Protein 5BNC (pdb70)

Foldseek 3Di:
DDDFPDDFDDFDDDDLLQLLLQLLQLAFWWWKWFAQPVGDTDIGIFGFFDDLSWTKGKAFCPDRVVVRCVNPFWMKIKGWHDDPDPPRLQIKMKIFTDGKDQDDDPVNVVRLVRGCVRDVVCVVPRVDPRITMIIGQGAKMWIDNRVDDTDIDGSVSNSVYHHFQAFSPCPVVQVCCQPPVQVLQLLLCLQRFRAVQFPTWGFPTATQFWTKIWTQGPVGIDITIGGFPGGDRHNVCVVVRSVVSSVVSVVD/DDDDDLLQLLLQQPQQAFKWWKWFAQPVRDTDIGIFGFFDDLSWTKGKAFCPDRVVVRCVNPFWMKIKGWHDDPDPPVLQIKMKIFTDGKDQDDDPVNVVRLVRGCVRDVVCVVPRPDPRITMIIGQGAKMWIDNHPPDIDIDGSVSNSVYHHWQAVSCWVVVQVCCQVPPFVLQLLLCLQPFPNVPFDTWGWDTDTQFWTKIWTQDPVGIDITIGGFPGGDDHNVCVVVRSVVSSVVSVVD

B-factor: mean 33.74, std 11.81, range [17.2, 100.6]

Solvent-accessible surface area: 23315 Å² total; per-residue (Å²): 141,24,85,69,94,63,134,60,87,151,32,93,157,18,54,18,8,25,48,0,28,9,5,0,44,29,32,37,48,11,9,1,0,0,11,16,54,154,28,40,4,22,0,10,23,9,15,1,2,47,49,62,4,16,1,0,3,25,3,20,65,143,28,75,30,5,148,1,1,62,112,23,54,65,2,0,0,3,0,49,20,99,65,113,111,112,43,24,32,19,9,31,37,2,9,0,11,9,36,1,75,112,10,146,55,135,63,67,59,45,0,84,43,21,1,43,130,39,2,86,14,5,131,148,65,12,97,142,110,76,50,14,13,12,0,2,76,24,111,88,2,77,27,35,17,13,118,60,62,126,72,62,23,74,7,144,38,4,68,87,15,100,31,5,38,0,58,55,159,4,83,54,22,28,58,88,10,46,82,95,64,58,101,15,0,35,12,2,0,93,75,26,0,3,5,59,29,2,42,117,8,53,2,70,20,4,9,22,37,0,0,47,1,94,0,64,12,159,89,32,77,0,137,22,13,2,10,19,79,61,86,18,77,42,55,111,88,8,193,66,10,15,78,54,0,19,102,78,0,127,148,104,117,96,122,20,55,16,8,22,40,0,29,12,6,0,55,42,32,36,46,11,10,1,0,0,7,3,94,109,25,42,3,7,0,8,26,10,13,1,2,49,50,61,3,16,1,0,4,25,3,31,54,155,28,56,28,4,150,6,2,66,113,20,56,86,2,0,0,3,0,48,18,98,61,107,116,114,42,24,36,19,10,33,37,2,10,0,11,8,34,2,74,128,9,146,55,133,62,66,61,45,0,86,50,17,1,44,126,40,2,86,13,5,144,146,70,12,104,130,117,83,48,17,13,9,0,2,75,24,78,130,4,74,17,32,12,7,103,69,111,102,71,62,25,75,7,144,39,4,68,86,15,99,36,8,36,0,61,100,144,13,76,52,15,26,58,100,11,45,83,97,66,57,107,17,0,36,12,1,0,91,64,48,9,60,74,89,138,7,48,108,4,37,2,63,17,11,14,22,37,0,0,25,0,91,0,59,42,192,228,44,81,19,148,24,25,3,12,14,82,60,79,21,74,41,46,123,80,11,183,69,8,20,73,61,0,19,108,77,0,126,152,85

CATH classification: 2.30.110.10 (+1 more: 3.20.180.10)

Structure (mmCIF, N/CA/C/O backbone):
data_5BNC
#
_entry.id   5BNC
#
_cell.length_a   62.100
_cell.length_b   62.100
_cell.length_c   301.406
_cell.angle_alpha   90.000
_cell.angle_beta   90.000
_cell.angle_gamma   120.000
#
_symmetry.space_group_name_H-M   'P 61'
#
loop_
_entity.id
_entity.type
_entity.pdbx_description
1 polymer 'heme binding protein MSMEG_6519'
2 non-polymer 'NICKEL (II) ION'
3 non-polymer '4-(2-HYDROXYETHYL)-1-PIPERAZINE ETHANESULFONIC ACID'
4 non-polymer 'SULFATE ION'
5 non-polymer 'MAGNESIUM ION'
6 water water
#
loop_
_atom_site.group_PDB
_atom_site.id
_atom_site.type_symbol
_atom_site.label_atom_id
_atom_site.label_alt_id
_atom_site.label_comp_id
_atom_site.label_asym_id
_atom_site.label_entity_id
_atom_site.label_seq_id
_atom_site.pdbx_PDB_ins_code
_atom_site.Cartn_x
_atom_site.Cartn_y
_atom_site.Cartn_z
_atom_site.occupancy
_atom_site.B_iso_or_equiv
_atom_site.auth_seq_id
_atom_site.auth_comp_id
_atom_site.auth_asym_id
_atom_site.auth_atom_id
_atom_site.pdbx_PDB_model_num
ATOM 1 N N . VAL A 1 1 ? 37.581 49.377 15.659 1.00 39.81 15 VAL A N 1
ATOM 2 C CA . VAL A 1 1 ? 37.341 48.455 16.830 1.00 42.49 15 VAL A CA 1
ATOM 3 C C . VAL A 1 1 ? 38.610 47.671 17.101 1.00 39.54 15 VAL A C 1
ATOM 4 O O . VAL A 1 1 ? 39.057 46.925 16.246 1.00 40.28 15 VAL A O 1
ATOM 8 N N . PRO A 1 2 ? 39.184 47.799 18.297 1.00 35.78 16 PRO A N 1
ATOM 9 C CA . PRO A 1 2 ? 40.433 47.076 18.551 1.00 33.74 16 PRO A CA 1
ATOM 10 C C . PRO A 1 2 ? 40.351 45.548 18.395 1.00 33.50 16 PRO A C 1
ATOM 11 O O . PRO A 1 2 ? 39.400 44.913 18.842 1.00 30.33 16 PRO A O 1
ATOM 15 N N . PRO A 1 3 ? 41.366 44.970 17.757 1.00 33.88 17 PRO A N 1
ATOM 16 C CA . PRO A 1 3 ? 41.345 43.540 17.519 1.00 32.33 17 PRO A CA 1
ATOM 17 C C . PRO A 1 3 ? 41.680 42.769 18.748 1.00 30.22 17 PRO A C 1
ATOM 18 O O . PRO A 1 3 ? 42.289 43.297 19.650 1.00 28.85 17 PRO A O 1
ATOM 22 N N . PRO A 1 4 ? 41.343 41.481 18.750 1.00 31.62 18 PRO A N 1
ATOM 23 C CA . PRO A 1 4 ? 41.919 40.617 19.781 1.00 31.88 18 PRO A CA 1
ATOM 24 C C . PRO A 1 4 ? 43.460 40.685 19.815 1.00 30.85 18 PRO A C 1
ATOM 25 O O . PRO A 1 4 ? 44.090 40.772 18.779 1.00 32.77 18 PRO A O 1
ATOM 29 N N . LEU A 1 5 ? 44.058 40.608 20.989 1.00 33.48 19 LEU A N 1
ATOM 30 C CA . LEU A 1 5 ? 45.520 40.497 21.101 1.00 33.20 19 LEU A CA 1
ATOM 31 C C . LEU A 1 5 ? 46.002 39.108 20.736 1.00 31.83 19 LEU A C 1
ATOM 32 O O . LEU A 1 5 ? 47.126 38.954 20.281 1.00 31.56 19 LEU A O 1
ATOM 37 N N . THR A 1 6 ? 45.163 38.099 20.967 1.00 31.29 20 THR A N 1
ATOM 38 C CA . THR A 1 6 ? 45.524 36.683 20.737 1.00 33.01 20 THR A CA 1
ATOM 39 C C . THR A 1 6 ? 44.467 35.988 19.907 1.00 35.38 20 THR A C 1
ATOM 40 O O . THR A 1 6 ? 43.309 36.399 19.907 1.00 35.90 20 THR A O 1
ATOM 44 N N . PRO A 1 7 ? 44.847 34.917 19.208 1.00 39.72 21 PRO A N 1
ATOM 45 C CA . PRO A 1 7 ? 43.853 34.178 18.450 1.00 41.27 21 PRO A CA 1
ATOM 46 C C . PRO A 1 7 ? 42.926 33.402 19.358 1.00 42.34 21 PRO A C 1
ATOM 47 O O . PRO A 1 7 ? 43.365 32.834 20.361 1.00 47.25 21 PRO A O 1
ATOM 51 N N . VAL A 1 8 ? 41.652 33.391 18.993 1.00 45.37 22 VAL A N 1
ATOM 52 C CA . VAL A 1 8 ? 40.681 32.460 19.567 1.00 49.34 22 VAL A CA 1
ATOM 53 C C . VAL A 1 8 ? 40.130 31.485 18.525 1.00 44.00 22 VAL A C 1
ATOM 54 O O . VAL A 1 8 ? 39.875 31.852 17.361 1.00 42.95 22 VAL A O 1
ATOM 58 N N . ALA A 1 9 ? 39.932 30.249 18.945 1.00 44.87 23 ALA A N 1
ATOM 59 C CA . ALA A 1 9 ? 39.277 29.264 18.085 1.00 49.17 23 ALA A CA 1
ATOM 60 C C . ALA A 1 9 ? 37.863 29.780 17.824 1.00 52.27 23 ALA A C 1
ATOM 61 O O . ALA A 1 9 ? 37.148 30.047 18.794 1.00 53.96 23 ALA A O 1
ATOM 63 N N . ASP A 1 10 ? 37.498 29.943 16.538 1.00 54.97 24 ASP A N 1
ATOM 64 C CA . ASP A 1 10 ? 36.116 30.282 16.099 1.00 56.98 24 ASP A CA 1
ATOM 65 C C . ASP A 1 10 ? 35.049 29.593 16.966 1.00 47.58 24 ASP A C 1
ATOM 66 O O . ASP A 1 10 ? 35.109 28.396 17.314 1.00 36.56 24 ASP A O 1
ATOM 71 N N . VAL A 1 11 ? 34.076 30.371 17.358 1.00 41.72 25 VAL A N 1
ATOM 72 C CA . VAL A 1 11 ? 33.030 29.791 18.160 1.00 41.08 25 VAL A CA 1
ATOM 73 C C . VAL A 1 11 ? 31.771 29.663 17.302 1.00 32.47 25 VAL A C 1
ATOM 74 O O . VAL A 1 11 ? 31.404 30.554 16.573 1.00 34.40 25 VAL A O 1
ATOM 78 N N . VAL A 1 12 ? 31.109 28.535 17.411 1.00 30.51 26 VAL A N 1
ATOM 79 C CA . VAL A 1 12 ? 29.866 28.321 16.701 1.00 30.10 26 VAL A CA 1
ATOM 80 C C . VAL A 1 12 ? 28.853 29.428 17.037 1.00 29.16 26 VAL A C 1
ATOM 81 O O . VAL A 1 12 ? 28.689 29.865 18.179 1.00 26.41 26 VAL A O 1
ATOM 85 N N . ARG A 1 13 ? 28.154 29.858 16.024 1.00 28.32 27 ARG A N 1
ATOM 86 C CA . ARG A 1 13 ? 27.311 30.992 16.130 1.00 31.87 27 ARG A CA 1
ATOM 87 C C . ARG A 1 13 ? 26.001 30.485 15.561 1.00 28.69 27 ARG A C 1
ATOM 88 O O . ARG A 1 13 ? 26.020 29.662 14.660 1.00 27.07 27 ARG A O 1
ATOM 96 N N . PRO A 1 14 ? 24.865 30.909 16.105 1.00 25.94 28 PRO A N 1
ATOM 97 C CA . PRO A 1 14 ? 23.627 30.473 15.447 1.00 25.81 28 PRO A CA 1
ATOM 98 C C . PRO A 1 14 ? 23.619 30.898 13.977 1.00 25.22 28 PRO A C 1
ATOM 99 O O . PRO A 1 14 ? 24.190 31.924 13.640 1.00 24.42 28 PRO A O 1
ATOM 103 N N . SER A 1 15 ? 23.042 30.080 13.102 1.00 25.14 29 SER A N 1
ATOM 104 C CA . SER A 1 15 ? 22.933 30.408 11.679 1.00 25.53 29 SER A CA 1
ATOM 105 C C . SER A 1 15 ? 21.795 31.412 11.468 1.00 28.54 29 SER A C 1
ATOM 106 O O . SER A 1 15 ? 20.967 31.602 12.370 1.00 29.26 29 SER A O 1
ATOM 109 N N . ALA A 1 16 ? 21.718 32.046 10.284 1.00 28.93 30 ALA A N 1
ATOM 110 C CA . ALA A 1 16 ? 20.558 32.936 10.015 1.00 29.51 30 ALA A CA 1
ATOM 111 C C . ALA A 1 16 ? 19.238 32.189 10.202 1.00 27.67 30 ALA A C 1
ATOM 112 O O . ALA A 1 16 ? 18.259 32.744 10.725 1.00 25.41 30 ALA A O 1
ATOM 114 N N . ALA A 1 17 ? 19.208 30.923 9.795 1.00 26.38 31 ALA A N 1
ATOM 115 C CA . ALA A 1 17 ? 17.974 30.169 9.935 1.00 29.23 31 ALA A CA 1
ATOM 116 C C . ALA A 1 17 ? 17.587 30.044 11.396 1.00 27.36 31 ALA A C 1
ATOM 117 O O . ALA A 1 17 ? 16.421 30.274 11.791 1.00 26.33 31 ALA A O 1
ATOM 119 N N . GLU A 1 18 ? 18.578 29.713 12.210 1.00 27.19 32 GLU A N 1
ATOM 120 C CA . GLU A 1 18 ? 18.368 29.598 13.644 1.00 25.30 32 GLU A CA 1
ATOM 121 C C . GLU A 1 18 ? 17.935 30.934 14.267 1.00 24.78 32 GLU A C 1
ATOM 122 O O . GLU A 1 18 ? 17.013 30.973 15.096 1.00 21.79 32 GLU A O 1
ATOM 128 N N . GLU A 1 19 ? 18.576 32.027 13.861 1.00 23.88 33 GLU A N 1
ATOM 129 C CA . GLU A 1 19 ? 18.163 33.346 14.373 1.00 23.77 33 GLU A CA 1
ATOM 130 C C . GLU A 1 19 ? 16.701 33.614 14.054 1.00 24.61 33 GLU A C 1
ATOM 131 O O . GLU A 1 19 ? 15.938 34.073 14.905 1.00 23.69 33 GLU A O 1
ATOM 137 N N . ALA A 1 20 ? 16.333 33.349 12.802 1.00 25.40 34 ALA A N 1
ATOM 138 C CA . ALA A 1 20 ? 14.954 33.541 12.330 1.00 24.47 34 ALA A CA 1
ATOM 139 C C . ALA A 1 20 ? 13.964 32.760 13.153 1.00 23.25 34 ALA A C 1
ATOM 140 O O . ALA A 1 20 ? 12.951 33.322 13.632 1.00 23.77 34 ALA A O 1
ATOM 142 N N . ARG A 1 21 ? 14.263 31.476 13.367 1.00 21.23 35 ARG A N 1
ATOM 143 C CA . ARG A 1 21 ? 13.447 30.605 14.209 1.00 19.84 35 ARG A CA 1
ATOM 144 C C . ARG A 1 21 ? 13.354 31.106 15.624 1.00 22.07 35 ARG A C 1
ATOM 145 O O . ARG A 1 21 ? 12.280 30.982 16.269 1.00 22.23 35 ARG A O 1
ATOM 153 N N . THR A 1 22 ? 14.457 31.678 16.117 1.00 20.40 36 THR A N 1
ATOM 154 C CA . THR A 1 22 ? 14.486 32.184 17.470 1.00 22.17 36 THR A CA 1
ATOM 155 C C . THR A 1 22 ? 13.627 33.453 17.637 1.00 22.34 36 THR A C 1
ATOM 156 O O . THR A 1 22 ? 12.912 33.604 18.624 1.00 22.35 36 THR A O 1
ATOM 160 N N . ILE A 1 23 ? 13.709 34.374 16.683 1.00 21.64 37 ILE A N 1
ATOM 161 C CA . ILE A 1 23 ? 12.856 35.569 16.692 1.00 23.18 37 ILE A CA 1
ATOM 162 C C . ILE A 1 23 ? 11.370 35.168 16.673 1.00 24.64 37 ILE A C 1
ATOM 163 O O . ILE A 1 23 ? 10.564 35.663 17.461 1.00 21.81 37 ILE A O 1
ATOM 168 N N . ALA A 1 24 ? 11.036 34.218 15.802 1.00 26.32 38 ALA A N 1
ATOM 169 C CA . ALA A 1 24 ? 9.670 33.726 15.694 1.00 25.76 38 ALA A CA 1
ATOM 170 C C . ALA A 1 24 ? 9.161 33.226 17.006 1.00 25.52 38 ALA A C 1
ATOM 171 O O . ALA A 1 24 ? 7.999 33.474 17.377 1.00 24.70 38 ALA A O 1
ATOM 173 N N . ALA A 1 25 ? 10.006 32.459 17.692 1.00 25.09 39 ALA A N 1
ATOM 174 C CA . ALA A 1 25 ? 9.610 31.867 18.964 1.00 24.49 39 ALA A CA 1
ATOM 175 C C . ALA A 1 25 ? 9.646 32.855 20.098 1.00 23.88 39 ALA A C 1
ATOM 176 O O . ALA A 1 25 ? 9.155 32.547 21.135 1.00 27.69 39 ALA A O 1
ATOM 178 N N . SER A 1 26 ? 10.210 34.035 19.931 1.00 25.52 40 SER A N 1
ATOM 179 C CA A SER A 1 26 ? 10.299 34.971 21.040 0.45 25.57 40 SER A CA 1
ATOM 180 C CA B SER A 1 26 ? 10.309 34.997 21.027 0.55 24.08 40 SER A CA 1
ATOM 181 C C . SER A 1 26 ? 8.993 35.727 21.351 1.00 26.03 40 SER A C 1
ATOM 182 O O . SER A 1 26 ? 8.929 36.491 22.319 1.00 27.51 40 SER A O 1
ATOM 187 N N . THR A 1 27 ? 7.958 35.575 20.536 1.00 23.67 41 THR A N 1
ATOM 188 C CA . THR A 1 27 ? 6.732 36.337 20.782 1.00 21.33 41 THR A CA 1
ATOM 189 C C . THR A 1 27 ? 5.553 35.695 20.092 1.00 21.44 41 THR A C 1
ATOM 190 O O . THR A 1 27 ? 5.698 34.683 19.439 1.00 22.08 41 THR A O 1
ATOM 194 N N . ASN A 1 28 ? 4.370 36.275 20.271 1.00 22.60 42 ASN A N 1
ATOM 195 C CA . ASN A 1 28 ? 3.167 35.750 19.652 1.00 21.69 42 ASN A CA 1
ATOM 196 C C . ASN A 1 28 ? 2.383 36.805 18.867 1.00 21.64 42 ASN A C 1
ATOM 197 O O . ASN A 1 28 ? 1.213 36.583 18.510 1.00 18.57 42 ASN A O 1
ATOM 202 N N . VAL A 1 29 ? 3.069 37.913 18.536 1.00 21.20 43 VAL A N 1
ATOM 203 C CA . VAL A 1 29 ? 2.478 38.973 17.731 1.00 21.41 43 VAL A CA 1
ATOM 204 C C . VAL A 1 29 ? 3.373 39.319 16.581 1.00 21.59 43 VAL A C 1
ATOM 205 O O . VAL A 1 29 ? 4.610 39.278 16.687 1.00 23.40 43 VAL A O 1
ATOM 209 N N . GLY A 1 30 ? 2.749 39.582 15.443 1.00 20.55 44 GLY A N 1
ATOM 210 C CA . GLY A 1 30 ? 3.454 40.184 14.341 1.00 21.49 44 GLY A CA 1
ATOM 211 C C . GLY A 1 30 ? 2.486 40.853 13.435 1.00 20.54 44 GLY A C 1
ATOM 212 O O . GLY A 1 30 ? 1.348 41.087 13.821 1.00 19.22 44 GLY A O 1
ATOM 213 N N . THR A 1 31 ? 2.946 41.168 12.236 1.00 19.52 45 THR A N 1
ATOM 214 C CA . THR A 1 31 ? 2.114 41.809 11.255 1.00 23.00 45 THR A CA 1
ATOM 215 C C . THR A 1 31 ? 2.131 41.025 9.948 1.00 23.14 45 THR A C 1
ATOM 216 O O . THR A 1 31 ? 3.193 40.787 9.347 1.00 23.01 45 THR A O 1
ATOM 220 N N . LEU A 1 32 ? 0.947 40.641 9.497 1.00 22.06 46 LEU A N 1
ATOM 221 C CA . LEU A 1 32 ? 0.818 39.875 8.248 1.00 22.28 46 LEU A CA 1
ATOM 222 C C . LEU A 1 32 ? 0.717 40.829 7.078 1.00 22.35 46 LEU A C 1
ATOM 223 O O . LEU A 1 32 ? 0.154 41.906 7.194 1.00 18.42 46 LEU A O 1
ATOM 228 N N . ALA A 1 33 ? 1.300 40.432 5.957 1.00 22.01 47 ALA A N 1
ATOM 229 C CA . ALA A 1 33 ? 1.092 41.153 4.702 1.00 24.57 47 ALA A CA 1
ATOM 230 C C . ALA A 1 33 ? 0.342 40.216 3.800 1.00 22.93 47 ALA A C 1
ATOM 231 O O . ALA A 1 33 ? 0.767 39.063 3.581 1.00 23.45 47 ALA A O 1
ATOM 233 N N . THR A 1 34 ? -0.784 40.701 3.308 1.00 23.03 48 THR A N 1
ATOM 234 C CA . THR A 1 34 ? -1.601 39.964 2.346 1.00 22.82 48 THR A CA 1
ATOM 235 C C . THR A 1 34 ? -1.978 40.886 1.196 1.00 23.09 48 THR A C 1
ATOM 236 O O . THR A 1 34 ? -1.612 42.065 1.179 1.00 23.19 48 THR A O 1
ATOM 240 N N . LEU A 1 35 ? -2.632 40.311 0.198 1.00 24.57 49 LEU A N 1
ATOM 241 C CA . LEU A 1 35 ? -3.099 41.025 -0.990 1.00 26.98 49 LEU A CA 1
ATOM 242 C C . LEU A 1 35 ? -4.593 41.253 -0.871 1.00 25.88 49 LEU A C 1
ATOM 243 O O . LEU A 1 35 ? -5.307 40.307 -0.626 1.00 24.41 49 LEU A O 1
ATOM 248 N N . THR A 1 36 ? -5.064 42.482 -1.063 1.00 26.16 50 THR A N 1
ATOM 249 C CA . THR A 1 36 ? -6.493 42.691 -1.149 1.00 27.46 50 THR A CA 1
ATOM 250 C C . THR A 1 36 ? -6.951 42.084 -2.484 1.00 31.89 50 THR A C 1
ATOM 251 O O . THR A 1 36 ? -6.126 41.686 -3.346 1.00 31.55 50 THR A O 1
ATOM 255 N N . THR A 1 37 ? -8.264 42.016 -2.656 1.00 32.16 51 THR A N 1
ATOM 256 C CA . THR A 1 37 ? -8.806 41.307 -3.779 1.00 33.25 51 THR A CA 1
ATOM 257 C C . THR A 1 37 ? -8.606 42.165 -5.011 1.00 31.67 51 THR A C 1
ATOM 258 O O . THR A 1 37 ? -8.737 41.634 -6.081 1.00 30.27 51 THR A O 1
ATOM 262 N N . GLU A 1 38 ? -8.188 43.432 -4.852 1.00 32.07 52 GLU A N 1
ATOM 263 C CA . GLU A 1 38 ? -7.685 44.280 -5.955 1.00 31.56 52 GLU A CA 1
ATOM 264 C C . GLU A 1 38 ? -6.154 44.428 -6.064 1.00 33.94 52 GLU A C 1
ATOM 265 O O . GLU A 1 38 ? -5.641 45.355 -6.752 1.00 36.66 52 GLU A O 1
ATOM 271 N N . GLY A 1 39 ? -5.423 43.533 -5.396 1.00 30.27 53 GLY A N 1
ATOM 272 C CA . GLY A 1 39 ? -3.976 43.447 -5.496 1.00 28.97 53 GLY A CA 1
ATOM 273 C C . GLY A 1 3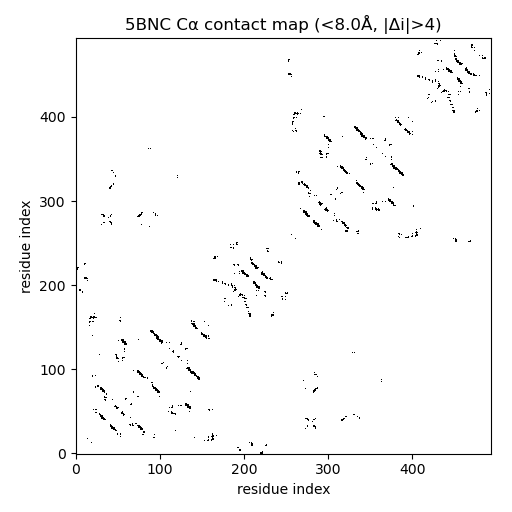9 ? -3.179 44.482 -4.692 1.00 29.45 53 GLY A C 1
ATOM 274 O O . GLY A 1 39 ? -1.973 44.589 -4.893 1.00 29.70 53 GLY A O 1
ATOM 275 N N . ASP A 1 40 ? -3.812 45.233 -3.787 1.00 26.32 54 ASP A N 1
ATOM 276 C CA . ASP A 1 40 ? -3.055 46.160 -2.911 1.00 27.35 54 ASP A CA 1
ATOM 277 C C . ASP A 1 40 ? -2.393 45.406 -1.757 1.00 23.69 54 ASP A C 1
ATOM 278 O O . ASP A 1 40 ? -2.934 44.459 -1.263 1.00 23.23 54 ASP A O 1
ATOM 283 N N . PRO A 1 41 ? -1.234 45.865 -1.310 1.00 24.23 55 PRO A N 1
ATOM 284 C CA . PRO A 1 41 ? -0.579 45.214 -0.180 1.00 25.19 55 PRO A CA 1
ATOM 285 C C . PRO A 1 41 ? -1.243 45.662 1.153 1.00 25.18 55 PRO A C 1
ATOM 286 O O . PRO A 1 41 ? -1.340 46.871 1.418 1.00 26.48 55 PRO A O 1
ATOM 290 N N . TRP A 1 42 ? -1.733 44.690 1.928 1.00 22.35 56 TRP A N 1
ATOM 291 C CA . TRP A 1 42 ? -2.511 44.943 3.167 1.00 23.36 56 TRP A CA 1
ATOM 292 C C . TRP A 1 42 ? -1.772 44.452 4.420 1.00 21.10 56 TRP A C 1
ATOM 293 O O . TRP A 1 42 ? -1.528 43.275 4.537 1.00 21.08 56 TRP A O 1
ATOM 304 N N . ALA A 1 43 ? -1.417 45.359 5.317 1.00 22.43 57 ALA A N 1
ATOM 305 C CA . ALA A 1 43 ? -0.716 45.025 6.582 1.00 21.94 57 ALA A CA 1
ATOM 306 C C . ALA A 1 43 ? -1.743 44.826 7.683 1.00 21.10 57 ALA A C 1
ATOM 307 O O . ALA A 1 43 ? -2.533 45.743 7.959 1.00 22.32 57 ALA A O 1
ATOM 309 N N . SER A 1 44 ? -1.687 43.680 8.359 1.00 19.73 58 SER A N 1
ATOM 310 C CA . SER A 1 44 ? -2.573 43.388 9.516 1.00 19.20 58 SER A CA 1
ATOM 311 C C . SER A 1 44 ? -1.814 42.910 10.756 1.00 18.70 58 SER A C 1
ATOM 312 O O . SER A 1 44 ? -0.996 41.997 10.684 1.00 21.60 58 SER A O 1
ATOM 315 N N . PHE A 1 45 ? -2.128 43.469 11.906 1.00 18.07 59 PHE A N 1
ATOM 316 C CA . PHE A 1 45 ? -1.697 42.927 13.165 1.00 18.93 59 PHE A CA 1
ATOM 317 C C . PHE A 1 45 ? -2.285 41.510 13.309 1.00 20.41 59 PHE A C 1
ATOM 318 O O . PHE A 1 45 ? -3.483 41.304 13.067 1.00 22.56 59 PHE A O 1
ATOM 326 N N . VAL A 1 46 ? -1.469 40.548 13.713 1.00 19.69 60 VAL A N 1
ATOM 327 C CA . VAL A 1 46 ? -1.933 39.194 14.003 1.00 20.53 60 VAL A CA 1
ATOM 328 C C . VAL A 1 46 ? -1.229 38.578 15.196 1.00 21.37 60 VAL A C 1
ATOM 329 O O . VAL A 1 46 ? -0.080 38.923 15.505 1.00 21.07 60 VAL A O 1
ATOM 333 N N . THR A 1 47 ? -1.904 37.617 15.817 1.00 21.91 61 THR A N 1
ATOM 334 C CA . THR A 1 47 ? -1.302 36.763 16.823 1.00 22.25 61 THR A CA 1
ATOM 335 C C . THR A 1 47 ? -0.992 35.378 16.214 1.00 23.45 61 THR A C 1
ATOM 336 O O . THR A 1 47 ? -1.609 34.957 15.234 1.00 24.03 61 THR A O 1
ATOM 340 N N . TYR A 1 48 ? -0.069 34.633 16.795 1.00 24.46 62 TYR A N 1
ATOM 341 C CA . TYR A 1 48 ? 0.305 33.323 16.211 1.00 23.74 62 TYR A CA 1
ATOM 342 C C . TYR A 1 48 ? 0.972 32.424 17.195 1.00 24.89 62 TYR A C 1
ATOM 343 O O . TYR A 1 48 ? 1.576 32.895 18.176 1.00 26.44 62 TYR A O 1
ATOM 352 N N . GLY A 1 49 ? 0.864 31.117 16.940 1.00 25.78 63 GLY A N 1
ATOM 353 C CA . GLY A 1 49 ? 1.723 30.121 17.582 1.00 25.46 63 GLY A CA 1
ATOM 354 C C . GLY A 1 49 ? 2.588 29.501 16.503 1.00 26.09 63 GLY A C 1
ATOM 355 O O . GLY A 1 49 ? 2.480 29.859 15.335 1.00 25.53 63 GLY A O 1
ATOM 356 N N . LEU A 1 50 ? 3.449 28.567 16.879 1.00 26.23 64 LEU A N 1
ATOM 357 C CA . LEU A 1 50 ? 4.306 27.908 15.899 1.00 26.66 64 LEU A CA 1
ATOM 358 C C . LEU A 1 50 ? 4.044 26.393 15.833 1.00 28.20 64 LEU A C 1
ATOM 359 O O . LEU A 1 50 ? 3.864 25.759 16.844 1.00 25.22 64 LEU A O 1
ATOM 364 N N . LEU A 1 51 ? 4.017 25.856 14.619 1.00 30.79 65 LEU A N 1
ATOM 365 C CA . LEU A 1 51 ? 4.066 24.457 14.387 1.00 32.99 65 LEU A CA 1
ATOM 366 C C . LEU A 1 51 ? 5.347 24.161 13.644 1.00 33.65 65 LEU A C 1
ATOM 367 O O . LEU A 1 51 ? 5.441 24.347 12.420 1.00 31.00 65 LEU A O 1
ATOM 372 N N . GLY A 1 52 ? 6.345 23.716 14.399 1.00 36.45 66 GLY A N 1
ATOM 373 C CA . GLY A 1 52 ? 7.669 23.466 13.838 1.00 39.06 66 GLY A CA 1
ATOM 374 C C . GLY A 1 52 ? 8.198 24.645 13.049 1.00 38.65 66 GLY A C 1
ATOM 375 O O . GLY A 1 52 ? 8.603 24.501 11.892 1.00 43.34 66 GLY A O 1
ATOM 376 N N . GLY A 1 53 ? 8.155 25.826 13.642 1.00 36.78 67 GLY A N 1
ATOM 377 C CA . GLY A 1 53 ? 8.660 27.004 12.946 1.00 36.58 67 GLY A CA 1
ATOM 378 C C . GLY A 1 53 ? 7.637 27.774 12.138 1.00 34.57 67 GLY A C 1
ATOM 379 O O . GLY A 1 53 ? 7.892 28.902 11.747 1.00 32.49 67 GLY A O 1
ATOM 380 N N . ALA A 1 54 ? 6.495 27.157 11.866 1.00 33.13 68 ALA A N 1
ATOM 381 C CA . ALA A 1 54 ? 5.493 27.733 10.971 1.00 30.05 68 ALA A CA 1
ATOM 382 C C . ALA A 1 54 ? 4.448 28.550 11.724 1.00 25.92 68 ALA A C 1
ATOM 383 O O . ALA A 1 54 ? 3.757 28.032 12.605 1.00 24.88 68 ALA A O 1
ATOM 385 N N . PRO A 1 55 ? 4.324 29.833 11.394 1.00 22.03 69 PRO A N 1
ATOM 386 C CA . PRO A 1 55 ? 3.239 30.548 12.053 1.00 23.21 69 PRO A CA 1
ATOM 387 C C . PRO A 1 55 ? 1.849 29.930 11.811 1.00 22.79 69 PRO A C 1
ATOM 388 O O . PRO A 1 55 ? 1.508 29.541 10.693 1.00 22.67 69 PRO A O 1
ATOM 392 N N . VAL A 1 56 ? 1.111 29.807 12.901 1.00 21.89 70 VAL A N 1
ATOM 393 C CA . VAL A 1 56 ? -0.208 29.331 12.899 1.00 23.22 70 VAL A CA 1
ATOM 394 C C . VAL A 1 56 ? -1.087 30.530 13.276 1.00 24.47 70 VAL A C 1
ATOM 395 O O . VAL A 1 56 ? -1.045 31.010 14.398 1.00 23.13 70 VAL A O 1
ATOM 399 N N . LEU A 1 57 ? -1.954 30.939 12.356 1.00 24.52 71 LEU A N 1
ATOM 400 C CA . LEU A 1 57 ? -2.877 32.042 12.615 1.00 26.78 71 LEU A CA 1
ATOM 401 C C . LEU A 1 57 ? -4.266 31.485 12.852 1.00 27.14 71 LEU A C 1
ATOM 402 O O . LEU A 1 57 ? -4.590 30.420 12.356 1.00 25.79 71 LEU A O 1
ATOM 407 N N . CYS A 1 58 ? -5.072 32.203 13.618 1.00 29.27 72 CYS A N 1
ATOM 408 C CA . CYS A 1 58 ? -6.496 31.921 13.737 1.00 29.40 72 CYS A CA 1
ATOM 409 C C . CYS A 1 58 ? -7.218 33.185 13.285 1.00 28.70 72 CYS A C 1
ATOM 410 O O . CYS A 1 58 ? -7.194 34.197 13.963 1.00 26.85 72 CYS A O 1
ATOM 413 N N . VAL A 1 59 ? -7.821 33.153 12.117 1.00 28.82 73 VAL A N 1
ATOM 414 C CA . VAL A 1 59 ? -8.330 34.373 11.491 1.00 29.82 73 VAL A CA 1
ATOM 415 C C . VAL A 1 59 ? -9.833 34.293 11.269 1.00 31.21 73 VAL A C 1
ATOM 416 O O . VAL A 1 59 ? -10.327 33.275 10.758 1.00 34.77 73 VAL A O 1
ATOM 420 N N . SER A 1 60 ? -10.550 35.354 11.624 1.00 28.99 74 SER A N 1
ATOM 421 C CA . SER A 1 60 ? -11.948 35.472 11.250 1.00 31.81 74 SER A CA 1
ATOM 422 C C . SER A 1 60 ? -12.140 35.455 9.734 1.00 30.92 74 SER A C 1
ATOM 423 O O . SER A 1 60 ? -11.558 36.261 9.048 1.00 30.28 74 SER A O 1
ATOM 426 N N . ASP A 1 61 ? -12.987 34.548 9.244 1.00 33.23 75 ASP A N 1
ATOM 427 C CA . ASP A 1 61 ? -13.415 34.491 7.815 1.00 34.34 75 ASP A CA 1
ATOM 428 C C . ASP A 1 61 ? -14.024 35.801 7.309 1.00 35.29 75 ASP A C 1
ATOM 429 O O . ASP A 1 61 ? -14.043 36.027 6.119 1.00 37.99 75 ASP A O 1
ATOM 434 N N . MET A 1 62 ? -14.490 36.684 8.182 1.00 38.33 76 MET A N 1
ATOM 435 C CA . MET A 1 62 ? -14.913 38.030 7.742 1.00 40.91 76 MET A CA 1
ATOM 436 C C . MET A 1 62 ? -13.908 39.165 7.983 1.00 36.87 76 MET A C 1
ATOM 437 O O . MET A 1 62 ? -14.204 40.318 7.659 1.00 32.29 76 MET A O 1
ATOM 442 N N . ALA A 1 63 ? -12.753 38.871 8.575 1.00 31.71 77 ALA A N 1
ATOM 443 C CA . ALA A 1 63 ? -11.702 39.876 8.672 1.00 28.70 77 ALA A CA 1
ATOM 444 C C . ALA A 1 63 ? -11.132 40.179 7.276 1.00 28.09 77 ALA A C 1
ATOM 445 O O . ALA A 1 63 ? -11.123 39.301 6.420 1.00 25.42 77 ALA A O 1
ATOM 447 N N . GLU A 1 64 ? -10.653 41.395 7.026 1.00 28.23 78 GLU A N 1
ATOM 448 C CA . GLU A 1 64 ? -10.049 41.657 5.728 1.00 32.22 78 GLU A CA 1
ATOM 449 C C . GLU A 1 64 ? -8.952 40.623 5.362 1.00 32.99 78 GLU A C 1
ATOM 450 O O . GLU A 1 64 ? -8.917 40.124 4.237 1.00 28.36 78 GLU A O 1
ATOM 456 N N . HIS A 1 65 ? -8.062 40.287 6.293 1.00 31.11 79 HIS A N 1
ATOM 457 C CA . HIS A 1 65 ? -6.965 39.356 5.936 1.00 29.52 79 HIS A CA 1
ATOM 458 C C . HIS A 1 65 ? -7.425 37.907 5.760 1.00 27.78 79 HIS A C 1
ATOM 459 O O . HIS A 1 65 ? -6.796 37.125 5.057 1.00 30.07 79 HIS A O 1
ATOM 466 N N . GLY A 1 66 ? -8.539 37.539 6.366 1.00 27.30 80 GLY A N 1
ATOM 467 C CA . GLY A 1 66 ? -9.100 36.208 6.119 1.00 27.13 80 GLY A CA 1
ATOM 468 C C . GLY A 1 66 ? -9.627 36.093 4.702 1.00 26.90 80 GLY A C 1
ATOM 469 O O . GLY A 1 66 ? -9.435 35.067 4.044 1.00 23.37 80 GLY A O 1
ATOM 470 N N . ARG A 1 67 ? -10.308 37.156 4.260 1.00 29.01 81 ARG A N 1
ATOM 471 C CA A ARG A 1 67 ? -10.820 37.234 2.890 0.48 30.04 81 ARG A CA 1
ATOM 472 C CA B ARG A 1 67 ? -10.837 37.234 2.912 0.52 29.11 81 ARG A CA 1
ATOM 473 C C . ARG A 1 67 ? -9.665 37.315 1.918 1.00 28.60 81 ARG A C 1
ATOM 474 O O . ARG A 1 67 ? -9.709 36.717 0.852 1.00 28.82 81 ARG A O 1
ATOM 489 N N . ASN A 1 68 ? -8.600 38.036 2.277 1.00 26.46 82 ASN A N 1
ATOM 490 C CA . ASN A 1 68 ? -7.423 38.094 1.375 1.00 25.70 82 ASN A CA 1
ATOM 491 C C . ASN A 1 68 ? -6.781 36.701 1.196 1.00 24.29 82 ASN A C 1
ATOM 492 O O . ASN A 1 68 ? -6.485 36.273 0.082 1.00 25.68 82 ASN A O 1
ATOM 497 N N . LEU A 1 69 ? -6.595 35.979 2.286 1.00 23.63 83 LEU A N 1
ATOM 498 C CA . LEU A 1 69 ? -5.952 34.677 2.199 1.00 26.20 83 LEU A CA 1
ATOM 499 C C . LEU A 1 69 ? -6.792 33.677 1.394 1.00 27.25 83 LEU A C 1
ATOM 500 O O . LEU A 1 69 ? -6.239 32.870 0.621 1.00 27.69 83 LEU A O 1
ATOM 505 N N . ALA A 1 70 ? -8.110 33.736 1.591 1.00 27.81 84 ALA A N 1
ATOM 506 C CA . ALA A 1 70 ? -9.024 32.821 0.918 1.00 29.40 84 ALA A CA 1
ATOM 507 C C . ALA A 1 70 ? -8.930 33.020 -0.541 1.00 28.99 84 ALA A C 1
ATOM 508 O O . ALA A 1 70 ? -9.057 32.069 -1.288 1.00 30.36 84 ALA A O 1
ATOM 510 N N . HIS A 1 71 ? -8.660 34.250 -0.950 1.00 28.55 85 HIS A N 1
ATOM 511 C CA . HIS A 1 71 ? -8.612 34.571 -2.348 1.00 27.35 85 HIS A CA 1
ATOM 512 C C . HIS A 1 71 ? -7.233 34.240 -2.925 1.00 29.38 85 HIS A C 1
ATOM 513 O O . HIS A 1 71 ? -7.126 33.617 -3.982 1.00 28.22 85 HIS A O 1
ATOM 520 N N . ASP A 1 72 ? -6.185 34.694 -2.249 1.00 29.03 86 ASP A N 1
ATOM 521 C CA . ASP A 1 72 ? -4.830 34.481 -2.711 1.00 27.75 86 ASP A CA 1
ATOM 522 C C . ASP A 1 72 ? -3.981 34.186 -1.484 1.00 30.40 86 ASP A C 1
ATOM 523 O O . ASP A 1 72 ? -3.794 35.054 -0.616 1.00 30.07 86 ASP A O 1
ATOM 528 N N . PRO A 1 73 ? -3.516 32.938 -1.369 1.00 30.21 87 PRO A N 1
ATOM 529 C CA . PRO A 1 73 ? -2.944 32.544 -0.104 1.00 30.17 87 PRO A CA 1
ATOM 530 C C . PRO A 1 73 ? -1.490 32.986 0.108 1.00 25.39 87 PRO A C 1
ATOM 531 O O . PRO A 1 73 ? -0.903 32.693 1.136 1.00 26.54 87 PRO A O 1
ATOM 535 N N . ARG A 1 74 ? -0.906 33.729 -0.814 1.00 28.67 88 ARG A N 1
ATOM 536 C CA . ARG A 1 74 ? 0.405 34.363 -0.556 1.00 26.54 88 ARG A CA 1
ATOM 537 C C . ARG A 1 74 ? 0.337 35.303 0.631 1.00 25.18 88 ARG A C 1
ATOM 538 O O . ARG A 1 74 ? -0.529 36.168 0.692 1.00 27.39 88 ARG A O 1
ATOM 546 N N . ALA A 1 75 ? 1.262 35.123 1.546 1.00 23.00 89 ALA A N 1
ATOM 547 C CA . ALA A 1 75 ? 1.355 35.937 2.731 1.00 23.27 89 ALA A CA 1
ATOM 548 C C . ALA A 1 75 ? 2.807 36.008 3.211 1.00 23.94 89 ALA A C 1
ATOM 549 O O . ALA A 1 75 ? 3.613 35.120 2.912 1.00 25.21 89 ALA A O 1
ATOM 551 N N . SER A 1 76 ? 3.151 37.087 3.906 1.00 23.91 90 SER A N 1
ATOM 552 C CA . SER A 1 76 ? 4.377 37.114 4.691 1.00 24.04 90 SER A CA 1
ATOM 553 C C . SER A 1 76 ? 4.076 37.725 6.061 1.00 22.33 90 SER A C 1
ATOM 554 O O . SER A 1 76 ? 3.063 38.391 6.238 1.00 21.97 90 SER A O 1
ATOM 557 N N . ILE A 1 77 ? 4.933 37.483 7.037 1.00 21.07 91 ILE A N 1
ATOM 558 C CA . ILE A 1 77 ? 4.748 38.046 8.366 1.00 19.50 91 ILE A CA 1
ATOM 559 C C . ILE A 1 77 ? 6.096 38.625 8.853 1.00 22.09 91 ILE A C 1
ATOM 560 O O . ILE A 1 77 ? 7.163 38.005 8.656 1.00 20.95 91 ILE A O 1
ATOM 565 N N . ALA A 1 78 ? 6.058 39.836 9.408 1.00 20.49 92 ALA A N 1
ATOM 566 C CA . ALA A 1 78 ? 7.233 40.417 10.016 1.00 22.64 92 ALA A CA 1
ATOM 567 C C . ALA A 1 78 ? 7.083 40.259 11.519 1.00 22.13 92 ALA A C 1
ATOM 568 O O . ALA A 1 78 ? 6.024 40.510 12.057 1.00 21.80 92 ALA A O 1
ATOM 570 N N . ILE A 1 79 ? 8.167 39.860 12.154 1.00 21.82 93 ILE A N 1
ATOM 571 C CA . ILE A 1 79 ? 8.191 39.540 13.575 1.00 22.61 93 ILE A CA 1
ATOM 572 C C . ILE A 1 79 ? 9.406 40.247 14.161 1.00 23.31 93 ILE A C 1
ATOM 573 O O . ILE A 1 79 ? 10.478 40.190 13.603 1.00 24.84 93 ILE A O 1
ATOM 578 N N . VAL A 1 80 ? 9.216 40.885 15.298 1.00 25.91 94 VAL A N 1
ATOM 579 C CA . VAL A 1 80 ? 10.218 41.697 15.960 1.00 24.37 94 VAL A CA 1
ATOM 580 C C . VAL A 1 80 ? 10.356 41.135 17.379 1.00 23.38 94 VAL A C 1
ATOM 581 O O . VAL A 1 80 ? 9.361 40.976 18.092 1.00 23.70 94 VAL A O 1
ATOM 585 N N . ALA A 1 81 ? 11.574 40.743 17.741 1.00 23.82 95 ALA A N 1
ATOM 586 C CA . ALA A 1 81 ? 11.882 40.174 19.048 1.00 25.08 95 ALA A CA 1
ATOM 587 C C . ALA A 1 81 ? 11.706 41.242 20.098 1.00 27.37 95 ALA A C 1
ATOM 588 O O . ALA A 1 81 ? 12.190 42.352 19.921 1.00 27.79 95 ALA A O 1
ATOM 590 N N . PRO A 1 82 ? 11.023 40.929 21.190 1.00 30.49 96 PRO A N 1
ATOM 591 C CA . PRO A 1 82 ? 11.037 41.899 22.317 1.00 39.20 96 PRO A CA 1
ATOM 592 C C . PRO A 1 82 ? 12.441 42.338 22.728 1.00 42.90 96 PRO A C 1
ATOM 593 O O . PRO A 1 82 ? 13.361 41.533 22.769 1.00 46.36 96 PRO A O 1
ATOM 597 N N . SER A 1 83 ? 12.611 43.624 22.970 1.00 53.89 97 SER A N 1
ATOM 598 C CA . SER A 1 83 ? 13.933 44.201 23.188 1.00 59.57 97 SER A CA 1
ATOM 599 C C . SER A 1 83 ? 13.972 44.960 24.511 1.00 60.88 97 SER A C 1
ATOM 600 O O . SER A 1 83 ? 12.969 45.511 24.946 1.00 46.06 97 SER A O 1
ATOM 603 N N . ALA A 1 84 ? 15.159 45.005 25.116 1.00 73.87 98 ALA A N 1
ATOM 604 C CA . ALA A 1 84 ? 15.471 45.926 26.225 1.00 73.25 98 ALA A CA 1
ATOM 605 C C . ALA A 1 84 ? 15.789 47.311 25.642 1.00 71.16 98 ALA A C 1
ATOM 606 O O . ALA A 1 84 ? 15.208 48.314 26.058 1.00 68.32 98 ALA A O 1
ATOM 608 N N . GLU A 1 85 ? 16.700 47.328 24.660 1.00 67.78 99 GLU A N 1
ATOM 609 C CA . GLU A 1 85 ? 17.117 48.538 23.929 1.00 63.64 99 GLU A CA 1
ATOM 610 C C . GLU A 1 85 ? 15.974 49.386 23.469 1.00 53.47 99 GLU A C 1
ATOM 611 O O . GLU A 1 85 ? 15.003 48.886 22.948 1.00 51.14 99 GLU A O 1
ATOM 617 N N . SER A 1 86 ? 16.114 50.682 23.674 1.00 47.24 100 SER A N 1
ATOM 618 C CA . SER A 1 86 ? 15.110 51.628 23.262 1.00 45.05 100 SER A CA 1
ATOM 619 C C . SER A 1 86 ? 15.395 52.158 21.858 1.00 41.06 100 SER A C 1
ATOM 620 O O . SER A 1 86 ? 14.646 52.965 21.373 1.00 39.50 100 SER A O 1
ATOM 623 N N . ASP A 1 87 ? 16.510 51.770 21.246 1.00 38.93 101 ASP A N 1
ATOM 624 C CA . ASP A 1 87 ? 16.780 52.155 19.874 1.00 38.65 101 ASP A CA 1
ATOM 625 C C . ASP A 1 87 ? 16.169 51.080 18.956 1.00 37.95 101 ASP A C 1
ATOM 626 O O . ASP A 1 87 ? 16.703 49.966 18.876 1.00 31.99 101 ASP A O 1
ATOM 631 N N . PRO A 1 88 ? 15.049 51.407 18.282 1.00 35.33 102 PRO A N 1
ATOM 632 C CA . PRO A 1 88 ? 14.335 50.419 17.470 1.00 35.21 102 PRO A CA 1
ATOM 633 C C . PRO A 1 88 ? 15.218 49.776 16.386 1.00 33.72 102 PRO A C 1
ATOM 634 O O . PRO A 1 88 ? 15.060 48.612 16.072 1.00 31.92 102 PRO A O 1
ATOM 638 N N . LEU A 1 89 ? 16.180 50.523 15.870 1.00 32.99 103 LEU A N 1
ATOM 639 C CA . LEU A 1 89 ? 17.028 50.022 14.810 1.00 33.70 103 LEU A CA 1
ATOM 640 C C . LEU A 1 89 ? 17.920 48.905 15.274 1.00 33.33 103 LEU A C 1
ATOM 641 O O . LEU A 1 89 ? 18.485 48.183 14.455 1.00 32.25 103 LEU A O 1
ATOM 646 N N . ALA A 1 90 ? 18.088 48.795 16.588 1.00 33.61 104 ALA A N 1
ATOM 647 C CA . ALA A 1 90 ? 18.843 47.687 17.195 1.00 33.02 104 ALA A CA 1
ATOM 648 C C . ALA A 1 90 ? 18.019 46.413 17.305 1.00 34.51 104 ALA A C 1
ATOM 649 O O . ALA A 1 90 ? 18.548 45.352 17.639 1.00 33.79 104 ALA A O 1
ATOM 651 N N . SER A 1 91 ? 16.718 46.522 17.052 1.00 34.32 105 SER A N 1
ATOM 652 C CA . SER A 1 91 ? 15.836 45.375 17.103 1.00 32.25 105 SER A CA 1
ATOM 653 C C . SER A 1 91 ? 16.304 44.233 16.203 1.00 31.01 105 SER A C 1
ATOM 654 O O . SER A 1 91 ? 16.807 44.447 15.132 1.00 31.32 105 SER A O 1
ATOM 657 N N . ALA A 1 92 ? 16.100 43.013 16.657 1.00 28.37 106 ALA A N 1
ATOM 658 C CA . ALA A 1 92 ? 16.184 41.845 15.790 1.00 27.79 106 ALA A CA 1
ATOM 659 C C . ALA A 1 92 ? 14.790 41.538 15.168 1.00 26.00 106 ALA A C 1
ATOM 660 O O . ALA A 1 92 ? 13.812 41.378 15.929 1.00 25.02 106 ALA A O 1
ATOM 662 N N . ARG A 1 93 ? 14.721 41.396 13.826 1.00 23.14 107 ARG A N 1
ATOM 663 C CA . ARG A 1 93 ? 13.454 41.181 13.103 1.00 24.92 107 ARG A CA 1
ATOM 664 C C . ARG A 1 93 ? 13.638 40.204 11.985 1.00 25.01 107 ARG A C 1
ATOM 665 O O . ARG A 1 93 ? 14.768 40.043 11.452 1.00 23.95 107 ARG A O 1
ATOM 673 N N . VAL A 1 94 ? 12.481 39.712 11.506 1.00 23.10 108 VAL A N 1
ATOM 674 C CA . VAL A 1 94 ? 12.457 38.775 10.447 1.00 21.47 108 VAL A CA 1
ATOM 675 C C . VAL A 1 94 ? 11.172 38.879 9.629 1.00 22.70 108 VAL A C 1
ATOM 676 O O . VAL A 1 94 ? 10.121 39.195 10.155 1.00 23.37 108 VAL A O 1
ATOM 680 N N . THR A 1 95 ? 11.289 38.685 8.312 1.00 24.04 109 THR A N 1
ATOM 681 C CA . THR A 1 95 ? 10.127 38.406 7.448 1.00 25.07 109 THR A CA 1
ATOM 682 C C . THR A 1 95 ? 10.148 36.917 7.043 1.00 23.01 109 THR A C 1
ATOM 683 O O . THR A 1 95 ? 11.137 36.427 6.526 1.00 20.18 109 THR A O 1
ATOM 687 N N . LEU A 1 96 ? 9.066 36.231 7.336 1.00 22.92 110 LEU A N 1
ATOM 688 C CA . LEU A 1 96 ? 8.837 34.906 6.880 1.00 24.52 110 LEU A CA 1
ATOM 689 C C . LEU A 1 96 ? 7.799 35.005 5.779 1.00 25.10 110 LEU A C 1
ATOM 690 O O . LEU A 1 96 ? 6.724 35.526 5.992 1.00 30.21 110 LEU A O 1
ATOM 695 N N . ALA A 1 97 ? 8.129 34.514 4.597 1.00 24.95 111 ALA A N 1
ATOM 696 C CA . ALA A 1 97 ? 7.304 34.705 3.406 1.00 26.33 111 ALA A CA 1
ATOM 697 C C . ALA A 1 97 ? 6.981 33.361 2.762 1.00 27.88 111 ALA A C 1
ATOM 698 O O . ALA A 1 97 ? 7.863 32.503 2.613 1.00 28.69 111 ALA A O 1
ATOM 700 N N . GLY A 1 98 ? 5.722 33.207 2.364 1.00 26.82 112 GLY A N 1
ATOM 701 C CA . GLY A 1 98 ? 5.317 32.081 1.546 1.00 28.20 112 GLY A CA 1
ATOM 702 C C . GLY A 1 98 ? 3.848 32.069 1.224 1.00 24.47 112 GLY A C 1
ATOM 703 O O . GLY A 1 98 ? 3.333 33.018 0.630 1.00 23.15 112 GLY A O 1
ATOM 704 N N . VAL A 1 99 ? 3.204 30.990 1.648 1.00 23.72 113 VAL A N 1
ATOM 705 C CA . VAL A 1 99 ? 1.870 30.620 1.201 1.00 26.24 113 VAL A CA 1
ATOM 706 C C . VAL A 1 99 ? 1.136 30.005 2.388 1.00 25.21 113 VAL A C 1
ATOM 707 O O . VAL A 1 99 ? 1.637 29.048 2.957 1.00 27.37 113 VAL A O 1
ATOM 711 N N . ALA A 1 100 ? -0.021 30.555 2.759 1.00 25.23 114 ALA A N 1
ATOM 712 C CA . ALA A 1 100 ? -0.810 30.036 3.893 1.00 26.99 114 ALA A CA 1
ATOM 713 C C . ALA A 1 100 ? -1.821 28.996 3.429 1.00 29.05 114 ALA A C 1
ATOM 714 O O . ALA A 1 100 ? -2.364 29.098 2.367 1.00 31.81 114 ALA A O 1
ATOM 716 N N . GLU A 1 101 ? -2.095 28.024 4.270 1.00 31.76 115 GLU A N 1
ATOM 717 C CA . GLU A 1 101 ? -2.920 26.906 3.918 1.00 33.41 115 GLU A CA 1
ATOM 718 C C . GLU A 1 101 ? -3.686 26.515 5.147 1.00 33.57 115 GLU A C 1
ATOM 719 O O . GLU A 1 101 ? -3.136 26.554 6.236 1.00 37.09 115 GLU A O 1
ATOM 725 N N . ARG A 1 102 ? -4.941 26.159 4.970 1.00 35.33 116 ARG A N 1
ATOM 726 C CA . ARG A 1 102 ? -5.759 25.682 6.050 1.00 41.98 116 ARG A CA 1
ATOM 727 C C . ARG A 1 102 ? -5.438 24.205 6.197 1.00 42.41 116 ARG A C 1
ATOM 728 O O . ARG A 1 102 ? -5.683 23.449 5.283 1.00 42.50 116 ARG A O 1
ATOM 736 N N . PRO A 1 103 ? -4.874 23.777 7.344 1.00 44.58 117 PRO A N 1
ATOM 737 C CA . PRO A 1 103 ? -4.546 22.346 7.486 1.00 41.82 117 PRO A CA 1
ATOM 738 C C . PRO A 1 103 ? -5.751 21.484 7.841 1.00 42.28 117 PRO A C 1
ATOM 739 O O . PRO A 1 103 ? -6.797 21.998 8.201 1.00 37.65 117 PRO A O 1
ATOM 743 N N . GLU A 1 104 ? -5.579 20.176 7.733 1.00 45.88 118 GLU A N 1
ATOM 744 C CA . GLU A 1 104 ? -6.640 19.211 7.976 1.00 46.54 118 GLU A CA 1
ATOM 745 C C . GLU A 1 104 ? -6.129 18.104 8.865 1.00 43.53 118 GLU A C 1
ATOM 746 O O . GLU A 1 104 ? -4.926 17.883 8.972 1.00 40.76 118 GLU A O 1
ATOM 752 N N . GLY A 1 105 ? -7.071 17.434 9.518 1.00 43.96 119 GLY A N 1
ATOM 753 C CA . GLY A 1 105 ? -6.799 16.204 10.211 1.00 46.98 119 GLY A CA 1
ATOM 754 C C . GLY A 1 105 ? -5.832 16.342 11.358 1.00 46.19 119 GLY A C 1
ATOM 755 O O . GLY A 1 105 ? -6.036 17.151 12.248 1.00 47.74 119 GLY A O 1
ATOM 756 N N . ASP A 1 106 ? -4.787 15.525 11.347 1.00 47.93 120 ASP A N 1
ATOM 757 C CA . ASP A 1 106 ? -3.809 15.529 12.431 1.00 48.46 120 ASP A CA 1
ATOM 758 C C . ASP A 1 106 ? -3.094 16.882 12.531 1.00 47.13 120 ASP A C 1
ATOM 759 O O . ASP A 1 106 ? -2.915 17.401 13.627 1.00 46.48 120 ASP A O 1
ATOM 764 N N . GLU A 1 107 ? -2.714 17.450 11.383 1.00 41.82 121 GLU A N 1
ATOM 765 C CA . GLU A 1 107 ? -1.997 18.697 11.362 1.00 38.80 121 GLU A CA 1
ATOM 766 C C . GLU A 1 107 ? -2.857 19.835 11.921 1.00 39.83 121 GLU A C 1
ATOM 767 O O . GLU A 1 107 ? -2.357 20.683 12.661 1.00 39.65 121 GLU A O 1
ATOM 773 N N . LEU A 1 108 ? -4.135 19.850 11.562 1.00 36.82 122 LEU A N 1
ATOM 774 C CA . LEU A 1 108 ? -5.067 20.847 12.068 1.00 35.63 122 LEU A CA 1
ATOM 775 C C . LEU A 1 108 ? -5.140 20.781 13.574 1.00 34.63 122 LEU A C 1
ATOM 776 O O . LEU A 1 108 ? -5.120 21.802 14.245 1.00 31.46 122 LEU A O 1
ATOM 781 N N . ALA A 1 109 ? -5.233 19.582 14.121 1.00 34.86 123 ALA A N 1
ATOM 782 C CA . ALA A 1 109 ? -5.317 19.451 15.564 1.00 37.31 123 ALA A CA 1
ATOM 783 C C . ALA A 1 109 ? -4.038 19.946 16.267 1.00 38.23 123 ALA A C 1
ATOM 784 O O . ALA A 1 109 ? -4.105 20.533 17.341 1.00 43.03 123 ALA A O 1
ATOM 786 N N . ALA A 1 110 ? -2.882 19.690 15.668 1.00 34.37 124 ALA A N 1
ATOM 787 C CA . ALA A 1 110 ? -1.624 20.126 16.224 1.00 34.31 124 ALA A CA 1
ATOM 788 C C . ALA A 1 110 ? -1.434 21.643 16.034 1.00 33.48 124 ALA A C 1
ATOM 789 O O . ALA A 1 110 ? -0.956 22.309 16.934 1.00 36.51 124 ALA A O 1
ATOM 791 N N . ALA A 1 111 ? -1.835 22.170 14.887 1.00 30.67 125 ALA A N 1
ATOM 792 C CA . ALA A 1 111 ? -1.820 23.605 14.671 1.00 32.25 125 ALA A CA 1
ATOM 793 C C . ALA A 1 111 ? -2.675 24.314 15.710 1.00 33.37 125 ALA A C 1
ATOM 794 O O . ALA A 1 111 ? -2.259 25.301 16.322 1.00 31.86 125 ALA A O 1
ATOM 796 N N . ARG A 1 112 ? -3.891 23.819 15.874 1.00 35.54 126 ARG A N 1
ATOM 797 C CA . ARG A 1 112 ? -4.862 24.377 16.812 1.00 34.22 126 ARG A CA 1
ATOM 798 C C . ARG A 1 112 ? -4.260 24.443 18.233 1.00 35.12 126 ARG A C 1
ATOM 799 O O . ARG A 1 112 ? -4.346 25.453 18.936 1.00 26.35 126 ARG A O 1
ATOM 807 N N . ALA A 1 113 ? -3.597 23.364 18.632 1.00 34.20 127 ALA A N 1
ATOM 808 C CA . ALA A 1 113 ? -3.051 23.285 19.975 1.00 35.42 127 ALA A CA 1
ATOM 809 C C . ALA A 1 113 ? -1.943 24.314 20.156 1.00 32.66 127 ALA A C 1
ATOM 810 O O . ALA A 1 113 ? -1.885 25.023 21.166 1.00 32.80 127 ALA A O 1
ATOM 812 N N . ALA A 1 114 ? -1.091 24.380 19.144 1.00 28.51 128 ALA A N 1
ATOM 813 C CA . ALA A 1 114 ? 0.052 25.257 19.152 1.00 30.09 128 ALA A CA 1
ATOM 814 C C . ALA A 1 114 ? -0.377 26.724 19.223 1.00 30.48 128 ALA A C 1
ATOM 815 O O . ALA A 1 114 ? 0.245 27.513 19.917 1.00 31.10 128 ALA A O 1
ATOM 817 N N . HIS A 1 115 ? -1.430 27.068 18.502 1.00 29.18 129 HIS A N 1
ATOM 818 C CA . HIS A 1 115 ? -1.951 28.423 18.541 1.00 30.11 129 HIS A CA 1
ATOM 819 C C . HIS A 1 115 ? -2.544 28.717 19.899 1.00 31.96 129 HIS A C 1
ATOM 820 O O . HIS A 1 115 ? -2.249 29.744 20.512 1.00 33.87 129 HIS A O 1
ATOM 827 N N . LEU A 1 116 ? -3.375 27.806 20.379 1.00 34.77 130 LEU A N 1
ATOM 828 C CA . LEU A 1 116 ? -3.940 27.920 21.723 1.00 35.35 130 LEU A CA 1
ATOM 829 C C . LEU A 1 116 ? -2.938 28.088 22.832 1.00 36.70 130 LEU A C 1
ATOM 830 O O . LEU A 1 116 ? -3.225 28.804 23.792 1.00 34.04 130 LEU A O 1
ATOM 835 N N . ASP A 1 117 ? -1.799 27.394 22.736 1.00 40.42 131 ASP A N 1
ATOM 836 C CA . ASP A 1 117 ? -0.769 27.421 23.783 1.00 45.06 131 ASP A CA 1
ATOM 837 C C . ASP A 1 117 ? -0.073 28.748 23.827 1.00 38.79 131 ASP A C 1
ATOM 838 O O . ASP A 1 117 ? 0.433 29.159 24.871 1.00 41.09 131 ASP A O 1
ATOM 843 N N . ALA A 1 118 ? -0.004 29.379 22.664 1.00 33.04 132 ALA A N 1
ATOM 844 C CA . ALA A 1 118 ? 0.706 30.624 22.519 1.00 31.51 132 ALA A CA 1
ATOM 845 C C . ALA A 1 118 ? -0.183 31.845 22.726 1.00 31.29 132 ALA A C 1
ATOM 846 O O . ALA A 1 118 ? 0.328 32.915 23.023 1.00 31.85 132 ALA A O 1
ATOM 848 N N . VAL A 1 119 ? -1.504 31.700 22.570 1.00 29.95 133 VAL A N 1
ATOM 849 C CA . VAL A 1 119 ? -2.444 32.820 22.657 1.00 29.92 133 VAL A CA 1
ATOM 850 C C . VAL A 1 119 ? -3.670 32.406 23.475 1.00 28.79 133 VAL A C 1
ATOM 851 O O . VAL A 1 119 ? -4.626 31.813 22.972 1.00 26.66 133 VAL A O 1
ATOM 855 N N . ALA A 1 120 ? -3.637 32.767 24.737 1.00 32.52 134 ALA A N 1
ATOM 856 C CA . ALA A 1 120 ? -4.610 32.305 25.696 1.00 36.53 134 ALA A CA 1
ATOM 857 C C . ALA A 1 120 ? -6.027 32.660 25.258 1.00 36.91 134 ALA A C 1
ATOM 858 O O . ALA A 1 120 ? -6.915 31.823 25.308 1.00 37.83 134 ALA A O 1
ATOM 860 N N . ALA A 1 121 ? -6.230 33.879 24.774 1.00 35.97 135 ALA A N 1
ATOM 861 C CA . ALA A 1 121 ? -7.580 34.324 24.443 1.00 34.98 135 ALA A CA 1
ATOM 862 C C . ALA A 1 121 ? -8.178 33.657 23.203 1.00 35.26 135 ALA A C 1
ATOM 863 O O . ALA A 1 121 ? -9.396 33.725 23.004 1.00 34.35 135 ALA A O 1
ATOM 865 N N . ALA A 1 122 ? -7.358 32.982 22.397 1.00 32.15 136 ALA A N 1
ATOM 866 C CA . ALA A 1 122 ? -7.858 32.295 21.206 1.00 31.14 136 ALA A CA 1
ATOM 867 C C . ALA A 1 122 ? -8.800 31.129 21.576 1.00 34.00 136 ALA A C 1
ATOM 868 O O . ALA A 1 122 ? -9.586 30.658 20.747 1.00 29.26 136 ALA A O 1
ATOM 870 N N . LYS A 1 123 ? -8.671 30.685 22.824 1.00 36.70 137 LYS A N 1
ATOM 871 C CA . LYS A 1 123 ? -9.646 29.874 23.547 1.00 40.50 137 LYS A CA 1
ATOM 872 C C . LYS A 1 123 ? -11.065 30.178 23.081 1.00 36.96 137 LYS A C 1
ATOM 873 O O . LYS A 1 123 ? -11.779 29.275 22.693 1.00 34.72 137 LYS A O 1
ATOM 879 N N . TYR A 1 124 ? -11.433 31.459 23.013 1.00 35.05 138 TYR A N 1
ATOM 880 C CA . TYR A 1 124 ? -12.825 31.850 22.765 1.00 34.11 138 TYR A CA 1
ATOM 881 C C . TYR A 1 124 ? -13.243 31.951 21.275 1.00 34.59 138 TYR A C 1
ATOM 882 O O . TYR A 1 124 ? -14.408 32.213 20.992 1.00 35.52 138 TYR A O 1
ATOM 891 N N . TYR A 1 125 ? -12.318 31.696 20.344 1.00 32.71 139 TYR A N 1
ATOM 892 C CA . TYR A 1 125 ? -12.548 31.811 18.896 1.00 35.17 139 TYR A CA 1
ATOM 893 C C . TYR A 1 125 ? -12.290 30.544 18.028 1.00 34.59 139 TYR A C 1
ATOM 894 O O . TYR A 1 125 ? -12.893 30.351 16.984 1.00 32.35 139 TYR A O 1
ATOM 903 N N . ILE A 1 126 ? -11.360 29.711 18.435 1.00 34.65 140 ILE A N 1
ATOM 904 C CA . ILE A 1 126 ? -10.763 28.810 17.468 1.00 34.25 140 ILE A CA 1
ATOM 905 C C . ILE A 1 126 ? -11.666 27.629 17.054 1.00 33.43 140 ILE A C 1
ATOM 906 O O . ILE A 1 126 ? -11.489 27.051 15.979 1.00 31.91 140 ILE A O 1
ATOM 911 N N . ASP A 1 127 ? -12.649 27.284 17.869 1.00 34.16 141 ASP A N 1
ATOM 912 C CA . ASP A 1 127 ? -13.500 26.150 17.510 1.00 36.34 141 ASP A CA 1
ATOM 913 C C . ASP A 1 127 ? -14.743 26.538 16.737 1.00 39.17 141 ASP A C 1
ATOM 914 O O . ASP A 1 127 ? -15.506 25.658 16.319 1.00 40.68 141 ASP A O 1
ATOM 919 N N . TYR A 1 128 ? -14.933 27.842 16.491 1.00 39.56 142 TYR A N 1
ATOM 920 C CA . TYR A 1 128 ? -16.113 28.308 15.772 1.00 36.99 142 TYR A CA 1
ATOM 921 C C . TYR A 1 128 ? -15.832 28.354 14.315 1.00 39.86 142 TYR A C 1
ATOM 922 O O . TYR A 1 128 ? -14.749 28.705 13.906 1.00 42.39 142 TYR A O 1
ATOM 931 N N . SER A 1 129 ? -16.821 27.984 13.524 1.00 42.46 143 SER A N 1
ATOM 932 C CA . SER A 1 129 ? -16.660 27.864 12.076 1.00 47.22 143 SER A CA 1
ATOM 933 C C . SER A 1 129 ? -16.376 29.215 11.381 1.00 43.21 143 SER A C 1
ATOM 934 O O . SER A 1 129 ? -15.868 29.248 10.256 1.00 44.72 143 SER A O 1
ATOM 937 N N . ASP A 1 130 ? -16.688 30.316 12.057 1.00 44.49 144 ASP A N 1
ATOM 938 C CA . ASP A 1 130 ? -16.385 31.652 11.524 1.00 48.27 144 ASP A CA 1
ATOM 939 C C . ASP A 1 130 ? -14.898 31.954 11.466 1.00 46.62 144 ASP A C 1
ATOM 940 O O . ASP A 1 130 ? -14.499 32.962 10.881 1.00 53.25 144 ASP A O 1
ATOM 945 N N . PHE A 1 131 ? -14.095 31.144 12.147 1.00 42.28 145 PHE A N 1
ATOM 946 C CA . PHE A 1 131 ? -12.652 31.388 12.286 1.00 38.27 145 PHE A CA 1
ATOM 947 C C . PHE A 1 131 ? -11.906 30.221 11.706 1.00 33.19 145 PHE A C 1
ATOM 948 O O . PHE A 1 131 ? -12.261 29.084 11.935 1.00 36.19 145 PHE A O 1
ATOM 956 N N . SER A 1 132 ? -10.870 30.505 10.947 1.00 32.21 146 SER A N 1
ATOM 957 C CA . SER A 1 132 ? -10.098 29.446 10.304 1.00 32.92 146 SER A CA 1
ATOM 958 C C . SER A 1 132 ? -8.679 29.445 10.845 1.00 33.13 146 SER A C 1
ATOM 959 O O . SER A 1 132 ? -8.150 30.474 11.227 1.00 32.10 146 SER A O 1
ATOM 962 N N . VAL A 1 133 ? -8.093 28.264 10.874 1.00 33.62 147 VAL A N 1
ATOM 963 C CA . VAL A 1 133 ? -6.727 28.091 11.227 1.00 31.39 147 VAL A CA 1
ATOM 964 C C . VAL A 1 133 ? -5.931 28.054 9.935 1.00 32.06 147 VAL A C 1
ATOM 965 O O . VAL A 1 133 ? -6.235 27.282 9.008 1.00 33.12 147 VAL A O 1
ATOM 969 N N . TRP A 1 134 ? -4.931 28.919 9.856 1.00 30.54 148 TRP A N 1
ATOM 970 C CA . TRP A 1 134 ? -4.026 28.945 8.719 1.00 28.54 148 TRP A CA 1
ATOM 971 C C . TRP A 1 134 ? -2.612 28.682 9.212 1.00 26.22 148 TRP A C 1
ATOM 972 O O . TRP A 1 134 ? -2.270 29.050 10.314 1.00 27.35 148 TRP A O 1
ATOM 983 N N . VAL A 1 135 ? -1.808 28.014 8.396 1.00 27.01 149 VAL A N 1
ATOM 984 C CA . VAL A 1 135 ? -0.429 27.700 8.720 1.00 23.86 149 VAL A CA 1
ATOM 985 C C . VAL A 1 135 ? 0.343 28.283 7.583 1.00 25.06 149 VAL A C 1
ATOM 986 O O . VAL A 1 135 ? 0.027 28.004 6.426 1.00 24.65 149 VAL A O 1
ATOM 990 N N . LEU A 1 136 ? 1.354 29.101 7.887 1.00 26.46 150 LEU A N 1
ATOM 991 C CA . LEU A 1 136 ? 2.131 29.731 6.837 1.00 26.09 150 LEU A CA 1
ATOM 992 C C . LEU A 1 136 ? 3.250 28.783 6.417 1.00 26.44 150 LEU A C 1
ATOM 993 O O . LEU A 1 136 ? 4.175 28.549 7.173 1.00 27.15 150 LEU A O 1
ATOM 998 N N . ARG A 1 137 ? 3.190 28.295 5.187 1.00 27.99 151 ARG A N 1
ATOM 999 C CA . ARG A 1 137 ? 4.286 27.491 4.609 1.00 29.04 151 ARG A CA 1
ATOM 1000 C C . ARG A 1 137 ? 5.400 28.430 4.191 1.00 26.22 151 ARG A C 1
ATOM 1001 O O . ARG A 1 137 ? 5.270 29.151 3.210 1.00 29.15 151 ARG A O 1
ATOM 1009 N N . VAL A 1 138 ? 6.492 28.433 4.954 1.00 26.15 152 VAL A N 1
ATOM 1010 C CA . VAL A 1 138 ? 7.576 29.435 4.779 1.00 23.61 152 VAL A CA 1
ATOM 1011 C C . VAL A 1 138 ? 8.470 29.007 3.640 1.00 22.40 152 VAL A C 1
ATOM 1012 O O . VAL A 1 138 ? 9.041 27.935 3.704 1.00 23.18 152 VAL A O 1
ATOM 1016 N N . GLN A 1 139 ? 8.621 29.863 2.637 1.00 24.31 153 GLN A N 1
ATOM 1017 C CA . GLN A 1 139 ? 9.433 29.596 1.438 1.00 26.06 153 GLN A CA 1
ATOM 1018 C C . GLN A 1 139 ? 10.713 30.378 1.360 1.00 26.95 153 GLN A C 1
ATOM 1019 O O . GLN A 1 139 ? 11.658 29.976 0.684 1.00 29.50 153 GLN A O 1
ATOM 1025 N N . ARG A 1 140 ? 10.719 31.547 1.988 1.00 26.95 154 ARG A N 1
ATOM 1026 C CA . ARG A 1 140 ? 11.922 32.315 2.124 1.00 26.58 154 ARG A CA 1
ATOM 1027 C C . ARG A 1 140 ? 11.846 33.235 3.327 1.00 27.23 154 ARG A C 1
ATOM 1028 O O . ARG A 1 140 ? 10.774 33.444 3.924 1.00 25.83 154 ARG A O 1
ATOM 1036 N N . VAL A 1 141 ? 13.019 33.703 3.708 1.00 26.95 155 VAL A N 1
ATOM 1037 C CA . VAL A 1 141 ? 13.259 34.374 4.969 1.00 27.43 155 VAL A CA 1
ATOM 1038 C C . VAL A 1 141 ? 14.233 35.499 4.742 1.00 25.51 155 VAL A C 1
ATOM 1039 O O . VAL A 1 141 ? 15.239 35.307 4.060 1.00 27.47 155 VAL A O 1
ATOM 1043 N N . ARG A 1 142 ? 13.950 36.657 5.327 1.00 26.31 156 ARG A N 1
ATOM 1044 C CA . ARG A 1 142 ? 14.911 37.760 5.401 1.00 26.46 156 ARG A CA 1
ATOM 1045 C C . ARG A 1 142 ? 15.100 38.086 6.887 1.00 26.25 156 ARG A C 1
ATOM 1046 O 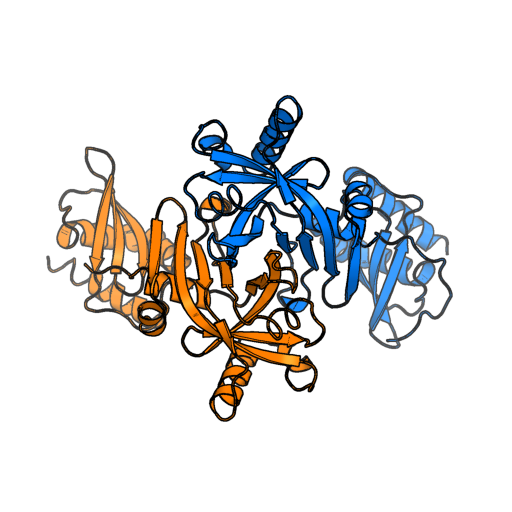O . ARG A 1 142 ? 14.117 38.423 7.576 1.00 24.92 156 ARG A O 1
ATOM 1054 N N . TRP A 1 143 ? 16.348 37.997 7.377 1.00 25.96 157 TRP A N 1
ATOM 1055 C CA . TRP A 1 143 ? 16.645 38.297 8.777 1.00 26.76 157 TRP A CA 1
ATOM 1056 C C . TRP A 1 143 ? 17.553 39.510 8.900 1.00 26.95 157 TRP A C 1
ATOM 1057 O O . TRP A 1 143 ? 18.519 39.646 8.147 1.00 28.57 157 TRP A O 1
ATOM 1068 N N . VAL A 1 144 ? 17.169 40.419 9.788 1.00 28.76 158 VAL A N 1
ATOM 1069 C CA . VAL A 1 144 ? 17.982 41.577 10.158 1.00 29.88 158 VAL A CA 1
ATOM 1070 C C . VAL A 1 144 ? 18.187 41.568 11.650 1.00 32.64 158 VAL A C 1
ATOM 1071 O O . VAL A 1 144 ? 17.248 41.853 12.417 1.00 32.44 158 VAL A O 1
ATOM 1075 N N . GLY A 1 145 ? 19.404 41.182 12.054 1.00 32.29 159 GLY A N 1
ATOM 1076 C CA . GLY A 1 145 ? 19.799 41.150 13.458 1.00 37.31 159 GLY A CA 1
ATOM 1077 C C . GLY A 1 145 ? 20.341 42.503 13.916 1.00 38.98 159 GLY A C 1
ATOM 1078 O O . GLY A 1 145 ? 21.533 42.677 14.104 1.00 42.53 159 GLY A O 1
ATOM 1079 N N . GLY A 1 146 ? 19.454 43.457 14.122 1.00 39.96 160 GLY A N 1
ATOM 1080 C CA . GLY A 1 146 ? 19.835 44.739 14.663 1.00 41.69 160 GLY A CA 1
ATOM 1081 C C . GLY A 1 146 ? 20.782 45.494 13.758 1.00 46.35 160 GLY A C 1
ATOM 1082 O O . GLY A 1 146 ? 20.681 45.448 12.531 1.00 42.78 160 GLY A O 1
ATOM 1083 N N . TYR A 1 147 ? 21.746 46.163 14.378 1.00 50.20 161 TYR A N 1
ATOM 1084 C CA . TYR A 1 147 ? 22.801 46.794 13.625 1.00 52.09 161 TYR A CA 1
ATOM 1085 C C . TYR A 1 147 ? 23.736 45.729 13.035 1.00 52.70 161 TYR A C 1
ATOM 1086 O O . TYR A 1 147 ? 24.370 45.981 12.023 1.00 46.99 161 TYR A O 1
ATOM 1095 N N . GLY A 1 148 ? 23.743 44.529 13.625 1.00 54.21 162 GLY A N 1
ATOM 1096 C CA . GLY A 1 148 ? 24.646 43.452 13.212 1.00 60.65 162 GLY A CA 1
ATOM 1097 C C . GLY A 1 148 ? 24.461 42.814 11.827 1.00 61.62 162 GLY A C 1
ATOM 1098 O O . GLY A 1 148 ? 24.352 43.494 10.793 1.00 62.91 162 GLY A O 1
ATOM 1099 N N . ARG A 1 149 ? 24.452 41.488 11.788 1.00 55.01 163 ARG A N 1
ATOM 1100 C CA . ARG A 1 149 ? 24.380 40.828 10.496 1.00 56.72 163 ARG A CA 1
ATOM 1101 C C . ARG A 1 149 ? 22.941 40.923 9.899 1.00 51.08 163 ARG A C 1
ATOM 1102 O O . ARG A 1 149 ? 21.971 41.209 10.588 1.00 46.02 163 ARG A O 1
ATOM 1104 N N . MET A 1 150 ? 22.847 40.748 8.592 1.00 45.44 164 MET A N 1
ATOM 1105 C CA . MET A 1 150 ? 21.580 40.463 7.938 1.00 45.64 164 MET A CA 1
ATOM 1106 C C . MET A 1 150 ? 21.819 39.392 6.902 1.00 41.44 164 MET A C 1
ATOM 1107 O O . MET A 1 150 ? 22.922 39.234 6.423 1.00 41.82 164 MET A O 1
ATOM 1112 N N . ASP A 1 151 ? 20.780 38.650 6.572 1.00 38.11 165 ASP A N 1
ATOM 1113 C CA . ASP A 1 151 ? 20.923 37.575 5.610 1.00 37.32 165 ASP A CA 1
ATOM 1114 C C . ASP A 1 151 ? 19.551 37.036 5.200 1.00 33.74 165 ASP A C 1
ATOM 1115 O O . ASP A 1 151 ? 18.544 37.340 5.843 1.00 34.31 165 ASP A O 1
ATOM 1120 N N . SER A 1 152 ? 19.543 36.273 4.108 1.00 29.52 166 SER A N 1
ATOM 1121 C CA . SER A 1 152 ? 18.373 35.593 3.623 1.00 32.18 166 SER A CA 1
ATOM 1122 C C . SER A 1 152 ? 18.583 34.121 3.842 1.00 31.51 166 SER A C 1
ATOM 1123 O O . SER A 1 152 ? 19.700 33.707 3.985 1.00 28.82 166 SER A O 1
ATOM 1126 N N . THR A 1 153 ? 17.501 33.341 3.949 1.00 31.59 167 THR A N 1
ATOM 1127 C CA . THR A 1 153 ? 17.618 31.903 3.923 1.00 29.56 167 THR A CA 1
ATOM 1128 C C . THR A 1 153 ? 16.454 31.326 3.156 1.00 32.10 167 THR A C 1
ATOM 1129 O O . THR A 1 153 ? 15.459 32.005 2.906 1.00 37.05 167 THR A O 1
ATOM 1133 N N . THR A 1 154 ? 16.575 30.049 2.824 1.00 31.62 168 THR A N 1
ATOM 1134 C CA . THR A 1 154 ? 15.545 29.320 2.144 1.00 32.69 168 THR A CA 1
ATOM 1135 C C . THR A 1 154 ? 14.563 28.872 3.198 1.00 36.44 168 THR A C 1
ATOM 1136 O O . THR A 1 154 ? 14.908 28.831 4.383 1.00 38.13 168 THR A O 1
ATOM 1140 N N . GLY A 1 155 ? 13.359 28.506 2.767 1.00 32.78 169 GLY A N 1
ATOM 1141 C CA . GLY A 1 155 ? 12.392 27.902 3.658 1.00 35.35 169 GLY A CA 1
ATOM 1142 C C . GLY A 1 155 ? 12.826 26.529 4.188 1.00 35.29 169 GLY A C 1
ATOM 1143 O O . GLY A 1 155 ? 12.539 26.177 5.330 1.00 32.37 169 GLY A O 1
ATOM 1144 N N . GLU A 1 156 ? 13.525 25.747 3.376 1.00 36.60 170 GLU A N 1
ATOM 1145 C CA . GLU A 1 156 ? 13.971 24.446 3.879 1.00 40.79 170 GLU A CA 1
ATOM 1146 C C . GLU A 1 156 ? 15.009 24.635 5.002 1.00 34.87 170 GLU A C 1
ATOM 1147 O O . GLU A 1 156 ? 14.891 24.038 6.035 1.00 40.66 170 GLU A O 1
ATOM 1153 N N . ALA A 1 157 ? 15.986 25.508 4.811 1.00 31.23 171 ALA A N 1
ATOM 1154 C CA . ALA A 1 157 ? 16.934 25.810 5.861 1.00 31.05 171 ALA A CA 1
ATOM 1155 C C . ALA A 1 157 ? 16.199 26.254 7.123 1.00 29.95 171 ALA A C 1
ATOM 1156 O O . ALA A 1 157 ? 16.539 25.844 8.222 1.00 27.83 171 ALA A O 1
ATOM 1158 N N . TYR A 1 158 ? 15.175 27.092 6.943 1.00 27.24 172 TYR A N 1
ATOM 1159 C CA . TYR A 1 158 ? 14.401 27.595 8.068 1.00 26.61 172 TYR A CA 1
ATOM 1160 C C . TYR A 1 158 ? 13.689 26.470 8.793 1.00 25.11 172 TYR A C 1
ATOM 1161 O O . TYR A 1 158 ? 13.738 26.375 10.035 1.00 22.31 172 TYR A O 1
ATOM 1170 N N . ALA A 1 159 ? 13.037 25.593 8.026 1.00 27.00 173 ALA A N 1
ATOM 1171 C CA . ALA A 1 159 ? 12.358 24.396 8.598 1.00 28.13 173 ALA A CA 1
ATOM 1172 C C . ALA A 1 159 ? 13.313 23.408 9.277 1.00 29.13 173 ALA A C 1
ATOM 1173 O O . ALA A 1 159 ? 12.967 22.787 10.286 1.00 26.27 173 ALA A O 1
ATOM 1175 N N . ALA A 1 160 ? 14.522 23.291 8.728 1.00 30.86 174 ALA A N 1
ATOM 1176 C CA . ALA A 1 160 ? 15.534 22.384 9.278 1.00 32.74 174 ALA A CA 1
ATOM 1177 C C . ALA A 1 160 ? 16.109 22.901 10.611 1.00 35.39 174 ALA A C 1
ATOM 1178 O O . ALA A 1 160 ? 16.480 22.096 11.455 1.00 33.89 174 ALA A O 1
ATOM 1180 N N . ALA A 1 161 ? 16.193 24.228 10.785 1.00 32.85 175 ALA A N 1
ATOM 1181 C CA . ALA A 1 161 ? 16.790 24.828 11.985 1.00 30.14 175 ALA A CA 1
ATOM 1182 C C . ALA A 1 161 ? 15.898 24.688 13.181 1.00 30.79 175 ALA A C 1
ATOM 1183 O O . ALA A 1 161 ? 14.726 24.363 13.055 1.00 35.41 175 ALA A O 1
ATOM 1185 N N . GLU A 1 162 ? 16.436 25.009 14.349 1.00 32.77 176 GLU A N 1
ATOM 1186 C CA . GLU A 1 162 ? 15.659 25.066 15.585 1.00 32.38 176 GLU A CA 1
ATOM 1187 C C . GLU A 1 162 ? 15.771 26.417 16.241 1.00 29.55 176 GLU A C 1
ATOM 1188 O O . GLU A 1 162 ? 16.809 27.097 16.136 1.00 28.70 176 GLU A O 1
ATOM 1194 N N . ALA A 1 163 ? 14.715 26.808 16.951 1.00 28.86 177 ALA A N 1
ATOM 1195 C CA . ALA A 1 163 ? 14.776 27.993 17.772 1.00 28.10 177 ALA A CA 1
ATOM 1196 C C . ALA A 1 163 ? 15.743 27.722 18.923 1.00 29.60 177 ALA A C 1
ATOM 1197 O O . ALA A 1 163 ? 15.807 26.585 19.461 1.00 27.47 177 ALA A O 1
ATOM 1199 N N . ASP A 1 164 ? 16.486 28.760 19.307 1.00 25.82 178 ASP A N 1
ATOM 1200 C CA . ASP A 1 164 ? 17.386 28.638 20.409 1.00 24.34 178 ASP A CA 1
ATOM 1201 C C . ASP A 1 164 ? 16.595 28.509 21.712 1.00 26.08 178 ASP A C 1
ATOM 1202 O O . ASP A 1 164 ? 15.768 29.358 22.012 1.00 26.65 178 ASP A O 1
ATOM 1207 N N . PRO A 1 165 ? 16.858 27.468 22.518 1.00 26.25 179 PRO A N 1
ATOM 1208 C CA . PRO A 1 165 ? 16.073 27.328 23.770 1.00 26.47 179 PRO A CA 1
ATOM 1209 C C . PRO A 1 165 ? 16.517 28.259 24.855 1.00 25.92 179 PRO A C 1
ATOM 1210 O O . PRO A 1 165 ? 15.828 28.437 25.861 1.00 27.47 179 PRO A O 1
ATOM 1214 N N . VAL A 1 166 ? 17.663 28.873 24.663 1.00 26.20 180 VAL A N 1
ATOM 1215 C CA . VAL A 1 166 ? 18.145 29.772 25.658 1.00 26.50 180 VAL A CA 1
ATOM 1216 C C . VAL A 1 166 ? 17.749 31.219 25.411 1.00 26.86 180 VAL A C 1
ATOM 1217 O O . VAL A 1 166 ? 17.276 31.868 26.325 1.00 26.47 180 VAL A O 1
ATOM 1221 N N . THR A 1 167 ? 18.034 31.729 24.214 1.00 29.83 181 THR A N 1
ATOM 1222 C CA . THR A 1 167 ? 17.961 33.153 23.969 1.00 31.58 181 THR A CA 1
ATOM 1223 C C . THR A 1 167 ? 16.630 33.763 24.439 1.00 36.96 181 THR A C 1
ATOM 1224 O O . THR A 1 167 ? 16.668 34.648 25.269 1.00 35.23 181 THR A O 1
ATOM 1228 N N . PRO A 1 168 ? 15.454 33.246 23.989 1.00 43.63 182 PRO A N 1
ATOM 1229 C CA . PRO A 1 168 ? 14.192 33.914 24.389 1.00 43.07 182 PRO A CA 1
ATOM 1230 C C . PRO A 1 168 ? 13.982 34.065 25.867 1.00 42.43 182 PRO A C 1
ATOM 1231 O O . PRO A 1 168 ? 13.325 35.006 26.280 1.00 48.00 182 PRO A O 1
ATOM 1235 N N . ARG A 1 169 ? 14.553 33.173 26.659 1.00 42.96 183 ARG A N 1
ATOM 1236 C CA . ARG A 1 169 ? 14.372 33.187 28.103 1.00 42.78 183 ARG A CA 1
ATOM 1237 C C . ARG A 1 169 ? 15.615 33.643 28.898 1.00 44.19 183 ARG A C 1
ATOM 1238 O O . ARG A 1 169 ? 15.687 33.448 30.112 1.00 47.82 183 ARG A O 1
ATOM 1246 N N . ALA A 1 170 ? 16.560 34.292 28.227 1.00 37.29 184 ALA A N 1
ATOM 1247 C CA . ALA A 1 170 ? 17.871 34.653 28.830 1.00 40.91 184 ALA A CA 1
ATOM 1248 C C . ALA A 1 170 ? 17.970 36.024 29.567 1.00 35.21 184 ALA A C 1
ATOM 1249 O O . ALA A 1 170 ? 18.967 36.284 30.214 1.00 28.23 184 ALA A O 1
ATOM 1251 N N . ALA A 1 171 ? 16.953 36.880 29.512 1.00 34.56 185 ALA A N 1
ATOM 1252 C CA . ALA A 1 171 ? 17.098 38.245 30.077 1.00 39.25 185 ALA A CA 1
ATOM 1253 C C . ALA A 1 171 ? 17.524 38.239 31.540 1.00 35.75 185 ALA A C 1
ATOM 1254 O O . ALA A 1 171 ? 18.451 38.953 31.920 1.00 32.03 185 ALA A O 1
ATOM 1256 N N . GLY A 1 172 ? 16.883 37.394 32.353 1.00 33.41 186 GLY A N 1
ATOM 1257 C CA . GLY A 1 172 ? 17.230 37.317 33.784 1.00 33.28 186 GLY A CA 1
ATOM 1258 C C . GLY A 1 172 ? 18.634 36.808 34.022 1.00 34.54 186 GLY A C 1
ATOM 1259 O O . GLY A 1 172 ? 19.426 37.361 34.825 1.00 35.79 186 GLY A O 1
ATOM 1260 N N . ALA A 1 173 ? 18.948 35.745 33.299 1.00 32.84 187 ALA A N 1
ATOM 1261 C CA . ALA A 1 173 ? 20.250 35.112 33.384 1.00 29.31 187 ALA A CA 1
ATOM 1262 C C . ALA A 1 173 ? 21.316 36.093 32.987 1.00 26.04 187 ALA A C 1
ATOM 1263 O O . ALA A 1 173 ? 22.334 36.148 33.620 1.00 23.78 187 ALA A O 1
ATOM 1265 N N . ILE A 1 174 ? 21.074 36.825 31.903 1.00 27.15 188 ILE A N 1
ATOM 1266 C CA . ILE A 1 174 ? 22.036 37.760 31.361 1.00 30.33 188 ILE A CA 1
ATOM 1267 C C . ILE A 1 174 ? 22.343 38.787 32.445 1.00 32.81 188 ILE A C 1
ATOM 1268 O O . ILE A 1 174 ? 23.522 39.078 32.727 1.00 32.07 188 ILE A O 1
ATOM 1273 N N . ALA A 1 175 ? 21.272 39.352 33.018 1.00 30.98 189 ALA A N 1
ATOM 1274 C CA . ALA A 1 175 ? 21.406 40.402 34.044 1.00 33.64 189 ALA A CA 1
ATOM 1275 C C . ALA A 1 175 ? 22.108 39.917 35.310 1.00 30.56 189 ALA A C 1
ATOM 1276 O O . ALA A 1 175 ? 22.909 40.653 35.895 1.00 27.61 189 ALA A O 1
ATOM 1278 N N . HIS A 1 176 ? 21.797 38.686 35.717 1.00 27.64 190 HIS A N 1
ATOM 1279 C CA . HIS A 1 176 ? 22.482 38.053 36.849 1.00 26.29 190 HIS A CA 1
ATOM 1280 C C . HIS A 1 176 ? 23.951 37.869 36.518 1.00 26.74 190 HIS A C 1
ATOM 1281 O O . HIS A 1 176 ? 24.811 38.103 37.364 1.00 26.06 190 HIS A O 1
ATOM 1288 N N . LEU A 1 177 ? 24.264 37.450 35.295 1.00 26.14 191 LEU A N 1
ATOM 1289 C CA . LEU A 1 177 ? 25.661 37.326 34.935 1.00 27.05 191 LEU A CA 1
ATOM 1290 C C . LEU A 1 177 ? 26.346 38.677 35.027 1.00 25.88 191 LEU A C 1
ATOM 1291 O O . LEU A 1 177 ? 27.477 38.788 35.508 1.00 26.65 191 LEU A O 1
ATOM 1296 N N . ASN A 1 178 ? 25.671 39.710 34.557 1.00 26.59 192 ASN A N 1
ATOM 1297 C CA . ASN A 1 178 ? 26.291 41.046 34.570 1.00 29.33 192 ASN A CA 1
ATOM 1298 C C . ASN A 1 178 ? 26.423 41.655 35.944 1.00 29.32 192 ASN A C 1
ATOM 1299 O O . ASN A 1 178 ? 27.446 42.198 36.257 1.00 28.13 192 ASN A O 1
ATOM 1304 N N . ALA A 1 179 ? 25.444 41.427 36.804 1.00 32.45 193 ALA A N 1
ATOM 1305 C CA . ALA A 1 179 ? 25.455 41.997 38.149 1.00 31.17 193 ALA A CA 1
ATOM 1306 C C . ALA A 1 179 ? 26.338 41.232 39.121 1.00 31.25 193 ALA A C 1
ATOM 1307 O O . ALA A 1 179 ? 26.991 41.827 39.986 1.00 34.21 193 ALA A O 1
ATOM 1309 N N . ASP A 1 180 ? 26.371 39.913 38.998 1.00 31.07 194 ASP A N 1
ATOM 1310 C CA . ASP A 1 180 ? 26.975 39.059 40.042 1.00 30.35 194 ASP A CA 1
ATOM 1311 C C . ASP A 1 180 ? 28.174 38.279 39.579 1.00 29.93 194 ASP A C 1
ATOM 1312 O O . ASP A 1 180 ? 28.846 37.701 40.397 1.00 26.63 194 ASP A O 1
ATOM 1317 N N . HIS A 1 181 ? 28.447 38.252 38.272 1.00 29.86 195 HIS A N 1
ATOM 1318 C CA . HIS A 1 181 ? 29.578 37.484 37.788 1.00 32.91 195 HIS A CA 1
ATOM 1319 C C . HIS A 1 181 ? 30.573 38.296 36.940 1.00 33.51 195 HIS A C 1
ATOM 1320 O O . HIS A 1 181 ? 31.246 37.733 36.087 1.00 36.24 195 HIS A O 1
ATOM 1327 N N . ALA A 1 182 ? 30.654 39.601 37.165 1.00 32.75 196 ALA A N 1
ATOM 1328 C CA . ALA A 1 182 ? 31.637 40.447 36.479 1.00 30.10 196 ALA A CA 1
ATOM 1329 C C . ALA A 1 182 ? 33.014 39.831 36.454 1.00 28.56 196 ALA A C 1
ATOM 1330 O O . ALA A 1 182 ? 33.670 39.869 35.414 1.00 24.32 196 ALA A O 1
ATOM 1332 N N . ASP A 1 183 ? 33.453 39.244 37.564 1.00 27.90 197 ASP A N 1
ATOM 1333 C CA . ASP A 1 183 ? 34.767 38.610 37.590 1.00 29.89 197 ASP A CA 1
ATOM 1334 C C . ASP A 1 183 ? 34.889 37.439 36.630 1.00 30.26 197 ASP A C 1
ATOM 1335 O O . ASP A 1 183 ? 35.945 37.275 35.969 1.00 29.23 197 ASP A O 1
ATOM 1340 N N . SER A 1 184 ? 33.829 36.627 36.523 1.00 28.72 198 SER A N 1
ATOM 1341 C CA . SER A 1 184 ? 33.892 35.461 35.660 1.00 27.59 198 SER A CA 1
ATOM 1342 C C . SER A 1 184 ? 33.837 35.885 34.221 1.00 25.08 198 SER A C 1
ATOM 1343 O O . SER A 1 184 ? 34.526 35.341 33.402 1.00 20.50 198 SER A O 1
ATOM 1346 N N . LEU A 1 185 ? 33.000 36.865 33.938 1.00 24.53 199 LEU A N 1
ATOM 1347 C CA . LEU A 1 185 ? 32.891 37.363 32.587 1.00 24.86 199 LEU A CA 1
ATOM 1348 C C . LEU A 1 185 ? 34.268 37.928 32.149 1.00 24.97 199 LEU A C 1
ATOM 1349 O O . LEU A 1 185 ? 34.674 37.778 30.996 1.00 22.64 199 LEU A O 1
ATOM 1354 N N . LEU A 1 186 ? 34.960 38.569 33.090 1.00 25.84 200 LEU A N 1
ATOM 1355 C CA . LEU A 1 186 ? 36.237 39.216 32.822 1.00 27.44 200 LEU A CA 1
ATOM 1356 C C . LEU A 1 186 ? 37.280 38.175 32.491 1.00 25.14 200 LEU A C 1
ATOM 1357 O O . LEU A 1 186 ? 38.019 38.286 31.513 1.00 25.09 200 LEU A O 1
ATOM 1362 N N . ALA A 1 187 ? 37.293 37.128 33.288 1.00 25.80 201 ALA A N 1
ATOM 1363 C CA . ALA A 1 187 ? 38.239 36.057 33.086 1.00 25.35 201 ALA A CA 1
ATOM 1364 C C . ALA A 1 187 ? 38.007 35.350 31.744 1.00 27.08 201 ALA A C 1
ATOM 1365 O O . ALA A 1 187 ? 38.960 35.005 31.054 1.00 26.85 201 ALA A O 1
ATOM 1367 N N . MET A 1 188 ? 36.750 35.157 31.353 1.00 24.66 202 MET A N 1
ATOM 1368 C CA . MET A 1 188 ? 36.443 34.588 30.033 1.00 22.50 202 MET A CA 1
ATOM 1369 C C . MET A 1 188 ? 36.980 35.504 28.898 1.00 23.42 202 MET A C 1
ATOM 1370 O O . MET A 1 188 ? 37.593 35.035 27.921 1.00 21.57 202 MET A O 1
ATOM 1375 N N . ALA A 1 189 ? 36.707 36.809 29.003 1.00 21.60 203 ALA A N 1
ATOM 1376 C CA . ALA A 1 189 ? 37.220 37.763 27.987 1.00 22.18 203 ALA A CA 1
ATOM 1377 C C . ALA A 1 189 ? 38.736 37.673 27.841 1.00 22.98 203 ALA A C 1
ATOM 1378 O O . ALA A 1 189 ? 39.264 37.537 26.744 1.00 21.25 203 ALA A O 1
ATOM 1380 N N . ARG A 1 190 ? 39.422 37.633 28.970 1.00 26.69 204 ARG A N 1
ATOM 1381 C CA . ARG A 1 190 ? 40.857 37.681 28.952 1.00 28.13 204 ARG A CA 1
ATOM 1382 C C . ARG A 1 190 ? 41.453 36.413 28.467 1.00 29.25 204 ARG A C 1
ATOM 1383 O O . ARG A 1 190 ? 42.417 36.446 27.690 1.00 31.36 204 ARG A O 1
ATOM 1391 N N . ASN A 1 191 ? 40.914 35.284 28.920 1.00 29.26 205 ASN A N 1
ATOM 1392 C CA . ASN A 1 191 ? 41.600 34.014 28.685 1.00 27.37 205 ASN A CA 1
ATOM 1393 C C . ASN A 1 191 ? 41.032 33.147 27.615 1.00 27.50 205 ASN A C 1
ATOM 1394 O O . ASN A 1 191 ? 41.723 32.292 27.103 1.00 24.74 205 ASN A O 1
ATOM 1399 N N . LEU A 1 192 ? 39.767 33.373 27.259 1.00 29.29 206 LEU A N 1
ATOM 1400 C CA . LEU A 1 192 ? 39.132 32.584 26.216 1.00 27.15 206 LEU A CA 1
ATOM 1401 C C . LEU A 1 192 ? 38.635 33.427 25.086 1.00 24.86 206 LEU A C 1
ATOM 1402 O O . LEU A 1 192 ? 38.421 32.900 24.008 1.00 26.10 206 LEU A O 1
ATOM 1407 N N . GLY A 1 193 ? 38.421 34.724 25.317 1.00 24.88 207 GLY A N 1
ATOM 1408 C CA . GLY A 1 193 ? 37.819 35.597 24.298 1.00 24.01 207 GLY A CA 1
ATOM 1409 C C . GLY A 1 193 ? 38.761 36.412 23.452 1.00 26.43 207 GLY A C 1
ATOM 1410 O O . GLY A 1 193 ? 38.308 37.208 22.632 1.00 26.98 207 GLY A O 1
ATOM 1411 N N . GLY A 1 194 ? 40.063 36.270 23.694 1.00 27.17 208 GLY A N 1
ATOM 1412 C CA . GLY A 1 194 ? 41.080 36.984 22.949 1.00 28.15 208 GLY A CA 1
ATOM 1413 C C . GLY A 1 194 ? 41.463 38.373 23.412 1.00 28.48 208 GLY A C 1
ATOM 1414 O O . GLY A 1 194 ? 42.243 39.049 22.729 1.00 33.80 208 GLY A O 1
ATOM 1415 N N . TYR A 1 195 ? 40.966 38.827 24.550 1.00 25.95 209 TYR A N 1
ATOM 1416 C CA . TYR A 1 195 ? 41.258 40.198 24.988 1.00 26.48 209 TYR A CA 1
ATOM 1417 C C . TYR A 1 195 ? 41.804 40.206 26.398 1.00 28.84 209 TYR A C 1
ATOM 1418 O O . TYR A 1 195 ? 41.093 40.590 27.346 1.00 32.37 209 TYR A O 1
ATOM 1427 N N . PRO A 1 196 ? 43.073 39.831 26.540 1.00 28.31 210 PRO A N 1
ATOM 1428 C CA . PRO A 1 196 ? 43.717 39.846 27.857 1.00 31.37 210 PRO A CA 1
ATOM 1429 C C . PRO A 1 196 ? 43.746 41.203 28.536 1.00 31.42 210 PRO A C 1
ATOM 1430 O O . PRO A 1 196 ? 43.856 41.273 29.758 1.00 35.67 210 PRO A O 1
ATOM 1434 N N . ASP A 1 197 ? 43.673 42.262 27.749 1.00 32.77 211 ASP A N 1
ATOM 1435 C CA . ASP A 1 197 ? 43.660 43.642 28.245 1.00 33.21 211 ASP A CA 1
ATOM 1436 C C . ASP A 1 197 ? 42.223 44.158 28.535 1.00 34.24 211 ASP A C 1
ATOM 1437 O O . ASP A 1 197 ? 41.967 45.361 28.692 1.00 32.24 211 ASP A O 1
ATOM 1442 N N . THR A 1 198 ? 41.259 43.246 28.604 1.00 33.06 212 THR A N 1
ATOM 1443 C CA . THR A 1 198 ? 39.917 43.660 29.007 1.00 30.63 212 THR A CA 1
ATOM 1444 C C . THR A 1 198 ? 40.036 44.130 30.445 1.00 29.11 212 THR A C 1
ATOM 1445 O O . THR A 1 198 ? 40.772 43.539 31.195 1.00 23.98 212 THR A O 1
ATOM 1449 N N . GLY A 1 199 ? 39.350 45.196 30.798 1.00 30.31 213 GLY A N 1
ATOM 1450 C CA . GLY A 1 199 ? 39.273 45.616 32.178 1.00 34.36 213 GLY A CA 1
ATOM 1451 C C . GLY A 1 199 ? 37.903 45.351 32.770 1.00 35.19 213 GLY A C 1
ATOM 1452 O O . GLY A 1 199 ? 37.808 45.063 33.969 1.00 32.92 213 GLY A O 1
ATOM 1453 N N . GLU A 1 200 ? 36.863 45.485 31.933 1.00 33.93 214 GLU A N 1
ATOM 1454 C CA . GLU A 1 200 ? 35.478 45.114 32.252 1.00 36.37 214 GLU A CA 1
ATOM 1455 C C . GLU A 1 200 ? 34.798 44.367 31.065 1.00 33.74 214 GLU A C 1
ATOM 1456 O O . GLU A 1 200 ? 34.962 44.712 29.886 1.00 29.50 214 GLU A O 1
ATOM 1462 N N . ALA A 1 201 ? 33.994 43.368 31.393 1.00 32.63 215 ALA A N 1
ATOM 1463 C CA . ALA A 1 201 ? 33.279 42.584 30.367 1.00 30.79 215 ALA A CA 1
ATOM 1464 C C . ALA A 1 201 ? 31.810 42.485 30.755 1.00 29.54 215 ALA A C 1
ATOM 1465 O O . ALA A 1 201 ? 31.519 42.216 31.896 1.00 29.78 215 ALA A O 1
ATOM 1467 N N . VAL A 1 202 ? 30.927 42.722 29.791 1.00 29.36 216 VAL A N 1
ATOM 1468 C CA . VAL A 1 202 ? 29.484 42.633 29.941 1.00 31.87 216 VAL A CA 1
ATOM 1469 C C . VAL A 1 202 ? 28.981 41.617 28.912 1.00 32.83 216 VAL A C 1
ATOM 1470 O O . VAL A 1 202 ? 29.483 41.580 27.782 1.00 31.38 216 VAL A O 1
ATOM 1474 N N . CYS A 1 203 ? 28.038 40.762 29.325 1.00 30.39 217 CYS A N 1
ATOM 1475 C CA . CYS A 1 203 ? 27.435 39.786 28.453 1.00 25.28 217 CYS A CA 1
ATOM 1476 C C . CYS A 1 203 ? 26.296 40.470 27.772 1.00 26.34 217 CYS A C 1
ATOM 1477 O O . CYS A 1 203 ? 25.412 40.990 28.426 1.00 27.41 217 CYS A O 1
ATOM 1480 N N . THR A 1 204 ? 26.315 40.490 26.450 1.00 26.38 218 THR A N 1
ATOM 1481 C CA . THR A 1 204 ? 25.269 41.136 25.683 1.00 26.70 218 THR A CA 1
ATOM 1482 C C . THR A 1 204 ? 24.331 40.179 25.035 1.00 27.14 218 THR A C 1
ATOM 1483 O O . THR A 1 204 ? 23.365 40.596 24.472 1.00 27.21 218 THR A O 1
ATOM 1487 N N . GLY A 1 205 ? 24.625 38.887 25.087 1.00 30.57 219 GLY A N 1
ATOM 1488 C CA . GLY A 1 205 ? 23.726 37.876 24.529 1.00 30.53 219 GLY A CA 1
ATOM 1489 C C . GLY A 1 205 ? 24.133 36.490 24.989 1.00 29.09 219 GLY A C 1
ATOM 1490 O O . GLY A 1 205 ? 25.294 36.221 25.259 1.00 29.30 219 GLY A O 1
ATOM 1491 N N . ALA A 1 206 ? 23.159 35.606 25.065 1.00 29.87 220 ALA A N 1
ATOM 1492 C CA . ALA A 1 206 ? 23.416 34.203 25.365 1.00 28.67 220 ALA A CA 1
ATOM 1493 C C . ALA A 1 206 ? 22.582 33.367 24.453 1.00 24.97 220 ALA A C 1
ATOM 1494 O O . ALA A 1 206 ? 21.412 33.723 24.151 1.00 23.24 220 ALA A O 1
ATOM 1496 N N . ASP A 1 207 ? 23.186 32.297 23.956 1.00 23.14 221 ASP A N 1
ATOM 1497 C CA . ASP A 1 207 ? 22.464 31.418 23.064 1.00 24.51 221 ASP A CA 1
ATOM 1498 C C . ASP A 1 207 ? 22.934 30.008 23.431 1.00 23.36 221 ASP A C 1
ATOM 1499 O O . ASP A 1 207 ? 23.631 29.845 24.420 1.00 23.59 221 ASP A O 1
ATOM 1504 N N . ARG A 1 208 ? 22.508 28.996 22.690 1.00 22.50 222 ARG A N 1
ATOM 1505 C CA . ARG A 1 208 ? 22.761 27.615 23.059 1.00 21.90 222 ARG A CA 1
ATOM 1506 C C . ARG A 1 208 ? 24.173 27.160 22.743 1.00 22.22 222 ARG A C 1
ATOM 1507 O O . ARG A 1 208 ? 24.548 26.079 23.163 1.00 19.74 222 ARG A O 1
ATOM 1515 N N . TYR A 1 209 ? 24.949 27.980 22.015 1.00 21.33 223 TYR A N 1
ATOM 1516 C CA . TYR A 1 209 ? 26.324 27.654 21.667 1.00 22.54 223 TYR A CA 1
ATOM 1517 C C . TYR A 1 209 ? 27.345 28.426 22.530 1.00 22.92 223 TYR A C 1
ATOM 1518 O O . TYR A 1 209 ? 28.452 27.959 22.709 1.00 20.17 223 TYR A O 1
ATOM 1527 N N . GLY A 1 210 ? 26.956 29.576 23.078 1.00 22.75 224 GLY A N 1
ATOM 1528 C CA . GLY A 1 210 ? 27.881 30.421 23.811 1.00 22.47 224 GLY A CA 1
ATOM 1529 C C . GLY A 1 210 ? 27.370 31.797 24.184 1.00 21.01 224 GLY A C 1
ATOM 1530 O O . GLY A 1 210 ? 26.187 32.087 24.074 1.00 22.56 224 GLY A O 1
ATOM 1531 N N . LEU A 1 211 ? 28.275 32.629 24.664 1.00 20.20 225 LEU A N 1
ATOM 1532 C CA . LEU A 1 211 ? 27.931 33.961 25.175 1.00 20.10 225 LEU A CA 1
ATOM 1533 C C . LEU A 1 211 ? 28.636 35.002 24.350 1.00 19.41 225 LEU A C 1
ATOM 1534 O O . LEU A 1 211 ? 29.809 34.837 24.040 1.00 18.20 225 LEU A O 1
ATOM 1539 N N . ASP A 1 212 ? 27.924 36.088 24.045 1.00 20.41 226 ASP A N 1
ATOM 1540 C CA . ASP A 1 212 ? 28.526 37.281 23.432 1.00 23.42 226 ASP A CA 1
ATOM 1541 C C . ASP A 1 212 ? 28.917 38.267 24.546 1.00 24.19 226 ASP A C 1
ATOM 1542 O O . ASP A 1 212 ? 28.146 38.500 25.476 1.00 24.74 226 ASP A O 1
ATOM 1547 N N . LEU A 1 213 ? 30.131 38.806 24.449 1.00 28.37 227 LEU A N 1
ATOM 1548 C CA . LEU A 1 213 ? 30.733 39.716 25.446 1.00 29.80 227 LEU A CA 1
ATOM 1549 C C . LEU A 1 213 ? 31.101 41.044 24.774 1.00 32.37 227 LEU A C 1
ATOM 1550 O O . LEU A 1 213 ? 31.694 41.057 23.702 1.00 36.12 227 LEU A O 1
ATOM 1555 N N . ARG A 1 214 ? 30.738 42.154 25.422 1.00 36.64 228 ARG A N 1
ATOM 1556 C CA . ARG A 1 214 ? 31.260 43.475 25.097 1.00 35.21 228 ARG A CA 1
ATOM 1557 C C . ARG A 1 214 ? 32.328 43.817 26.101 1.00 32.10 228 ARG A C 1
ATOM 1558 O O . ARG A 1 214 ? 32.082 43.722 27.296 1.00 34.01 228 ARG A O 1
ATOM 1566 N N . VAL A 1 215 ? 33.507 44.205 25.610 1.00 30.80 229 VAL A N 1
ATOM 1567 C CA . VAL A 1 215 ? 34.685 44.372 26.443 1.00 32.02 229 VAL A CA 1
ATOM 1568 C C . VAL A 1 215 ? 35.249 45.784 26.387 1.00 31.85 229 VAL A C 1
ATOM 1569 O O . VAL A 1 215 ? 35.339 46.401 25.341 1.00 29.09 229 VAL A O 1
ATOM 1573 N N . THR A 1 216 ? 35.577 46.261 27.574 1.00 32.75 230 THR A N 1
ATOM 1574 C CA . THR A 1 216 ? 36.176 47.545 27.824 1.00 36.07 230 THR A CA 1
ATOM 1575 C C . THR A 1 216 ? 37.644 47.264 28.017 1.00 35.51 230 THR A C 1
ATOM 1576 O O . THR A 1 216 ? 38.063 46.669 29.044 1.00 35.05 230 THR A O 1
ATOM 1580 N N . THR A 1 217 ? 38.434 47.647 27.008 1.00 31.95 231 THR A N 1
ATOM 1581 C CA . THR A 1 217 ? 39.858 47.306 26.976 1.00 30.81 231 THR A CA 1
ATOM 1582 C C . THR A 1 217 ? 40.669 48.588 27.125 1.00 32.87 231 THR A C 1
ATOM 1583 O O . THR A 1 217 ? 40.169 49.699 26.878 1.00 33.21 231 THR A O 1
ATOM 1587 N N . GLU A 1 218 ? 41.936 48.430 27.461 1.00 32.49 232 GLU A N 1
ATOM 1588 C CA . GLU A 1 218 ? 42.847 49.552 27.439 1.00 36.25 232 GLU A CA 1
ATOM 1589 C C . GLU A 1 218 ? 42.868 50.308 26.106 1.00 33.90 232 GLU A C 1
ATOM 1590 O O . GLU A 1 218 ? 43.134 51.497 26.083 1.00 32.48 232 GLU A O 1
ATOM 1596 N N . ARG A 1 219 ? 42.549 49.613 25.002 1.00 34.57 233 ARG A N 1
ATOM 1597 C CA . ARG A 1 219 ? 42.501 50.210 23.668 1.00 30.13 233 ARG A CA 1
ATOM 1598 C C . ARG A 1 219 ? 41.113 50.638 23.226 1.00 31.09 233 ARG A C 1
ATOM 1599 O O . ARG A 1 219 ? 40.953 51.027 22.087 1.00 32.54 233 ARG A O 1
ATOM 1607 N N . GLY A 1 220 ? 40.111 50.563 24.098 1.00 29.59 234 GLY A N 1
ATOM 1608 C CA . GLY A 1 220 ? 38.726 50.910 23.727 1.00 31.68 234 GLY A CA 1
ATOM 1609 C C . GLY A 1 220 ? 37.759 49.726 23.776 1.00 33.94 234 GLY A C 1
ATOM 1610 O O . GLY A 1 220 ? 38.074 48.669 24.312 1.00 34.98 234 GLY A O 1
ATOM 1611 N N . VAL A 1 221 ? 36.593 49.906 23.173 1.00 36.31 235 VAL A N 1
ATOM 1612 C CA . VAL A 1 221 ? 35.481 48.983 23.327 1.00 38.44 235 VAL A CA 1
ATOM 1613 C C . VAL A 1 221 ? 35.476 47.993 22.157 1.00 37.50 235 VAL A C 1
ATOM 1614 O O . VAL A 1 221 ? 35.652 48.401 21.021 1.00 36.66 235 VAL A O 1
ATOM 1618 N N . ALA A 1 222 ? 35.314 46.699 22.448 1.00 35.28 236 ALA A N 1
ATOM 1619 C CA . ALA A 1 222 ? 35.341 45.647 21.440 1.00 34.22 236 ALA A CA 1
ATOM 1620 C C . ALA A 1 222 ? 34.330 44.544 21.782 1.00 34.06 236 ALA A C 1
ATOM 1621 O O . ALA A 1 222 ? 33.661 44.588 22.811 1.00 33.51 236 ALA A O 1
ATOM 1623 N N . TYR A 1 223 ? 34.212 43.558 20.909 1.00 31.63 237 TYR A N 1
ATOM 1624 C CA . TYR A 1 223 ? 33.184 42.551 21.034 1.00 32.44 237 TYR A CA 1
ATOM 1625 C C . TYR A 1 223 ? 33.830 41.183 20.839 1.00 32.68 237 TYR A C 1
ATOM 1626 O O . TYR A 1 223 ? 34.691 41.031 19.952 1.00 32.65 237 TYR A O 1
ATOM 1635 N N . THR A 1 224 ? 33.481 40.194 21.676 1.00 25.16 238 THR A N 1
ATOM 1636 C CA . THR A 1 224 ? 34.000 38.844 21.450 1.00 25.14 238 THR A CA 1
ATOM 1637 C C . THR A 1 224 ? 32.918 37.826 21.871 1.00 24.95 238 THR A C 1
ATOM 1638 O O . THR A 1 224 ? 31.781 38.206 22.194 1.00 22.37 238 THR A O 1
ATOM 1642 N N . ARG A 1 225 ? 33.275 36.560 21.833 1.00 22.51 239 ARG A N 1
ATOM 1643 C CA . ARG A 1 225 ? 32.331 35.490 21.989 1.00 22.32 239 ARG A CA 1
ATOM 1644 C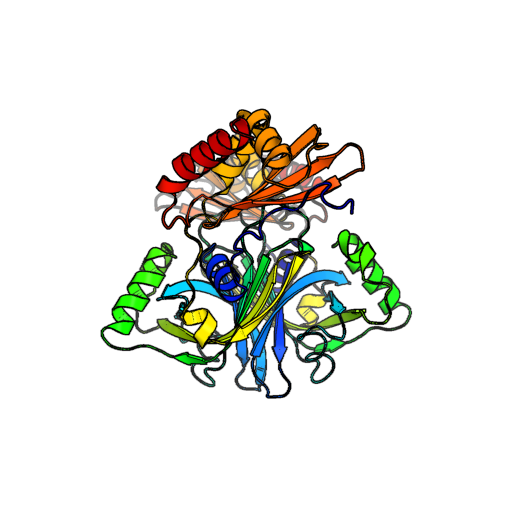 C . ARG A 1 225 ? 33.077 34.307 22.555 1.00 23.73 239 ARG A C 1
ATOM 1645 O O . ARG A 1 225 ? 34.234 34.088 22.193 1.00 20.38 239 ARG A O 1
ATOM 1653 N N . VAL A 1 226 ? 32.436 33.562 23.459 1.00 23.16 240 VAL A N 1
ATOM 1654 C CA . VAL A 1 226 ? 33.056 32.388 24.049 1.00 21.70 240 VAL A CA 1
ATOM 1655 C C . VAL A 1 226 ? 32.030 31.290 24.036 1.00 21.47 240 VAL A C 1
ATOM 1656 O O . VAL A 1 226 ? 30.833 31.525 24.263 1.00 23.89 240 VAL A O 1
ATOM 1660 N N . GLY A 1 227 ? 32.506 30.084 23.766 1.00 20.85 241 GLY A N 1
ATOM 1661 C CA . GLY A 1 227 ? 31.665 28.937 23.456 1.00 19.31 241 GLY A CA 1
ATOM 1662 C C . GLY A 1 227 ? 31.619 27.938 24.554 1.00 20.34 241 GLY A C 1
ATOM 1663 O O . GLY A 1 227 ? 32.615 27.716 25.228 1.00 18.57 241 GLY A O 1
ATOM 1664 N N . TYR A 1 228 ? 30.445 27.324 24.751 1.00 20.32 242 TYR A N 1
ATOM 1665 C CA . TYR A 1 228 ? 30.306 26.282 25.741 1.00 19.60 242 TYR A CA 1
ATOM 1666 C C . TYR A 1 228 ? 31.157 25.119 25.295 1.00 21.10 242 TYR A C 1
ATOM 1667 O O . TYR A 1 228 ? 31.546 25.027 24.112 1.00 17.81 242 TYR A O 1
ATOM 1676 N N . ALA A 1 229 ? 31.393 24.190 26.210 1.00 22.23 243 ALA A N 1
ATOM 1677 C CA . ALA A 1 229 ? 32.229 23.027 25.895 1.00 24.38 243 ALA A CA 1
ATOM 1678 C C . ALA A 1 229 ? 31.509 22.133 24.883 1.00 24.89 243 ALA A C 1
ATOM 1679 O O . ALA A 1 229 ? 32.142 21.461 24.070 1.00 27.89 243 ALA A O 1
ATOM 1681 N N . ALA A 1 230 ? 30.184 22.147 24.935 1.00 26.67 244 ALA A N 1
ATOM 1682 C CA . ALA A 1 230 ? 29.350 21.618 23.849 1.00 27.75 244 ALA A CA 1
ATOM 1683 C C . ALA A 1 230 ? 27.969 22.292 23.865 1.00 23.84 244 ALA A C 1
ATOM 1684 O O . ALA A 1 230 ? 27.609 22.901 24.856 1.00 26.08 244 ALA A O 1
ATOM 1686 N N . PRO A 1 231 ? 27.259 22.303 22.730 1.00 23.54 245 PRO A N 1
ATOM 1687 C CA . PRO A 1 231 ? 25.949 22.981 22.663 1.00 23.68 245 PRO A CA 1
ATOM 1688 C C . PRO A 1 231 ? 24.979 22.496 23.719 1.00 22.46 245 PRO A C 1
ATOM 1689 O O . PRO A 1 231 ? 25.003 21.316 24.109 1.00 20.35 245 PRO A O 1
ATOM 1693 N N . ILE A 1 232 ? 24.097 23.394 24.130 1.00 24.31 246 ILE A N 1
ATOM 1694 C CA A ILE A 1 232 ? 23.050 23.163 25.108 0.02 25.15 246 ILE A CA 1
ATOM 1695 C CA B ILE A 1 232 ? 23.063 22.962 25.044 0.98 25.89 246 ILE A CA 1
ATOM 1696 C C . ILE A 1 232 ? 21.722 23.043 24.358 1.00 26.43 246 ILE A C 1
ATOM 1697 O O . ILE A 1 232 ? 21.586 23.630 23.285 1.00 27.23 246 ILE A O 1
ATOM 1706 N N . SER A 1 233 ? 20.733 22.368 24.941 1.00 25.95 247 SER A N 1
ATOM 1707 C CA . SER A 1 233 ? 19.423 22.282 24.298 1.00 25.04 247 SER A CA 1
ATOM 1708 C C . SER A 1 233 ? 18.237 22.633 25.148 1.00 26.90 247 SER A C 1
ATOM 1709 O O . SER A 1 233 ? 17.114 22.580 24.676 1.00 25.03 247 SER A O 1
ATOM 1712 N N . SER A 1 234 ? 18.481 22.995 26.395 1.00 27.77 248 SER A N 1
ATOM 1713 C CA . SER A 1 234 ? 17.423 23.420 27.268 1.00 27.67 248 SER A CA 1
ATOM 1714 C C . SER A 1 234 ? 18.006 24.446 28.223 1.00 26.94 248 SER A C 1
ATOM 1715 O O . SER A 1 234 ? 19.215 24.459 28.519 1.00 25.86 248 SER A O 1
ATOM 1718 N N . PHE A 1 235 ? 17.138 25.313 28.692 1.00 28.30 249 PHE A N 1
ATOM 1719 C CA . PHE A 1 235 ? 17.545 26.450 29.498 1.00 27.17 249 PHE A CA 1
ATOM 1720 C C . PHE A 1 235 ? 18.178 26.034 30.839 1.00 28.86 249 PHE A C 1
ATOM 1721 O O . PHE A 1 235 ? 19.109 26.663 31.305 1.00 27.35 249 PHE A O 1
ATOM 1729 N N . ASP A 1 236 ? 17.672 24.967 31.458 1.00 29.90 250 ASP A N 1
ATOM 1730 C CA . ASP A 1 236 ? 18.196 24.508 32.728 1.00 28.30 250 ASP A CA 1
ATOM 1731 C C . ASP A 1 236 ? 19.664 24.107 32.624 1.00 27.22 250 ASP A C 1
ATOM 1732 O O . ASP A 1 236 ? 20.318 23.932 33.649 1.00 27.39 250 ASP A O 1
ATOM 1737 N N . GLN A 1 237 ? 20.150 23.844 31.413 1.00 24.97 251 GLN A N 1
ATOM 1738 C CA . GLN A 1 237 ? 21.590 23.514 31.181 1.00 24.88 251 GLN A CA 1
ATOM 1739 C C . GLN A 1 237 ? 22.512 24.745 31.120 1.00 23.66 251 GLN A C 1
ATOM 1740 O O . GLN A 1 237 ? 23.723 24.603 31.080 1.00 21.28 251 GLN A O 1
ATOM 1746 N N . LEU A 1 238 ? 21.931 25.934 31.067 1.00 22.31 252 LEU A N 1
ATOM 1747 C CA . LEU A 1 238 ? 22.726 27.173 30.946 1.00 23.93 252 LEU A CA 1
ATOM 1748 C C . LEU A 1 238 ? 23.632 27.422 32.144 1.00 25.12 252 LEU A C 1
ATOM 1749 O O . LEU A 1 238 ? 24.768 27.833 32.003 1.00 25.93 252 LEU A O 1
ATOM 1754 N N . ARG A 1 239 ? 23.127 27.183 33.336 1.00 27.94 253 ARG A N 1
ATOM 1755 C CA . ARG A 1 239 ? 23.918 27.472 34.528 1.00 27.68 253 ARG A CA 1
ATOM 1756 C C . ARG A 1 239 ? 25.205 26.671 34.524 1.00 25.60 253 ARG A C 1
ATOM 1757 O O . ARG A 1 239 ? 26.297 27.234 34.617 1.00 26.85 253 ARG A O 1
ATOM 1765 N N . ALA A 1 240 ? 25.088 25.373 34.303 1.00 24.16 254 ALA A N 1
ATOM 1766 C CA . ALA A 1 240 ? 26.220 24.467 34.283 1.00 24.70 254 ALA A CA 1
ATOM 1767 C C . ALA A 1 240 ? 27.163 24.756 33.116 1.00 25.25 254 ALA A C 1
ATOM 1768 O O . ALA A 1 240 ? 28.403 24.637 33.253 1.00 27.18 254 ALA A O 1
ATOM 1770 N N . ALA A 1 241 ? 26.604 25.175 31.984 1.00 24.26 255 ALA A N 1
ATOM 1771 C CA . ALA A 1 241 ? 27.442 25.528 30.853 1.00 22.32 255 ALA A CA 1
ATOM 1772 C C . ALA A 1 241 ? 28.279 26.808 31.083 1.00 23.63 255 ALA A C 1
ATOM 1773 O O . ALA A 1 241 ? 29.443 26.869 30.667 1.00 24.83 255 ALA A O 1
ATOM 1775 N N . THR A 1 242 ? 27.701 27.803 31.772 1.00 23.10 256 THR A N 1
ATOM 1776 C CA . THR A 1 242 ? 28.446 29.019 32.176 1.00 23.45 256 THR A CA 1
ATOM 1777 C C . THR A 1 242 ? 29.422 28.802 33.342 1.00 25.22 256 THR A C 1
ATOM 1778 O O . THR A 1 242 ? 30.542 29.350 33.341 1.00 25.31 256 THR A O 1
ATOM 1782 N N . VAL A 1 243 ? 29.072 27.924 34.281 1.00 25.89 257 VAL A N 1
ATOM 1783 C CA . VAL A 1 243 ? 30.047 27.542 35.294 1.00 24.14 257 VAL A CA 1
ATOM 1784 C C . VAL A 1 243 ? 31.267 26.901 34.623 1.00 26.36 257 VAL A C 1
ATOM 1785 O O . VAL A 1 243 ? 32.402 27.289 34.926 1.00 27.88 257 VAL A O 1
ATOM 1789 N N . GLU A 1 244 ? 31.076 25.929 33.729 1.00 26.83 258 GLU A N 1
ATOM 1790 C CA . GLU A 1 244 ? 32.257 25.317 33.068 1.00 25.32 258 GLU A CA 1
ATOM 1791 C C . GLU A 1 244 ? 33.069 26.352 32.314 1.00 25.98 258 GLU A C 1
ATOM 1792 O O . GLU A 1 244 ? 34.319 26.256 32.259 1.00 26.54 258 GLU A O 1
ATOM 1798 N N . LEU A 1 245 ? 32.383 27.302 31.680 1.00 25.68 259 LEU A N 1
ATOM 1799 C CA . LEU A 1 245 ? 33.105 28.415 31.047 1.00 27.34 259 LEU A CA 1
ATOM 1800 C C . LEU A 1 245 ? 34.008 29.113 32.058 1.00 23.97 259 LEU A C 1
ATOM 1801 O O . LEU A 1 245 ? 35.152 29.341 31.783 1.00 24.65 259 LEU A O 1
ATOM 1806 N N . ALA A 1 246 ? 33.471 29.460 33.220 1.00 24.55 260 ALA A N 1
ATOM 1807 C CA . ALA A 1 246 ? 34.260 30.174 34.240 1.00 26.62 260 ALA A CA 1
ATOM 1808 C C . ALA A 1 246 ? 35.446 29.349 34.682 1.00 28.31 260 ALA A C 1
ATOM 1809 O O . ALA A 1 246 ? 36.519 29.887 34.897 1.00 29.90 260 ALA A O 1
ATOM 1811 N N . GLN A 1 247 ? 35.264 28.035 34.788 1.00 29.73 261 GLN A N 1
ATOM 1812 C CA . GLN A 1 247 ? 36.327 27.152 35.252 1.00 31.16 261 GLN A CA 1
ATOM 1813 C C . GLN A 1 247 ? 37.420 27.066 34.226 1.00 31.71 261 GLN A C 1
ATOM 1814 O O . GLN A 1 247 ? 38.596 27.152 34.581 1.00 31.86 261 GLN A O 1
ATOM 1820 N N . ARG A 1 248 ? 37.034 26.915 32.956 1.00 32.11 262 ARG A N 1
ATOM 1821 C CA . ARG A 1 248 ? 38.007 26.829 31.878 1.00 32.65 262 ARG A CA 1
ATOM 1822 C C . ARG A 1 248 ? 38.786 28.127 31.748 1.00 33.56 262 ARG A C 1
ATOM 1823 O O . ARG A 1 248 ? 39.961 28.094 31.424 1.00 33.09 262 ARG A O 1
ATOM 1831 N N . ALA A 1 249 ? 38.134 29.255 32.023 1.00 33.29 263 ALA A N 1
ATOM 1832 C CA . ALA A 1 249 ? 38.823 30.535 32.034 1.00 38.51 263 ALA A CA 1
ATOM 1833 C C . ALA A 1 249 ? 39.918 30.668 33.106 1.00 41.56 263 ALA A C 1
ATOM 1834 O O . ALA A 1 249 ? 40.986 31.166 32.800 1.00 45.38 263 ALA A O 1
ATOM 1836 N N . LYS A 1 250 ? 39.679 30.217 34.339 1.00 52.30 264 LYS A N 1
ATOM 1837 C CA . LYS A 1 250 ? 40.733 30.204 35.403 1.00 58.20 264 LYS A CA 1
ATOM 1838 C C . LYS A 1 250 ? 41.923 29.313 35.063 1.00 62.27 264 LYS A C 1
ATOM 1839 O O . LYS A 1 250 ? 43.055 29.652 35.379 1.00 74.17 264 LYS A O 1
ATOM 1845 N N . GLN A 1 251 ? 41.694 28.200 34.382 1.00 67.66 265 GLN A N 1
ATOM 1846 C CA . GLN A 1 251 ? 42.800 27.302 34.015 1.00 74.89 265 GLN A CA 1
ATOM 1847 C C . GLN A 1 251 ? 43.627 27.781 32.792 1.00 82.34 265 GLN A C 1
ATOM 1848 O O . GLN A 1 251 ? 44.239 26.951 32.116 1.00 91.31 265 GLN A O 1
ATOM 1854 N N . SER A 1 252 ? 43.668 29.105 32.549 1.00 80.68 266 SER A N 1
ATOM 1855 C CA . SER A 1 252 ? 44.330 29.733 31.387 1.00 80.18 266 SER A CA 1
ATOM 1856 C C . SER A 1 252 ? 43.627 29.452 30.055 1.00 77.16 266 SER A C 1
ATOM 1857 O O . SER A 1 252 ? 42.401 29.494 29.962 1.00 67.02 266 SER A O 1
ATOM 1860 N N . VAL B 1 11 ? -22.800 63.625 24.512 1.00 46.59 25 VAL B N 1
ATOM 1861 C CA . VAL B 1 11 ? -21.341 63.908 24.659 1.00 45.88 25 VAL B CA 1
ATOM 1862 C C . VAL B 1 11 ? -20.445 63.241 23.592 1.00 44.41 25 VAL B C 1
ATOM 1863 O O . VAL B 1 11 ? -20.394 62.012 23.422 1.00 42.47 25 VAL B O 1
ATOM 1867 N N . VAL B 1 12 ? -19.698 64.083 22.906 1.00 38.55 26 VAL B N 1
ATOM 1868 C CA . VAL B 1 12 ? -18.848 63.624 21.833 1.00 38.58 26 VAL B CA 1
ATOM 1869 C C . VAL B 1 12 ? -17.711 62.730 22.317 1.00 33.22 26 VAL B C 1
ATOM 1870 O O . VAL B 1 12 ? -17.234 62.777 23.460 1.00 31.51 26 VAL B O 1
ATOM 1874 N N . ARG B 1 13 ? -17.292 61.921 21.386 1.00 27.84 27 ARG B N 1
ATOM 1875 C CA . ARG B 1 13 ? -16.350 60.865 21.607 1.00 31.96 27 ARG B CA 1
ATOM 1876 C C . ARG B 1 13 ? -15.341 61.044 20.480 1.00 26.72 27 ARG B C 1
ATOM 1877 O O . ARG B 1 13 ? -15.717 61.494 19.426 1.00 23.36 27 ARG B O 1
ATOM 1885 N N . PRO B 1 14 ? -14.081 60.664 20.682 1.00 26.21 28 PRO B N 1
ATOM 1886 C CA . PRO B 1 14 ? -13.201 60.608 19.494 1.00 26.36 28 PRO B CA 1
ATOM 1887 C C . PRO B 1 14 ? -13.758 59.811 18.319 1.00 25.49 28 PRO B C 1
ATOM 1888 O O . PRO B 1 14 ? -14.310 58.767 18.503 1.00 23.46 28 PRO B O 1
ATOM 1892 N N . SER B 1 15 ? -13.578 60.325 17.118 1.00 29.08 29 SER B N 1
ATOM 1893 C CA . SER B 1 15 ? -13.971 59.635 15.897 1.00 29.21 29 SER B CA 1
ATOM 1894 C C . SER B 1 15 ? -12.942 58.541 15.543 1.00 29.11 29 SER B C 1
ATOM 1895 O O . SER B 1 15 ? -11.826 58.533 16.076 1.00 27.53 29 SER B O 1
ATOM 1898 N N . ALA B 1 16 ? -13.287 57.633 14.622 1.00 27.21 30 ALA B N 1
ATOM 1899 C CA . ALA B 1 16 ? -12.275 56.620 14.169 1.00 26.87 30 ALA B CA 1
ATOM 1900 C C . ALA B 1 16 ? -11.048 57.303 13.597 1.00 24.13 30 ALA B C 1
ATOM 1901 O O . ALA B 1 16 ? -9.921 56.873 13.832 1.00 22.45 30 ALA B O 1
ATOM 1903 N N . ALA B 1 17 ? -11.244 58.412 12.901 1.00 23.35 31 ALA B N 1
ATOM 1904 C CA . ALA B 1 17 ? -10.079 59.124 12.354 1.00 22.41 31 ALA B CA 1
ATOM 1905 C C . ALA B 1 17 ? -9.126 59.590 13.472 1.00 22.29 31 ALA B C 1
ATOM 1906 O O . ALA B 1 17 ? -7.905 59.378 13.435 1.00 24.08 31 ALA B O 1
ATOM 1908 N N . GLU B 1 18 ? -9.706 60.159 14.512 1.00 23.23 32 GLU B N 1
ATOM 1909 C CA . GLU B 1 18 ? -8.946 60.585 15.677 1.00 21.81 32 GLU B CA 1
ATOM 1910 C C . GLU B 1 18 ? -8.254 59.395 16.336 1.00 23.91 32 GLU B C 1
ATOM 1911 O O . GLU B 1 18 ? -7.071 59.494 16.714 1.00 27.05 32 GLU B O 1
ATOM 1917 N N . GLU B 1 19 ? -8.972 58.286 16.526 1.00 23.42 33 GLU B N 1
ATOM 1918 C CA . GLU B 1 19 ? -8.328 57.116 17.133 1.00 26.64 33 GLU B CA 1
ATOM 1919 C C . GLU B 1 19 ? -7.097 56.674 16.325 1.00 26.84 33 GLU B C 1
ATOM 1920 O O . GLU B 1 19 ? -6.013 56.428 16.886 1.00 25.14 33 GLU B O 1
ATOM 1926 N N . ALA B 1 20 ? -7.276 56.607 15.002 1.00 26.57 34 ALA B N 1
ATOM 1927 C CA . ALA B 1 20 ? -6.213 56.258 14.069 1.00 24.21 34 ALA B CA 1
ATOM 1928 C C . ALA B 1 20 ? -4.999 57.202 14.190 1.00 24.51 34 ALA B C 1
ATOM 1929 O O . ALA B 1 20 ? -3.852 56.756 14.281 1.00 23.32 34 ALA B O 1
ATOM 1931 N N . ARG B 1 21 ? -5.272 58.502 14.208 1.00 24.56 35 ARG B N 1
ATOM 1932 C CA . ARG B 1 21 ? -4.204 59.483 14.383 1.00 25.13 35 ARG B CA 1
ATOM 1933 C C . ARG B 1 21 ? -3.505 59.301 15.694 1.00 24.35 35 ARG B C 1
ATOM 1934 O O . ARG B 1 21 ? -2.281 59.553 15.778 1.00 23.28 35 ARG B O 1
ATOM 1942 N N . THR B 1 22 ? -4.280 58.908 16.725 1.00 22.55 36 THR B N 1
ATOM 1943 C CA . THR B 1 22 ? -3.741 58.785 18.061 1.00 22.91 36 THR B CA 1
ATOM 1944 C C . THR B 1 22 ? -2.810 57.570 18.146 1.00 23.37 36 THR B C 1
ATOM 1945 O O . THR B 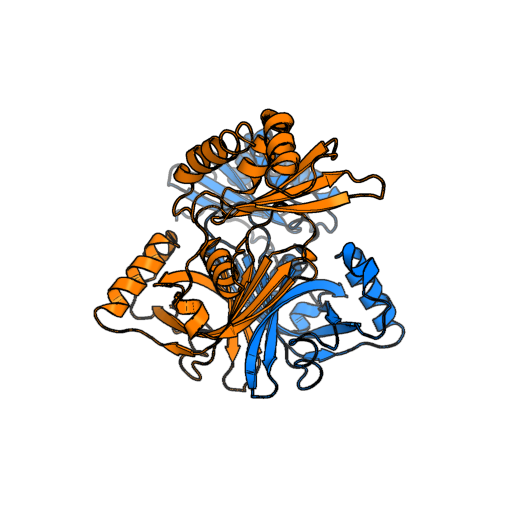1 22 ? -1.729 57.620 18.726 1.00 23.01 36 THR B O 1
ATOM 1949 N N . ILE B 1 23 ? -3.237 56.475 17.558 1.00 23.38 37 ILE B N 1
ATOM 1950 C CA . ILE B 1 23 ? -2.373 55.287 17.492 1.00 23.27 37 ILE B CA 1
ATOM 1951 C C . ILE B 1 23 ? -1.076 55.576 16.732 1.00 21.97 37 ILE B C 1
ATOM 1952 O O . ILE B 1 23 ? 0.019 55.232 17.188 1.00 23.63 37 ILE B O 1
ATOM 1957 N N . ALA B 1 24 ? -1.188 56.232 15.590 1.00 22.69 38 ALA B N 1
ATOM 1958 C CA . ALA B 1 24 ? -0.003 56.603 14.775 1.00 23.90 38 ALA B CA 1
ATOM 1959 C C . ALA B 1 24 ? 0.993 57.392 15.557 1.00 24.15 38 ALA B C 1
ATOM 1960 O O . ALA B 1 24 ? 2.208 57.186 15.444 1.00 23.88 38 ALA B O 1
ATOM 1962 N N . ALA B 1 25 ? 0.470 58.356 16.309 1.00 26.00 39 ALA B N 1
ATOM 1963 C CA . ALA B 1 25 ? 1.345 59.232 17.097 1.00 23.91 39 ALA B CA 1
ATOM 1964 C C . ALA B 1 25 ? 1.856 58.554 18.344 1.00 23.24 39 ALA B C 1
ATOM 1965 O O . ALA B 1 25 ? 2.753 59.078 18.962 1.00 23.31 39 ALA B O 1
ATOM 1967 N N . SER B 1 26 ? 1.319 57.403 18.747 1.00 24.40 40 SER B N 1
ATOM 1968 C CA . SER B 1 26 ? 1.786 56.742 20.001 1.00 24.86 40 SER B CA 1
ATOM 1969 C C . SER B 1 26 ? 3.142 56.054 19.919 1.00 24.83 40 SER B C 1
ATOM 1970 O O . SER B 1 26 ? 3.643 55.565 20.929 1.00 29.92 40 SER B O 1
ATOM 1973 N N . THR B 1 27 ? 3.718 55.924 18.732 1.00 23.77 41 THR B N 1
ATOM 1974 C CA . THR B 1 27 ? 4.973 55.184 18.604 1.00 22.30 41 THR B CA 1
ATOM 1975 C C . THR B 1 27 ? 5.709 55.601 17.336 1.00 22.32 41 THR B C 1
ATOM 1976 O O . THR B 1 27 ? 5.218 56.399 16.583 1.00 22.98 41 THR B O 1
ATOM 1980 N N . ASN B 1 28 ? 6.869 55.019 17.090 1.00 23.72 42 ASN B N 1
ATOM 1981 C CA . ASN B 1 28 ? 7.638 55.285 15.860 1.00 24.14 42 ASN B CA 1
ATOM 1982 C C . ASN B 1 28 ? 8.051 54.016 15.082 1.00 26.01 42 ASN B C 1
ATOM 1983 O O . ASN B 1 28 ? 8.975 54.044 14.247 1.00 24.69 42 ASN B O 1
ATOM 1988 N N . VAL B 1 29 ? 7.366 52.904 15.384 1.00 26.14 43 VAL B N 1
ATOM 1989 C CA . VAL B 1 29 ? 7.605 51.653 14.718 1.00 27.37 43 VAL B CA 1
ATOM 1990 C C . VAL B 1 29 ? 6.297 51.081 14.203 1.00 26.54 43 VAL B C 1
ATOM 1991 O O . VAL B 1 29 ? 5.262 51.198 14.824 1.00 26.06 43 VAL B O 1
ATOM 1995 N N . GLY B 1 30 ? 6.372 50.462 13.034 1.00 26.06 44 GLY B N 1
ATOM 1996 C CA . GLY B 1 30 ? 5.298 49.616 12.560 1.00 23.77 44 GLY B CA 1
ATOM 1997 C C . GLY B 1 30 ? 5.826 48.660 11.503 1.00 22.44 44 GLY B C 1
ATOM 1998 O O . GLY B 1 30 ? 7.023 48.450 11.391 1.00 21.96 44 GLY B O 1
ATOM 1999 N N . THR B 1 31 ? 4.920 48.093 10.735 1.00 22.42 45 THR B N 1
ATOM 2000 C CA . THR B 1 31 ? 5.274 47.142 9.700 1.00 25.85 45 THR B CA 1
ATOM 2001 C C . THR B 1 31 ? 4.648 47.573 8.355 1.00 24.55 45 THR B C 1
ATOM 2002 O O . THR B 1 31 ? 3.445 47.753 8.239 1.00 24.75 45 THR B O 1
ATOM 2006 N N . LEU B 1 32 ? 5.502 47.768 7.372 1.00 23.87 46 LEU B N 1
ATOM 2007 C CA . LEU B 1 32 ? 5.062 48.172 6.024 1.00 24.08 46 LEU B CA 1
ATOM 2008 C C . LEU B 1 32 ? 4.681 46.940 5.238 1.00 23.29 46 LEU B C 1
ATOM 2009 O O . LEU B 1 32 ? 5.310 45.888 5.373 1.00 22.20 46 LEU B O 1
ATOM 2014 N N . ALA B 1 33 ? 3.614 47.042 4.460 1.00 25.73 47 ALA B N 1
ATOM 2015 C CA . ALA B 1 33 ? 3.285 45.998 3.482 1.00 25.26 47 ALA B CA 1
ATOM 2016 C C . ALA B 1 33 ? 3.515 46.631 2.108 1.00 24.78 47 ALA B C 1
ATOM 2017 O O . ALA B 1 33 ? 3.004 47.724 1.805 1.00 23.38 47 ALA B O 1
ATOM 2019 N N . THR B 1 34 ? 4.313 45.939 1.310 1.00 22.64 48 THR B N 1
ATOM 2020 C CA . THR B 1 34 ? 4.590 46.333 -0.053 1.00 23.27 48 THR B CA 1
ATOM 2021 C C . THR B 1 34 ? 4.492 45.099 -0.959 1.00 21.98 48 THR B C 1
ATOM 2022 O O . THR B 1 34 ? 4.248 43.994 -0.497 1.00 23.14 48 THR B O 1
ATOM 2026 N N . LEU B 1 35 ? 4.570 45.346 -2.256 1.00 22.35 49 LEU B N 1
ATOM 2027 C CA . LEU B 1 35 ? 4.463 44.331 -3.287 1.00 23.05 49 LEU B CA 1
ATOM 2028 C C . LEU B 1 35 ? 5.828 44.074 -3.860 1.00 23.97 49 LEU B C 1
ATOM 2029 O O . LEU B 1 35 ? 6.560 45.011 -4.161 1.00 26.44 49 LEU B O 1
ATOM 2034 N N . THR B 1 36 ? 6.220 42.827 -3.971 1.00 25.52 50 THR B N 1
ATOM 2035 C CA . THR B 1 36 ? 7.452 42.511 -4.736 1.00 28.08 50 THR B CA 1
ATOM 2036 C C . THR B 1 36 ? 7.088 42.707 -6.201 1.00 32.95 50 THR B C 1
ATOM 2037 O O . THR B 1 36 ? 5.903 42.951 -6.531 1.00 30.85 50 THR B O 1
ATOM 2041 N N . THR B 1 37 ? 8.064 42.556 -7.104 1.00 33.90 51 THR B N 1
ATOM 2042 C CA . THR B 1 37 ? 7.790 42.787 -8.518 1.00 33.15 51 THR B CA 1
ATOM 2043 C C . THR B 1 37 ? 6.871 41.735 -9.037 1.00 34.13 51 THR B C 1
ATOM 2044 O O . THR B 1 37 ? 6.153 41.977 -10.037 1.00 36.57 51 THR B O 1
ATOM 2048 N N A GLU B 1 38 ? 6.877 40.581 -8.378 0.40 32.62 52 GLU B N 1
ATOM 2049 N N B GLU B 1 38 ? 6.873 40.550 -8.413 0.60 34.00 52 GLU B N 1
ATOM 2050 C CA A GLU B 1 38 ? 6.021 39.484 -8.775 0.40 30.59 52 GLU B CA 1
ATOM 2051 C CA B GLU B 1 38 ? 5.948 39.478 -8.815 0.60 32.24 52 GLU B CA 1
ATOM 2052 C C A GLU B 1 38 ? 4.633 39.579 -8.123 0.40 31.90 52 GLU B C 1
ATOM 2053 C C B GLU B 1 38 ? 4.578 39.603 -8.163 0.60 33.00 52 GLU B C 1
ATOM 2054 O O A GLU B 1 38 ? 3.822 38.653 -8.254 0.40 30.17 52 GLU B O 1
ATOM 2055 O O B GLU B 1 38 ? 3.723 38.712 -8.305 0.60 30.04 52 GLU B O 1
ATOM 2066 N N . GLY B 1 39 ? 4.355 40.696 -7.432 1.00 33.85 53 GLY B N 1
ATOM 2067 C CA . GLY B 1 39 ? 3.076 40.898 -6.758 1.00 32.46 53 GLY B CA 1
ATOM 2068 C C . GLY B 1 39 ? 2.875 40.061 -5.480 1.00 31.29 53 GLY B C 1
ATOM 2069 O O . GLY B 1 39 ? 1.736 39.865 -5.062 1.00 32.38 53 GLY B O 1
ATOM 2070 N N . ASP B 1 40 ? 3.943 39.573 -4.850 1.00 30.83 54 ASP B N 1
ATOM 2071 C CA . ASP B 1 40 ? 3.812 38.889 -3.550 1.00 29.77 54 ASP B CA 1
ATOM 2072 C C . ASP B 1 40 ? 3.750 39.918 -2.448 1.00 25.83 54 ASP B C 1
ATOM 2073 O O . ASP B 1 40 ? 4.423 40.938 -2.529 1.00 27.45 54 ASP B O 1
ATOM 2078 N N . PRO B 1 41 ? 2.967 39.643 -1.398 1.00 24.13 55 PRO B N 1
ATOM 2079 C CA . PRO B 1 41 ? 2.888 40.611 -0.298 1.00 24.99 55 PRO B CA 1
ATOM 2080 C C . PRO B 1 41 ? 4.116 40.491 0.623 1.00 22.74 55 PRO B C 1
ATOM 2081 O O . PRO B 1 41 ? 4.414 39.397 1.096 1.00 21.63 55 PRO B O 1
ATOM 2085 N N . TRP B 1 42 ? 4.826 41.605 0.805 1.00 22.67 56 TRP B N 1
ATOM 2086 C CA . TRP B 1 42 ? 6.056 41.661 1.582 1.00 23.27 56 TRP B CA 1
ATOM 2087 C C . TRP B 1 42 ? 5.862 42.510 2.837 1.00 25.52 56 TRP B C 1
ATOM 2088 O O . TRP B 1 42 ? 5.644 43.727 2.726 1.00 26.62 56 TRP B O 1
ATOM 2099 N N . ALA B 1 43 ? 5.988 41.897 4.017 1.00 25.65 57 ALA B N 1
ATOM 2100 C CA . ALA B 1 43 ? 5.940 42.629 5.320 1.00 24.74 57 ALA B CA 1
ATOM 2101 C C . ALA B 1 43 ? 7.327 43.032 5.769 1.00 23.86 57 ALA B C 1
ATOM 2102 O O . ALA B 1 43 ? 8.188 42.184 5.845 1.00 24.56 57 ALA B O 1
ATOM 2104 N N . SER B 1 44 ? 7.525 44.306 6.117 1.00 25.23 58 SER B N 1
ATOM 2105 C CA . SER B 1 44 ? 8.810 44.841 6.609 1.00 25.15 58 SER B CA 1
ATOM 2106 C C . SER B 1 44 ? 8.698 45.726 7.859 1.00 23.68 58 SER B C 1
ATOM 2107 O O . SER B 1 44 ? 7.896 46.647 7.900 1.00 19.17 58 SER B O 1
ATOM 2110 N N . PHE B 1 45 ? 9.574 45.499 8.827 1.00 25.14 59 PHE B N 1
ATOM 2111 C CA . PHE B 1 45 ? 9.695 46.350 9.993 1.00 24.50 59 PHE B CA 1
ATOM 2112 C C . PHE B 1 45 ? 10.187 47.692 9.529 1.00 25.39 59 PHE B C 1
ATOM 2113 O O . PHE B 1 45 ? 11.127 47.750 8.711 1.00 26.31 59 PHE B O 1
ATOM 2121 N N . VAL B 1 46 ? 9.530 48.770 9.980 1.00 23.64 60 VAL B N 1
ATOM 2122 C CA . VAL B 1 46 ? 9.980 50.120 9.677 1.00 23.61 60 VAL B CA 1
ATOM 2123 C C . VAL B 1 46 ? 9.808 51.104 10.842 1.00 24.23 60 VAL B C 1
ATOM 2124 O O . VAL B 1 46 ? 8.950 50.892 11.719 1.00 22.21 60 VAL B O 1
ATOM 2128 N N . THR B 1 47 ? 10.645 52.151 10.845 1.00 22.50 61 THR B N 1
ATOM 2129 C CA . THR B 1 47 ? 10.523 53.264 11.756 1.00 23.84 61 THR B CA 1
ATOM 2130 C C . THR B 1 47 ? 9.941 54.438 11.023 1.00 23.69 61 THR B C 1
ATOM 2131 O O . THR B 1 47 ? 10.081 54.540 9.806 1.00 25.20 61 THR B O 1
ATOM 2135 N N . TYR B 1 48 ? 9.290 55.357 11.735 1.00 22.86 62 TYR B N 1
ATOM 2136 C CA . TYR B 1 48 ? 8.668 56.491 11.049 1.00 24.00 62 TYR B CA 1
ATOM 2137 C C . TYR B 1 48 ? 8.455 57.659 11.956 1.00 25.68 62 TYR B C 1
ATOM 2138 O O . TYR B 1 48 ? 8.360 57.510 13.174 1.00 26.42 62 TYR B O 1
ATOM 2147 N N . GLY B 1 49 ? 8.423 58.843 11.351 1.00 27.15 63 GLY B N 1
ATOM 2148 C CA . GLY B 1 49 ? 7.898 60.050 12.018 1.00 27.63 63 GLY B CA 1
ATOM 2149 C C . GLY B 1 49 ? 6.613 60.416 11.315 1.00 27.35 63 GLY B C 1
ATOM 2150 O O . GLY B 1 49 ? 6.217 59.746 10.356 1.00 30.34 63 GLY B O 1
ATOM 2151 N N . LEU B 1 50 ? 5.975 61.492 11.749 1.00 30.93 64 LEU B N 1
ATOM 2152 C CA . LEU B 1 50 ? 4.723 61.938 11.136 1.00 30.82 64 LEU B CA 1
ATOM 2153 C C . LEU B 1 50 ? 4.820 63.353 10.598 1.00 34.37 64 LEU B C 1
ATOM 2154 O O . LEU B 1 50 ? 5.408 64.227 11.225 1.00 35.05 64 LEU B O 1
ATOM 2159 N N . LEU B 1 51 ? 4.286 63.551 9.395 1.00 33.71 65 LEU B N 1
ATOM 2160 C CA . LEU B 1 51 ? 4.111 64.860 8.810 1.00 34.19 65 LEU B CA 1
ATOM 2161 C C . LEU B 1 51 ? 2.621 65.055 8.627 1.00 35.50 65 LEU B C 1
ATOM 2162 O O . LEU B 1 51 ? 2.012 64.566 7.651 1.00 34.93 65 LEU B O 1
ATOM 2167 N N . GLY B 1 52 ? 2.026 65.738 9.595 1.00 37.73 66 GLY B N 1
ATOM 2168 C CA . GLY B 1 52 ? 0.583 65.873 9.684 1.00 39.22 66 GLY B CA 1
ATOM 2169 C C . GLY B 1 52 ? -0.174 64.560 9.543 1.00 39.36 66 GLY B C 1
ATOM 2170 O O . GLY B 1 52 ? -1.040 64.422 8.680 1.00 46.98 66 GLY B O 1
ATOM 2171 N N . GLY B 1 53 ? 0.145 63.587 10.362 1.00 34.18 67 GLY B N 1
ATOM 2172 C CA . GLY B 1 53 ? -0.549 62.318 10.256 1.00 33.80 67 GLY B CA 1
ATOM 2173 C C . GLY B 1 53 ? 0.052 61.327 9.253 1.00 33.95 67 GLY B C 1
ATOM 2174 O O . GLY B 1 53 ? -0.264 60.151 9.334 1.00 29.27 67 GLY B O 1
ATOM 2175 N N . ALA B 1 54 ? 0.957 61.785 8.364 1.00 31.47 68 ALA B N 1
ATOM 2176 C CA . ALA B 1 54 ? 1.542 60.943 7.305 1.00 28.19 68 ALA B CA 1
ATOM 2177 C C . ALA B 1 54 ? 2.839 60.268 7.725 1.00 25.35 68 ALA B C 1
ATOM 2178 O O . ALA B 1 54 ? 3.809 60.941 8.071 1.00 26.45 68 ALA B O 1
ATOM 2180 N N . PRO B 1 55 ? 2.862 58.932 7.702 1.00 22.32 69 PRO B N 1
ATOM 2181 C CA . PRO B 1 55 ? 4.132 58.321 8.021 1.00 25.76 69 PRO B CA 1
ATOM 2182 C C . PRO B 1 55 ? 5.264 58.732 7.049 1.00 27.77 69 PRO B C 1
ATOM 2183 O O . PRO B 1 55 ? 5.082 58.779 5.817 1.00 27.16 69 PRO B O 1
ATOM 2187 N N . VAL B 1 56 ? 6.392 59.087 7.647 1.00 27.05 70 VAL B N 1
ATOM 2188 C CA . VAL B 1 56 ? 7.587 59.417 6.922 1.00 27.58 70 VAL B CA 1
ATOM 2189 C C . VAL B 1 56 ? 8.633 58.350 7.156 1.00 26.00 70 VAL B C 1
ATOM 2190 O O . VAL B 1 56 ? 9.047 58.145 8.279 1.00 25.74 70 VAL B O 1
ATOM 2194 N N . LEU B 1 57 ? 9.022 57.649 6.099 1.00 26.44 71 LEU B N 1
ATOM 2195 C CA . LEU B 1 57 ? 9.966 56.531 6.220 1.00 27.57 71 LEU B CA 1
ATOM 2196 C C . LEU B 1 57 ? 11.290 56.987 5.676 1.00 31.14 71 LEU B C 1
ATOM 2197 O O . LEU B 1 57 ? 11.334 57.865 4.810 1.00 35.62 71 LEU B O 1
ATOM 2202 N N . CYS B 1 58 ? 12.369 56.419 6.184 1.00 30.62 72 CYS B N 1
ATOM 2203 C CA . CYS B 1 58 ? 13.671 56.609 5.592 1.00 32.54 72 CYS B CA 1
ATOM 2204 C C . CYS B 1 58 ? 14.145 55.219 5.230 1.00 31.39 72 CYS B C 1
ATOM 2205 O O . CYS B 1 58 ? 14.469 54.422 6.108 1.00 27.38 72 CYS B O 1
ATOM 2208 N N . VAL B 1 59 ? 14.230 54.929 3.946 1.00 30.92 73 VAL B N 1
ATOM 2209 C CA . VAL B 1 59 ? 14.485 53.565 3.480 1.00 30.65 73 VAL B CA 1
ATOM 2210 C C . VAL B 1 59 ? 15.748 53.487 2.642 1.00 30.22 73 VAL B C 1
ATOM 2211 O O . VAL B 1 59 ? 15.924 54.267 1.712 1.00 30.59 73 VAL B O 1
ATOM 2215 N N . SER B 1 60 ? 16.589 52.499 2.904 1.00 31.80 74 SER B N 1
ATOM 2216 C CA . SER B 1 60 ? 17.670 52.158 1.976 1.00 32.39 74 SER B CA 1
ATOM 2217 C C . SER B 1 60 ? 17.118 51.779 0.589 1.00 33.10 74 SER B C 1
ATOM 2218 O O . SER B 1 60 ? 16.317 50.849 0.468 1.00 30.49 74 SER B O 1
ATOM 2221 N N . ASP B 1 61 ? 17.584 52.464 -0.451 1.00 35.85 75 ASP B N 1
ATOM 2222 C CA . ASP B 1 61 ? 17.323 52.084 -1.863 1.00 39.98 75 ASP B CA 1
ATOM 2223 C C . ASP B 1 61 ? 17.646 50.605 -2.237 1.00 40.83 75 ASP B C 1
ATOM 2224 O O . ASP B 1 61 ? 17.098 50.115 -3.229 1.00 46.64 75 ASP B O 1
ATOM 2229 N N . MET B 1 62 ? 18.540 49.927 -1.501 1.00 39.77 76 MET B N 1
ATOM 2230 C CA A MET B 1 62 ? 18.769 48.499 -1.804 0.56 41.44 76 MET B CA 1
ATOM 2231 C CA B MET B 1 62 ? 18.895 48.493 -1.677 0.44 41.69 76 MET B CA 1
ATOM 2232 C C . MET B 1 62 ? 18.064 47.548 -0.783 1.00 40.96 76 MET B C 1
ATOM 2233 O O . MET B 1 62 ? 18.138 46.333 -0.918 1.00 37.92 76 MET B O 1
ATOM 2242 N N . ALA B 1 63 ? 17.306 48.086 0.179 1.00 36.64 77 ALA B N 1
ATOM 2243 C CA . ALA B 1 63 ? 16.404 47.239 0.989 1.00 38.80 77 ALA B CA 1
ATOM 2244 C C . ALA B 1 63 ? 15.246 46.666 0.129 1.00 33.73 77 ALA B C 1
ATOM 2245 O O . ALA B 1 63 ? 14.828 47.300 -0.839 1.00 30.70 77 ALA B O 1
ATOM 2247 N N . GLU B 1 64 ? 14.760 45.463 0.425 1.00 31.38 78 GLU B N 1
ATOM 2248 C CA . GLU B 1 64 ? 13.677 44.921 -0.392 1.00 31.61 78 GLU B CA 1
ATOM 2249 C C . GLU B 1 64 ? 12.486 45.888 -0.491 1.00 30.81 78 GLU B C 1
ATOM 2250 O O . GLU B 1 64 ? 11.959 46.108 -1.576 1.00 32.77 78 GLU B O 1
ATOM 2256 N N . HIS B 1 65 ? 12.105 46.528 0.597 1.00 27.49 79 HIS B N 1
ATOM 2257 C CA . HIS B 1 65 ? 10.978 47.441 0.525 1.00 27.80 79 HIS B CA 1
ATOM 2258 C C . HIS B 1 65 ? 11.259 48.737 -0.203 1.00 25.13 79 HIS B C 1
ATOM 2259 O O . HIS B 1 65 ? 10.327 49.387 -0.703 1.00 27.91 79 HIS B O 1
ATOM 2266 N N . GLY B 1 66 ? 12.501 49.166 -0.257 1.00 22.74 80 GLY B N 1
ATOM 2267 C CA . GLY B 1 66 ? 12.813 50.361 -1.039 1.00 23.96 80 GLY B CA 1
ATOM 2268 C C . GLY B 1 66 ? 12.616 50.068 -2.518 1.00 24.06 80 GLY B C 1
ATOM 2269 O O . GLY B 1 66 ? 12.073 50.877 -3.263 1.00 26.14 80 GLY B O 1
ATOM 2270 N N . ARG B 1 67 ? 13.075 48.898 -2.919 1.00 23.93 81 ARG B N 1
ATOM 2271 C CA A ARG B 1 67 ? 12.942 48.453 -4.288 0.52 24.30 81 ARG B CA 1
ATOM 2272 C CA B ARG B 1 67 ? 12.944 48.422 -4.292 0.48 24.08 81 ARG B CA 1
ATOM 2273 C C . ARG B 1 67 ? 11.467 48.253 -4.601 1.00 25.05 81 ARG B C 1
ATOM 2274 O O . ARG B 1 67 ? 11.018 48.537 -5.720 1.00 25.77 81 ARG B O 1
ATOM 2289 N N . ASN B 1 68 ? 10.706 47.728 -3.638 1.00 23.55 82 ASN B N 1
ATOM 2290 C CA . ASN B 1 68 ? 9.305 47.491 -3.925 1.00 23.64 82 ASN B CA 1
ATOM 2291 C C . ASN B 1 68 ? 8.607 48.831 -4.191 1.00 25.67 82 ASN B C 1
ATOM 2292 O O . ASN B 1 68 ? 7.878 48.971 -5.174 1.00 23.11 82 ASN B O 1
ATOM 2297 N N . LEU B 1 69 ? 8.883 49.817 -3.347 1.00 26.04 83 LEU B N 1
ATOM 2298 C CA . LEU B 1 69 ? 8.212 51.084 -3.484 1.00 29.94 83 LEU B CA 1
ATOM 2299 C C . LEU B 1 69 ? 8.565 51.752 -4.812 1.00 30.55 83 LEU B C 1
ATOM 2300 O O . LEU B 1 69 ? 7.683 52.339 -5.454 1.00 26.33 83 LEU B O 1
ATOM 2305 N N . ALA B 1 70 ? 9.843 51.644 -5.212 1.00 28.35 84 ALA B N 1
ATOM 2306 C CA . ALA B 1 70 ? 10.323 52.252 -6.459 1.00 28.50 84 ALA B CA 1
ATOM 2307 C C . ALA B 1 70 ? 9.641 51.632 -7.673 1.00 29.30 84 ALA B C 1
ATOM 2308 O O . ALA B 1 70 ? 9.477 52.297 -8.683 1.00 32.05 84 ALA B O 1
ATOM 2310 N N . HIS B 1 71 ? 9.250 50.371 -7.553 1.00 27.49 85 HIS B N 1
ATOM 2311 C CA . HIS B 1 71 ? 8.609 49.656 -8.630 1.00 29.98 85 HIS B CA 1
ATOM 2312 C C . HIS B 1 71 ? 7.081 49.817 -8.620 1.00 28.38 85 HIS B C 1
ATOM 2313 O O . HIS B 1 71 ? 6.464 49.971 -9.666 1.00 30.54 85 HIS B O 1
ATOM 2320 N N . ASP B 1 72 ? 6.479 49.740 -7.444 1.00 26.92 86 ASP B N 1
ATOM 2321 C CA . ASP B 1 72 ? 5.038 49.942 -7.269 1.00 26.26 86 ASP B CA 1
ATOM 2322 C C . ASP B 1 72 ? 4.830 50.651 -5.928 1.00 26.03 86 ASP B C 1
ATOM 2323 O O . ASP B 1 72 ? 5.069 50.069 -4.855 1.00 25.94 86 ASP B O 1
ATOM 2328 N N . PRO B 1 73 ? 4.407 51.912 -5.963 1.00 27.30 87 PRO B N 1
ATOM 2329 C CA . PRO B 1 73 ? 4.439 52.676 -4.720 1.00 27.20 87 PRO B CA 1
ATOM 2330 C C . PRO B 1 73 ? 3.228 52.433 -3.784 1.00 25.56 87 PRO B C 1
ATOM 2331 O O . PRO B 1 73 ? 3.156 53.036 -2.729 1.00 24.54 87 PRO B O 1
ATOM 2335 N N . ARG B 1 74 ? 2.313 51.539 -4.147 1.00 26.72 88 ARG B N 1
ATOM 2336 C CA . ARG B 1 74 ? 1.273 51.098 -3.227 1.00 26.16 88 ARG B CA 1
ATOM 2337 C C . ARG B 1 74 ? 1.877 50.478 -1.962 1.00 30.45 88 ARG B C 1
ATOM 2338 O O . ARG B 1 74 ? 2.736 49.600 -2.042 1.00 28.73 88 ARG B O 1
ATOM 2346 N N . ALA B 1 75 ? 1.450 50.988 -0.799 1.00 28.07 89 ALA B N 1
ATOM 2347 C CA . ALA B 1 75 ? 1.945 50.530 0.489 1.00 26.03 89 ALA B CA 1
ATOM 2348 C C . ALA B 1 75 ? 0.855 50.675 1.554 1.00 25.66 89 ALA B C 1
ATOM 2349 O O . ALA B 1 75 ? -0.009 51.569 1.437 1.00 24.89 89 ALA B O 1
ATOM 2351 N N . SER B 1 76 ? 0.895 49.824 2.578 1.00 20.33 90 SER B N 1
ATOM 2352 C CA . SER B 1 76 ? 0.165 50.098 3.815 1.00 20.85 90 SER B CA 1
ATOM 2353 C C . SER B 1 76 ? 1.066 49.851 5.004 1.00 21.45 90 SER B C 1
ATOM 2354 O O . SER B 1 76 ? 2.094 49.205 4.881 1.00 21.32 90 SER B O 1
ATOM 2357 N N . ILE B 1 77 ? 0.728 50.433 6.151 1.00 21.25 91 ILE B N 1
ATOM 2358 C CA . ILE B 1 77 ? 1.504 50.255 7.369 1.00 20.43 91 ILE B CA 1
ATOM 2359 C C . ILE B 1 77 ? 0.516 49.924 8.488 1.00 20.94 91 ILE B C 1
ATOM 2360 O O . ILE B 1 77 ? -0.542 50.563 8.614 1.00 20.66 91 ILE B O 1
ATOM 2365 N N . ALA B 1 78 ? 0.804 48.870 9.243 1.00 19.58 92 ALA B N 1
ATOM 2366 C CA . ALA B 1 78 ? 0.047 48.561 10.455 1.00 19.12 92 ALA B CA 1
ATOM 2367 C C . ALA B 1 78 ? 0.807 49.074 11.636 1.00 18.44 92 ALA B C 1
ATOM 2368 O O . ALA B 1 78 ? 2.028 48.870 11.726 1.00 19.17 92 ALA B O 1
ATOM 2370 N N . ILE B 1 79 ? 0.096 49.753 12.538 1.00 18.45 93 ILE B N 1
ATOM 2371 C CA . ILE B 1 79 ? 0.679 50.391 13.701 1.00 18.49 93 ILE B CA 1
ATOM 2372 C C . ILE B 1 79 ? -0.079 49.941 14.928 1.00 18.10 93 ILE B C 1
ATOM 2373 O O . ILE B 1 79 ? -1.278 49.926 14.912 1.00 17.72 93 ILE B O 1
ATOM 2378 N N . VAL B 1 80 ? 0.656 49.600 15.987 1.00 19.17 94 VAL B N 1
ATOM 2379 C CA . VAL B 1 80 ? 0.118 49.064 17.204 1.00 22.33 94 VAL B CA 1
ATOM 2380 C C . VAL B 1 80 ? 0.549 49.992 18.371 1.00 22.42 94 VAL B C 1
ATOM 2381 O O . VAL B 1 80 ? 1.719 50.234 18.544 1.00 23.55 94 VAL B O 1
ATOM 2385 N N . ALA B 1 81 ? -0.432 50.535 19.099 1.00 22.63 95 ALA B N 1
ATOM 2386 C CA . ALA B 1 81 ? -0.211 51.404 20.261 1.00 26.09 95 ALA B CA 1
ATOM 2387 C C . ALA B 1 81 ? 0.413 50.609 21.393 1.00 28.33 95 ALA B C 1
ATOM 2388 O O . ALA B 1 81 ? -0.032 49.521 21.699 1.00 28.24 95 ALA B O 1
ATOM 2390 N N . PRO B 1 82 ? 1.480 51.125 21.996 1.00 36.03 96 PRO B N 1
ATOM 2391 C CA . PRO B 1 82 ? 2.027 50.428 23.169 1.00 39.60 96 PRO B CA 1
ATOM 2392 C C . PRO B 1 82 ? 0.932 50.171 24.200 1.00 38.12 96 PRO B C 1
ATOM 2393 O O . PRO B 1 82 ? 0.109 51.018 24.422 1.00 38.88 96 PRO B O 1
ATOM 2397 N N . SER B 1 83 ? 0.920 48.991 24.788 1.00 44.80 97 SER B N 1
ATOM 2398 C CA . SER B 1 83 ? -0.166 48.559 25.647 1.00 48.69 97 SER B CA 1
ATOM 2399 C C . SER B 1 83 ? 0.345 48.143 27.020 1.00 54.34 97 SER B C 1
ATOM 2400 O O . SER B 1 83 ? 1.471 47.640 27.149 1.00 55.10 97 SER B O 1
ATOM 2403 N N . ALA B 1 84 ? -0.487 48.388 28.035 1.00 59.14 98 ALA B N 1
ATOM 2404 C CA . ALA B 1 84 ? -0.265 47.890 29.398 1.00 62.74 98 ALA B CA 1
ATOM 2405 C C . ALA B 1 84 ? -0.708 46.429 29.421 1.00 65.14 98 ALA B C 1
ATOM 2406 O O . ALA B 1 84 ? 0.044 45.549 29.842 1.00 65.89 98 ALA B O 1
ATOM 2408 N N . GLU B 1 85 ? -1.939 46.204 28.946 1.00 62.58 99 GLU B N 1
ATOM 2409 C CA . GLU B 1 85 ? -2.550 44.875 28.833 1.00 55.01 99 GLU B CA 1
ATOM 2410 C C . GLU B 1 85 ? -1.633 43.862 28.219 1.00 46.33 99 GLU B C 1
ATOM 2411 O O . GLU B 1 85 ? -0.998 44.122 27.221 1.00 50.10 99 GLU B O 1
ATOM 2417 N N . SER B 1 86 ? -1.605 42.685 28.813 1.00 40.99 100 SER B N 1
ATOM 2418 C CA . SER B 1 86 ? -0.830 41.597 28.293 1.00 45.28 100 SER B CA 1
ATOM 2419 C C . SER B 1 86 ? -1.636 40.715 27.310 1.00 39.58 100 SER B C 1
ATOM 2420 O O . SER B 1 86 ? -1.084 39.778 26.760 1.00 40.05 100 SER B O 1
ATOM 2423 N N . ASP B 1 87 ? -2.929 40.988 27.124 1.00 34.73 101 ASP B N 1
ATOM 2424 C CA . ASP B 1 87 ? -3.717 40.293 26.110 1.00 32.14 101 ASP B CA 1
ATOM 2425 C C . ASP B 1 87 ? -3.553 41.043 24.775 1.00 29.93 101 ASP B C 1
ATOM 2426 O O . ASP B 1 87 ? -4.082 42.126 24.627 1.00 31.35 101 ASP B O 1
ATOM 2431 N N . PRO B 1 88 ? -2.816 40.450 23.818 1.00 28.84 102 PRO B N 1
ATOM 2432 C CA . PRO B 1 88 ? -2.554 41.105 22.525 1.00 28.94 102 PRO B CA 1
ATOM 2433 C C . PRO B 1 88 ? -3.819 41.506 21.755 1.00 27.61 102 PRO B C 1
ATOM 2434 O O . PRO B 1 88 ? -3.868 42.584 21.138 1.00 27.68 102 PRO B O 1
ATOM 2438 N N . LEU B 1 89 ? -4.863 40.712 21.880 1.00 27.20 103 LEU B N 1
ATOM 2439 C CA . LEU B 1 89 ? -6.123 41.012 21.205 1.00 28.18 103 LEU B CA 1
ATOM 2440 C C . LEU B 1 89 ? -6.794 42.281 21.715 1.00 25.60 103 LEU B C 1
ATOM 2441 O O . LEU B 1 89 ? -7.663 42.854 21.043 1.00 26.37 103 LEU B O 1
ATOM 2446 N N . ALA B 1 90 ? -6.396 42.722 22.899 1.00 24.55 104 ALA B N 1
ATOM 2447 C CA . ALA B 1 90 ? -6.887 43.994 23.432 1.00 26.40 104 ALA B CA 1
ATOM 2448 C C . ALA B 1 90 ? -6.154 45.208 22.850 1.00 24.27 104 ALA B C 1
ATOM 2449 O O . ALA B 1 90 ? -6.556 46.335 23.088 1.00 26.33 104 ALA B O 1
ATOM 2451 N N . SER B 1 91 ? -5.074 44.969 22.111 1.00 23.57 105 SER B N 1
ATOM 2452 C CA . SER B 1 91 ? -4.279 46.061 21.499 1.00 23.65 105 SER B CA 1
ATOM 2453 C C . SER B 1 91 ? -5.120 47.001 20.657 1.00 21.81 105 SER B C 1
ATOM 2454 O O . SER B 1 91 ? -6.074 46.574 19.992 1.00 21.20 105 SER B O 1
ATOM 2457 N N . ALA B 1 92 ? -4.782 48.267 20.676 1.00 21.11 106 ALA B N 1
ATOM 2458 C CA . ALA B 1 92 ? -5.315 49.215 19.682 1.00 23.20 106 ALA B CA 1
ATOM 2459 C C . ALA B 1 92 ? -4.353 49.329 18.472 1.00 21.14 106 ALA B C 1
ATOM 2460 O O . ALA B 1 92 ? -3.177 49.540 18.664 1.00 20.56 106 ALA B O 1
ATOM 2462 N N . ARG B 1 93 ? -4.887 49.195 17.260 1.00 22.00 107 ARG B N 1
ATOM 2463 C CA . ARG B 1 93 ? -4.080 49.034 16.035 1.00 23.58 107 ARG B CA 1
ATOM 2464 C C . ARG B 1 93 ? -4.779 49.637 14.826 1.00 23.93 107 ARG B C 1
ATOM 2465 O O . ARG B 1 93 ? -6.002 49.810 14.786 1.00 19.58 107 ARG B O 1
ATOM 2473 N N . VAL B 1 94 ? -3.985 49.935 13.814 1.00 25.76 108 VAL B N 1
ATOM 2474 C CA . VAL B 1 94 ? -4.505 50.621 12.636 1.00 25.37 108 VAL B CA 1
ATOM 2475 C C . VAL B 1 94 ? -3.678 50.240 11.401 1.00 24.51 108 VAL B C 1
ATOM 2476 O O . VAL B 1 94 ? -2.484 49.961 11.503 1.00 20.51 108 VAL B O 1
ATOM 2480 N N . THR B 1 95 ? -4.359 50.104 10.259 1.00 24.50 109 THR B N 1
ATOM 2481 C CA . THR B 1 95 ? -3.732 50.036 8.965 1.00 21.06 109 THR B CA 1
ATOM 2482 C C . THR B 1 95 ? -3.977 51.385 8.278 1.00 21.01 109 THR B C 1
ATOM 2483 O O . THR B 1 95 ? -5.118 51.816 8.114 1.00 20.65 109 THR B O 1
ATOM 2487 N N . LEU B 1 96 ? -2.889 52.058 7.901 1.00 19.47 110 LEU B N 1
ATOM 2488 C CA . LEU B 1 96 ? -2.948 53.186 7.040 1.00 21.32 110 LEU B CA 1
ATOM 2489 C C . LEU B 1 96 ? -2.494 52.700 5.651 1.00 21.95 110 LEU B C 1
ATOM 2490 O O . LEU B 1 96 ? -1.402 52.187 5.492 1.00 25.40 110 LEU B O 1
ATOM 2495 N N . ALA B 1 97 ? -3.315 52.911 4.642 1.00 23.85 111 ALA B N 1
ATOM 2496 C CA . ALA B 1 97 ? -3.076 52.385 3.292 1.00 21.86 111 ALA B CA 1
ATOM 2497 C C . ALA B 1 97 ? -3.140 53.509 2.276 1.00 21.97 111 ALA B C 1
ATOM 2498 O O . ALA B 1 97 ? -4.066 54.343 2.280 1.00 19.12 111 ALA B O 1
ATOM 2500 N N . GLY B 1 98 ? -2.197 53.462 1.348 1.00 20.98 112 GLY B N 1
ATOM 2501 C CA . GLY B 1 98 ? -2.264 54.280 0.162 1.00 21.49 112 GLY B CA 1
ATOM 2502 C C . GLY B 1 98 ? -1.054 54.098 -0.716 1.00 24.23 112 GLY B C 1
ATOM 2503 O O . GLY B 1 98 ? -0.803 52.996 -1.217 1.00 24.47 112 GLY B O 1
ATOM 2504 N N . VAL B 1 99 ? -0.303 55.180 -0.887 1.00 25.94 113 VAL B N 1
ATOM 2505 C CA . VAL B 1 99 ? 0.668 55.294 -1.955 1.00 27.99 113 VAL B CA 1
ATOM 2506 C C . VAL B 1 99 ? 1.820 56.108 -1.406 1.00 26.37 113 VAL B C 1
ATOM 2507 O O . VAL B 1 99 ? 1.596 57.236 -0.954 1.00 25.68 113 VAL B O 1
ATOM 2511 N N . ALA B 1 100 ? 3.047 55.576 -1.482 1.00 27.21 114 ALA B N 1
ATOM 2512 C CA . ALA B 1 100 ? 4.226 56.323 -0.985 1.00 30.21 114 ALA B CA 1
ATOM 2513 C C . ALA B 1 100 ? 4.881 57.118 -2.085 1.00 32.33 114 ALA B C 1
ATOM 2514 O O . ALA B 1 100 ? 4.931 56.677 -3.223 1.00 33.19 114 ALA B O 1
ATOM 2516 N N . GLU B 1 101 ? 5.421 58.275 -1.725 1.00 34.11 115 GLU B N 1
ATOM 2517 C CA . GLU B 1 101 ? 6.000 59.167 -2.691 1.00 36.66 115 GLU B CA 1
ATOM 2518 C C . GLU B 1 101 ? 7.203 59.786 -2.061 1.00 35.81 115 GLU B C 1
ATOM 2519 O O . GLU B 1 101 ? 7.180 60.096 -0.873 1.00 32.23 115 GLU B O 1
ATOM 2525 N N . ARG B 1 102 ? 8.256 59.962 -2.853 1.00 38.34 116 ARG B N 1
ATOM 2526 C CA . ARG B 1 102 ? 9.451 60.645 -2.401 1.00 40.89 116 ARG B CA 1
ATOM 2527 C C . ARG B 1 102 ? 9.190 62.139 -2.501 1.00 40.55 116 ARG B C 1
ATOM 2528 O O . ARG B 1 102 ? 8.979 62.623 -3.586 1.00 46.09 116 ARG B O 1
ATOM 2536 N N . PRO B 1 103 ? 9.164 62.874 -1.377 1.00 42.70 117 PRO B N 1
ATOM 2537 C CA . PRO B 1 103 ? 8.825 64.301 -1.499 1.00 42.04 117 PRO B CA 1
ATOM 2538 C C . PRO B 1 103 ? 10.006 65.147 -1.971 1.00 42.60 117 PRO B C 1
ATOM 2539 O O . PRO B 1 103 ? 11.138 64.684 -1.968 1.00 38.78 117 PRO B O 1
ATOM 2543 N N . GLU B 1 104 ? 9.722 66.385 -2.355 1.00 49.65 118 GLU B N 1
ATOM 2544 C CA . GLU B 1 104 ? 10.732 67.303 -2.869 1.00 53.54 118 GLU B CA 1
ATOM 2545 C C . GLU B 1 104 ? 10.614 68.635 -2.183 1.00 57.57 118 GLU B C 1
ATOM 2546 O O . GLU B 1 104 ? 9.570 68.974 -1.617 1.00 58.88 118 GLU B O 1
ATOM 2552 N N . GLY B 1 105 ? 11.711 69.377 -2.222 1.00 60.36 119 GLY B N 1
ATOM 2553 C CA . GLY B 1 105 ? 11.705 70.767 -1.848 1.00 58.75 119 GLY B CA 1
ATOM 2554 C C . GLY B 1 105 ? 11.365 70.999 -0.403 1.00 54.87 119 GLY B C 1
ATOM 2555 O O . GLY B 1 105 ? 11.991 70.436 0.483 1.00 50.91 119 GLY B O 1
ATOM 2556 N N . ASP B 1 106 ? 10.378 71.857 -0.175 1.00 56.35 120 ASP B N 1
ATOM 2557 C CA . ASP B 1 106 ? 9.985 72.216 1.178 1.00 51.76 120 ASP B CA 1
ATOM 2558 C C . ASP B 1 106 ? 9.457 71.012 1.935 1.00 48.06 120 ASP B C 1
ATOM 2559 O O . ASP B 1 106 ? 9.819 70.811 3.098 1.00 44.71 120 ASP B O 1
ATOM 2564 N N . GLU B 1 107 ? 8.636 70.203 1.267 1.00 44.49 121 GLU B N 1
ATOM 2565 C CA . GLU B 1 107 ? 8.039 69.041 1.911 1.00 47.60 121 GLU B CA 1
ATOM 2566 C 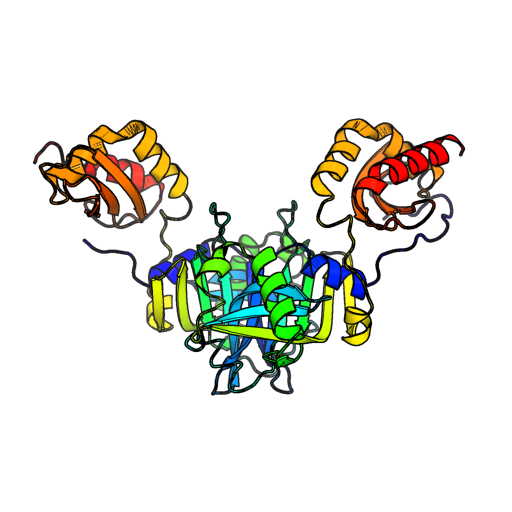C . GLU B 1 107 ? 9.092 68.017 2.318 1.00 48.02 121 GLU B C 1
ATOM 2567 O O . GLU B 1 107 ? 9.020 67.453 3.410 1.00 43.87 121 GLU B O 1
ATOM 2573 N N . LEU B 1 108 ? 10.088 67.813 1.457 1.00 48.90 122 LEU B N 1
ATOM 2574 C CA . LEU B 1 108 ? 11.206 66.926 1.767 1.00 48.30 122 LEU B CA 1
ATOM 2575 C C . LEU B 1 108 ? 11.953 67.370 3.001 1.00 47.87 122 LEU B C 1
ATOM 2576 O O . LEU B 1 108 ? 12.279 66.562 3.872 1.00 50.77 122 LEU B O 1
ATOM 2581 N N . ALA B 1 109 ? 12.223 68.655 3.095 1.00 44.65 123 ALA B N 1
ATOM 2582 C CA . ALA B 1 109 ? 12.940 69.148 4.255 1.00 45.89 123 ALA B CA 1
ATOM 2583 C C . ALA B 1 109 ? 12.129 68.958 5.553 1.00 43.84 123 ALA B C 1
ATOM 2584 O O . ALA B 1 109 ? 12.690 68.684 6.607 1.00 39.86 123 ALA B O 1
ATOM 2586 N N . ALA B 1 110 ? 10.816 69.142 5.467 1.00 41.45 124 ALA B N 1
ATOM 2587 C CA . ALA B 1 110 ? 9.943 68.990 6.627 1.00 42.00 124 ALA B CA 1
ATOM 2588 C C . ALA B 1 110 ? 9.763 67.503 6.974 1.00 39.72 124 ALA B C 1
ATOM 2589 O O . ALA B 1 110 ? 9.749 67.146 8.137 1.00 38.03 124 ALA B O 1
ATOM 2591 N N . ALA B 1 111 ? 9.646 66.653 5.957 1.00 39.41 125 ALA B N 1
ATOM 2592 C CA . ALA B 1 111 ? 9.577 65.201 6.169 1.00 43.04 125 ALA B CA 1
ATOM 2593 C C . ALA B 1 111 ? 10.828 64.701 6.860 1.00 39.62 125 ALA B C 1
ATOM 2594 O O . ALA B 1 111 ? 10.752 63.993 7.851 1.00 40.82 125 ALA B O 1
ATOM 2596 N N . ARG B 1 112 ? 11.970 65.123 6.337 1.00 42.46 126 ARG B N 1
ATOM 2597 C CA . ARG B 1 112 ? 13.266 64.769 6.873 1.00 46.06 126 ARG B CA 1
ATOM 2598 C C . ARG B 1 112 ? 13.325 65.117 8.362 1.00 41.92 126 ARG B C 1
ATOM 2599 O O . ARG B 1 112 ? 13.778 64.336 9.196 1.00 45.09 126 ARG B O 1
ATOM 2607 N N . ALA B 1 113 ? 12.869 66.306 8.698 1.00 38.57 127 ALA B N 1
ATOM 2608 C CA . ALA B 1 113 ? 12.995 66.773 10.055 1.00 39.85 127 ALA B CA 1
ATOM 2609 C C . ALA B 1 113 ? 12.141 65.922 10.986 1.00 38.19 127 ALA B C 1
ATOM 2610 O O . ALA B 1 113 ? 12.561 65.542 12.086 1.00 34.57 127 ALA B O 1
ATOM 2612 N N . ALA B 1 114 ? 10.917 65.694 10.536 1.00 40.21 128 ALA B N 1
ATOM 2613 C CA . ALA B 1 114 ? 9.902 64.956 11.292 1.00 40.27 128 ALA B CA 1
ATOM 2614 C C . ALA B 1 114 ? 10.354 63.546 11.551 1.00 37.00 128 ALA B C 1
ATOM 2615 O O . ALA B 1 114 ? 10.162 63.027 12.625 1.00 36.87 128 ALA B O 1
ATOM 2617 N N . HIS B 1 115 ? 11.009 62.950 10.572 1.00 36.86 129 HIS B N 1
ATOM 2618 C CA . HIS B 1 115 ? 11.561 61.612 10.759 1.00 36.23 129 HIS B CA 1
ATOM 2619 C C . HIS B 1 115 ? 12.673 61.660 11.772 1.00 36.70 129 HIS B C 1
ATOM 2620 O O . HIS B 1 115 ? 12.719 60.847 12.686 1.00 34.87 129 HIS B O 1
ATOM 2627 N N . LEU B 1 116 ? 13.614 62.576 11.556 1.00 41.88 130 LEU B N 1
ATOM 2628 C CA . LEU B 1 116 ? 14.735 62.770 12.472 1.00 43.43 130 LEU B CA 1
ATOM 2629 C C . LEU B 1 116 ? 14.362 62.996 13.913 1.00 40.20 130 LEU B C 1
ATOM 2630 O O . LEU B 1 116 ? 15.024 62.511 14.789 1.00 41.21 130 LEU B O 1
ATOM 2635 N N . ASP B 1 117 ? 13.320 63.746 14.192 1.00 44.87 131 ASP B N 1
ATOM 2636 C CA . ASP B 1 117 ? 13.043 63.960 15.614 1.00 47.63 131 ASP B CA 1
ATOM 2637 C C . ASP B 1 117 ? 12.193 62.870 16.222 1.00 42.47 131 ASP B C 1
ATOM 2638 O O . ASP B 1 117 ? 12.104 62.799 17.438 1.00 39.41 131 ASP B O 1
ATOM 2643 N N . ALA B 1 118 ? 11.635 61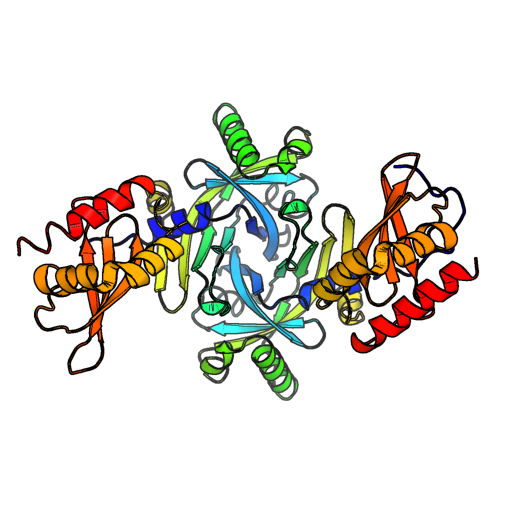.973 15.406 1.00 40.36 132 ALA B N 1
ATOM 2644 C CA . ALA B 1 118 ? 10.959 60.771 15.934 1.00 36.24 132 ALA B CA 1
ATOM 2645 C C . ALA B 1 118 ? 11.880 59.557 16.058 1.00 36.40 132 ALA B C 1
ATOM 2646 O O . ALA B 1 118 ? 11.589 58.643 16.807 1.00 32.56 132 ALA B O 1
ATOM 2648 N N . VAL B 1 119 ? 12.988 59.551 15.315 1.00 36.60 133 VAL B N 1
ATOM 2649 C CA . VAL B 1 119 ? 13.902 58.407 15.294 1.00 34.15 133 VAL B CA 1
ATOM 2650 C C . VAL B 1 119 ? 15.340 58.922 15.362 1.00 35.66 133 VAL B C 1
ATOM 2651 O O . VAL B 1 119 ? 15.959 59.287 14.342 1.00 37.51 133 VAL B O 1
ATOM 2655 N N . ALA B 1 120 ? 15.873 58.951 16.571 1.00 39.44 134 ALA B N 1
ATOM 2656 C CA . ALA B 1 120 ? 17.138 59.620 16.828 1.00 39.66 134 ALA B CA 1
ATOM 2657 C C . ALA B 1 120 ? 18.231 59.022 15.941 1.00 41.51 134 ALA B C 1
ATOM 2658 O O . ALA B 1 120 ? 19.025 59.756 15.350 1.00 38.58 134 ALA B O 1
ATOM 2660 N N . ALA B 1 121 ? 18.239 57.694 15.811 1.00 38.31 135 ALA B N 1
ATOM 2661 C CA . ALA B 1 121 ? 19.316 57.022 15.107 1.00 40.31 135 ALA B CA 1
ATOM 2662 C C . ALA B 1 121 ? 19.320 57.262 13.602 1.00 40.41 135 ALA B C 1
ATOM 2663 O O . ALA B 1 121 ? 20.310 56.992 12.940 1.00 44.34 135 ALA B O 1
ATOM 2665 N N . ALA B 1 122 ? 18.231 57.782 13.055 1.00 43.95 136 ALA B N 1
ATOM 2666 C CA . ALA B 1 122 ? 18.165 58.039 11.623 1.00 45.88 136 ALA B CA 1
ATOM 2667 C C . ALA B 1 122 ? 19.181 59.143 11.225 1.00 49.52 136 ALA B C 1
ATOM 2668 O O . ALA B 1 122 ? 19.508 59.311 10.041 1.00 47.44 136 ALA B O 1
ATOM 2670 N N . LYS B 1 123 ? 19.597 59.913 12.228 1.00 49.76 137 LYS B N 1
ATOM 2671 C CA . LYS B 1 123 ? 20.776 60.771 12.185 1.00 57.35 137 LYS B CA 1
ATOM 2672 C C . LYS B 1 123 ? 21.862 60.182 11.273 1.00 54.49 137 LYS B C 1
ATOM 2673 O O . LYS B 1 123 ? 22.348 60.870 10.391 1.00 48.37 137 LYS B O 1
ATOM 2679 N N . TYR B 1 124 ? 22.151 58.885 11.422 1.00 53.88 138 TYR B N 1
ATOM 2680 C CA . TYR B 1 124 ? 23.303 58.243 10.775 1.00 56.73 138 TYR B CA 1
ATOM 2681 C C . TYR B 1 124 ? 23.049 57.791 9.334 1.00 54.73 138 TYR B C 1
ATOM 2682 O O . TYR B 1 124 ? 23.992 57.384 8.657 1.00 50.99 138 TYR B O 1
ATOM 2691 N N . TYR B 1 125 ? 21.804 57.888 8.852 1.00 54.84 139 TYR B N 1
ATOM 2692 C CA . TYR B 1 125 ? 21.419 57.339 7.525 1.00 50.65 139 TYR B CA 1
ATOM 2693 C C . TYR B 1 125 ? 20.856 58.341 6.556 1.00 47.36 139 TYR B C 1
ATOM 2694 O O . TYR B 1 125 ? 20.983 58.157 5.348 1.00 47.04 139 TYR B O 1
ATOM 2703 N N . ILE B 1 126 ? 20.162 59.360 7.058 1.00 47.13 140 ILE B N 1
ATOM 2704 C CA . ILE B 1 126 ? 19.164 60.043 6.230 1.00 50.38 140 ILE B CA 1
ATOM 2705 C C . ILE B 1 126 ? 19.801 60.911 5.158 1.00 52.61 140 ILE B C 1
ATOM 2706 O O . ILE B 1 126 ? 19.156 61.222 4.141 1.00 48.04 140 ILE B O 1
ATOM 2711 N N . ASP B 1 127 ? 21.064 61.272 5.352 1.00 58.21 141 ASP B N 1
ATOM 2712 C CA . ASP B 1 127 ? 21.735 62.142 4.390 1.00 64.92 141 ASP B CA 1
ATOM 2713 C C . ASP B 1 127 ? 22.605 61.429 3.326 1.00 67.05 141 ASP B C 1
ATOM 2714 O O . ASP B 1 127 ? 23.116 62.095 2.434 1.00 74.40 141 ASP B O 1
ATOM 2719 N N . TYR B 1 128 ? 22.721 60.100 3.377 1.00 65.35 142 TYR B N 1
ATOM 2720 C CA . TYR B 1 128 ? 23.383 59.340 2.301 1.00 66.79 142 TYR B CA 1
ATOM 2721 C C . TYR B 1 128 ? 22.460 59.286 1.095 1.00 72.40 142 TYR B C 1
ATOM 2722 O O . TYR B 1 128 ? 21.248 59.083 1.246 1.00 75.83 142 TYR B O 1
ATOM 2731 N N . SER B 1 129 ? 23.033 59.386 -0.103 1.00 72.82 143 SER B N 1
ATOM 2732 C CA . SER B 1 129 ? 22.246 59.431 -1.350 1.00 73.16 143 SER B CA 1
ATOM 2733 C C . SER B 1 129 ? 21.515 58.105 -1.686 1.00 65.15 143 SER B C 1
ATOM 2734 O O . SER B 1 129 ? 20.513 58.116 -2.422 1.00 71.20 143 SER B O 1
ATOM 2737 N N . ASP B 1 130 ? 21.996 57.001 -1.110 1.00 56.07 144 ASP B N 1
ATOM 2738 C CA . ASP B 1 130 ? 21.393 55.684 -1.257 1.00 57.28 144 ASP B CA 1
ATOM 2739 C C . ASP B 1 130 ? 20.295 55.348 -0.179 1.00 52.44 144 ASP B C 1
ATOM 2740 O O . ASP B 1 130 ? 19.756 54.230 -0.184 1.00 48.41 144 ASP B O 1
ATOM 2745 N N . PHE B 1 131 ? 19.946 56.299 0.702 1.00 45.01 145 PHE B N 1
ATOM 2746 C CA . PHE B 1 131 ? 18.714 56.203 1.519 1.00 44.19 145 PHE B CA 1
ATOM 2747 C C . PHE B 1 131 ? 17.745 57.284 1.040 1.00 41.88 145 PHE B C 1
ATOM 2748 O O . PHE B 1 131 ? 18.156 58.391 0.780 1.00 38.72 145 PHE B O 1
ATOM 2756 N N . SER B 1 132 ? 16.466 56.933 0.891 1.00 40.41 146 SER B N 1
ATOM 2757 C CA . SER B 1 132 ? 15.445 57.858 0.414 1.00 39.73 146 SER B CA 1
ATOM 2758 C C . SER B 1 132 ? 14.397 58.112 1.491 1.00 40.11 146 SER B C 1
ATOM 2759 O O . SER B 1 132 ? 14.076 57.237 2.320 1.00 43.63 146 SER B O 1
ATOM 2762 N N . VAL B 1 133 ? 13.824 59.300 1.448 1.00 38.65 147 VAL B N 1
ATOM 2763 C CA . VAL B 1 133 ? 12.713 59.640 2.290 1.00 35.35 147 VAL B CA 1
ATOM 2764 C C . VAL B 1 133 ? 11.418 59.396 1.520 1.00 34.81 147 VAL B C 1
ATOM 2765 O O . VAL B 1 133 ? 11.274 59.849 0.370 1.00 34.52 147 VAL B O 1
ATOM 2769 N N . TRP B 1 134 ? 10.497 58.633 2.130 1.00 30.76 148 TRP B N 1
ATOM 2770 C CA . TRP B 1 134 ? 9.173 58.385 1.542 1.00 30.61 148 TRP B CA 1
ATOM 2771 C C . TRP B 1 134 ? 8.110 58.902 2.502 1.00 29.93 148 TRP B C 1
ATOM 2772 O O . TRP B 1 134 ? 8.289 58.838 3.703 1.00 34.36 148 TRP B O 1
ATOM 2783 N N . VAL B 1 135 ? 7.014 59.387 1.966 1.00 28.12 149 VAL B N 1
ATOM 2784 C CA . VAL B 1 135 ? 5.900 59.862 2.751 1.00 30.58 149 VAL B CA 1
ATOM 2785 C C . VAL B 1 135 ? 4.707 59.091 2.256 1.00 29.87 149 VAL B C 1
ATOM 2786 O O . VAL B 1 135 ? 4.468 59.055 1.043 1.00 31.71 149 VAL B O 1
ATOM 2790 N N . LEU B 1 136 ? 3.959 58.478 3.172 1.00 29.07 150 LEU B N 1
ATOM 2791 C CA . LEU B 1 136 ? 2.836 57.649 2.778 1.00 28.39 150 LEU B CA 1
ATOM 2792 C C . LEU B 1 136 ? 1.587 58.523 2.652 1.00 29.35 150 LEU B C 1
ATOM 2793 O O . LEU B 1 136 ? 1.072 59.038 3.654 1.00 30.69 150 LEU B O 1
ATOM 2798 N N . ARG B 1 137 ? 1.108 58.687 1.423 1.00 27.80 151 ARG B N 1
ATOM 2799 C CA . ARG B 1 137 ? -0.156 59.397 1.169 1.00 28.47 151 ARG B CA 1
ATOM 2800 C C . ARG B 1 137 ? -1.295 58.449 1.547 1.00 28.52 151 ARG B C 1
ATOM 2801 O O . ARG B 1 137 ? -1.575 57.497 0.825 1.00 28.37 151 ARG B O 1
ATOM 2809 N N . VAL B 1 138 ? -1.942 58.719 2.686 1.00 28.77 152 VAL B N 1
ATOM 2810 C CA . VAL B 1 138 ? -2.941 57.808 3.254 1.00 25.83 152 VAL B CA 1
ATOM 2811 C C . VAL B 1 138 ? -4.263 58.023 2.537 1.00 24.60 152 VAL B C 1
ATOM 2812 O O . VAL B 1 138 ? -4.787 59.136 2.539 1.00 25.48 152 VAL B O 1
ATOM 2816 N N . GLN B 1 139 ? -4.800 56.958 1.966 1.00 23.78 153 GLN B N 1
ATOM 2817 C CA . GLN B 1 139 ? -6.046 57.008 1.222 1.00 27.09 153 GLN B CA 1
ATOM 2818 C C . GLN B 1 139 ? -7.224 56.318 1.940 1.00 27.87 153 GLN B C 1
ATOM 2819 O O . GLN B 1 139 ? -8.367 56.616 1.655 1.00 29.65 153 GLN B O 1
ATOM 2825 N N . ARG B 1 140 ? -6.912 55.346 2.770 1.00 28.15 154 ARG B N 1
ATOM 2826 C CA . ARG B 1 140 ? -7.852 54.507 3.446 1.00 32.73 154 ARG B CA 1
ATOM 2827 C C . ARG B 1 140 ? -7.249 54.137 4.774 1.00 27.50 154 ARG B C 1
ATOM 2828 O O . ARG B 1 140 ? -6.044 54.010 4.895 1.00 27.72 154 ARG B O 1
ATOM 2836 N N . VAL B 1 141 ? -8.115 53.898 5.741 1.00 26.74 155 VAL B N 1
ATOM 2837 C CA . VAL B 1 141 ? -7.753 53.594 7.115 1.00 25.14 155 VAL B CA 1
ATOM 2838 C C . VAL B 1 141 ? -8.715 52.553 7.669 1.00 24.57 155 VAL B C 1
ATOM 2839 O O . VAL B 1 141 ? -9.914 52.630 7.419 1.00 25.14 155 VAL B O 1
ATOM 2843 N N . ARG B 1 142 ? -8.163 51.543 8.341 1.00 24.82 156 ARG B N 1
ATOM 2844 C CA . ARG B 1 142 ? -8.934 50.523 9.055 1.00 25.66 156 ARG B CA 1
ATOM 2845 C C . ARG B 1 142 ? -8.430 50.537 10.491 1.00 27.19 156 ARG B C 1
ATOM 2846 O O . ARG B 1 142 ? -7.223 50.343 10.756 1.00 25.40 156 ARG B O 1
ATOM 2854 N N . TRP B 1 143 ? -9.333 50.818 11.413 1.00 24.53 157 TRP B N 1
ATOM 2855 C CA . TRP B 1 143 ? -8.955 50.923 12.800 1.00 23.20 157 TRP B CA 1
ATOM 2856 C C . TRP B 1 143 ? -9.598 49.797 13.532 1.00 23.97 157 TRP B C 1
ATOM 2857 O O . TRP B 1 143 ? -10.798 49.534 13.337 1.00 23.06 157 TRP B O 1
ATOM 2868 N N . VAL B 1 144 ? -8.807 49.166 14.409 1.00 23.21 158 VAL B N 1
ATOM 2869 C CA . VAL B 1 144 ? -9.287 48.212 15.366 1.00 23.68 158 VAL B CA 1
ATOM 2870 C C . VAL B 1 144 ? -8.838 48.619 16.774 1.00 24.98 158 VAL B C 1
ATOM 2871 O O . VAL B 1 144 ? -7.668 48.435 17.141 1.00 22.83 158 VAL B O 1
ATOM 2875 N N . GLY B 1 145 ? -9.789 49.159 17.549 1.00 27.09 159 GLY B N 1
ATOM 2876 C CA . GLY B 1 145 ? -9.574 49.584 18.917 1.00 30.09 159 GLY B CA 1
ATOM 2877 C C . GLY B 1 145 ? -9.731 48.515 19.983 1.00 34.35 159 GLY B C 1
ATOM 2878 O O . GLY B 1 145 ? -10.620 48.581 20.846 1.00 46.09 159 GLY B O 1
ATOM 2879 N N . GLY B 1 146 ? -8.881 47.510 19.948 1.00 32.86 160 GLY B N 1
ATOM 2880 C CA . GLY B 1 146 ? -9.020 46.403 20.864 1.00 31.58 160 GLY B CA 1
ATOM 2881 C C . GLY B 1 146 ? -10.286 45.604 20.562 1.00 28.64 160 GLY B C 1
ATOM 2882 O O . GLY B 1 146 ? -10.759 45.544 19.445 1.00 28.10 160 GLY B O 1
ATOM 2883 N N . TYR B 1 147 ? -10.832 45.012 21.598 1.00 28.98 161 TYR B N 1
ATOM 2884 C CA . TYR B 1 147 ? -11.944 44.100 21.459 1.00 31.98 161 TYR B CA 1
ATOM 2885 C C . TYR B 1 147 ? -13.224 44.805 20.989 1.00 33.53 161 TYR B C 1
ATOM 2886 O O . TYR B 1 147 ? -13.705 45.759 21.634 1.00 30.32 161 TYR B O 1
ATOM 2895 N N . GLY B 1 148 ? -13.749 44.315 19.868 1.00 31.81 162 GLY B N 1
ATOM 2896 C CA . GLY B 1 148 ? -15.012 44.778 19.281 1.00 32.79 162 GLY B CA 1
ATOM 2897 C C . GLY B 1 148 ? -15.261 46.237 18.940 1.00 30.85 162 GLY B C 1
ATOM 2898 O O . GLY B 1 148 ? -16.400 46.644 18.867 1.00 33.52 162 GLY B O 1
ATOM 2899 N N . ARG B 1 149 ? -14.221 47.030 18.747 1.00 32.39 163 ARG B N 1
ATOM 2900 C CA . ARG B 1 149 ? -14.369 48.381 18.273 1.00 32.29 163 ARG B CA 1
ATOM 2901 C C . ARG B 1 149 ? -13.619 48.437 16.980 1.00 31.43 163 ARG B C 1
ATOM 2902 O O . ARG B 1 149 ? -12.410 48.215 16.995 1.00 31.38 163 ARG B O 1
ATOM 2910 N N . MET B 1 150 ? -14.290 48.682 15.858 1.00 26.57 164 MET B N 1
ATOM 2911 C CA . MET B 1 150 ? -13.553 48.854 14.651 1.00 28.87 164 MET B CA 1
ATOM 2912 C C . MET B 1 150 ? -14.316 49.674 13.646 1.00 28.90 164 MET B C 1
ATOM 2913 O O . MET B 1 150 ? -15.525 49.758 13.690 1.00 31.00 164 MET B O 1
ATOM 2918 N N . ASP B 1 151 ? -13.603 50.280 12.718 1.00 27.47 165 ASP B N 1
ATOM 2919 C CA . ASP B 1 151 ? -14.234 51.067 11.671 1.00 26.14 165 ASP B CA 1
ATOM 2920 C C . ASP B 1 151 ? -13.214 51.395 10.589 1.00 25.12 165 ASP B C 1
ATOM 2921 O O . ASP B 1 151 ? -12.009 51.194 10.792 1.00 24.16 165 ASP B O 1
ATOM 2926 N N . SER B 1 152 ? -13.715 51.888 9.454 1.00 24.09 166 SER B N 1
ATOM 2927 C CA . SER B 1 152 ? -12.894 52.381 8.364 1.00 26.68 166 SER B CA 1
ATOM 2928 C C . SER B 1 152 ? -13.063 53.861 8.281 1.00 27.66 166 SER B C 1
ATOM 2929 O O . SER B 1 152 ? -14.053 54.377 8.737 1.00 31.07 166 SER B O 1
ATOM 2932 N N . THR B 1 153 ? -12.087 54.570 7.744 1.00 29.16 167 THR B N 1
ATOM 2933 C CA . THR B 1 153 ? -12.278 55.980 7.395 1.00 28.85 167 THR B CA 1
ATOM 2934 C C . THR B 1 153 ? -11.572 56.268 6.089 1.00 31.12 167 THR B C 1
ATOM 2935 O O . THR B 1 153 ? -10.731 55.479 5.610 1.00 28.80 167 THR B O 1
ATOM 2939 N N . THR B 1 154 ? -11.872 57.450 5.560 1.00 31.22 168 THR B N 1
ATOM 2940 C CA . THR B 1 154 ? -11.243 57.934 4.367 1.00 29.11 168 THR B CA 1
ATOM 2941 C C . THR B 1 154 ? -9.945 58.519 4.764 1.00 28.34 168 THR B C 1
ATOM 2942 O O . THR B 1 154 ? -9.744 58.878 5.919 1.00 32.43 168 THR B O 1
ATOM 2946 N N . GLY B 1 155 ? -9.049 58.632 3.801 1.00 29.30 169 GLY B N 1
ATOM 2947 C CA . GLY B 1 155 ? -7.808 59.411 3.993 1.00 30.60 169 GLY B CA 1
ATOM 2948 C C . GLY B 1 155 ? -8.003 60.883 4.298 1.00 31.38 169 GLY B C 1
ATOM 2949 O O . GLY B 1 155 ? -7.249 61.498 5.125 1.00 28.74 169 GLY B O 1
ATOM 2950 N N . GLU B 1 156 ? -9.021 61.482 3.689 1.00 34.31 170 GLU B N 1
ATOM 2951 C CA . GLU B 1 156 ? -9.250 62.894 4.004 1.00 41.27 170 GLU B CA 1
ATOM 2952 C C . GLU B 1 156 ? -9.716 63.090 5.466 1.00 34.81 170 GLU B C 1
ATOM 2953 O O . GLU B 1 156 ? -9.182 63.928 6.185 1.00 38.54 170 GLU B O 1
ATOM 2959 N N . ALA B 1 157 ? -10.662 62.291 5.914 1.00 30.62 171 ALA B N 1
ATOM 2960 C CA . ALA B 1 157 ? -11.069 62.315 7.312 1.00 29.16 171 ALA B CA 1
ATOM 2961 C C . ALA B 1 157 ? -9.843 62.114 8.224 1.00 30.26 171 ALA B C 1
ATOM 2962 O O . ALA B 1 157 ? -9.702 62.789 9.245 1.00 30.07 171 ALA B O 1
ATOM 2964 N N . TYR B 1 158 ? -8.920 61.229 7.817 1.00 27.20 172 TYR B N 1
ATOM 2965 C CA . TYR B 1 158 ? -7.725 60.953 8.631 1.00 24.23 172 TYR B CA 1
ATOM 2966 C C . TYR B 1 158 ? -6.833 62.159 8.727 1.00 25.74 172 TYR B C 1
ATOM 2967 O O . TYR B 1 158 ? -6.376 62.553 9.833 1.00 23.40 172 TYR B O 1
ATOM 2976 N N . ALA B 1 159 ? -6.568 62.768 7.568 1.00 28.18 173 ALA B N 1
ATOM 2977 C CA . ALA B 1 159 ? -5.738 63.991 7.526 1.00 28.25 173 ALA B CA 1
ATOM 2978 C C . ALA B 1 159 ? -6.381 65.166 8.295 1.00 31.69 173 ALA B C 1
ATOM 2979 O O . ALA B 1 159 ? -5.654 66.022 8.869 1.00 28.31 173 ALA B O 1
ATOM 2981 N N . ALA B 1 160 ? -7.722 65.242 8.264 1.00 30.20 174 ALA B N 1
ATOM 2982 C CA . ALA B 1 160 ? -8.439 66.354 8.950 1.00 33.92 174 ALA B CA 1
ATOM 2983 C C . ALA B 1 160 ? -8.383 66.213 10.472 1.00 35.74 174 ALA B C 1
ATOM 2984 O O . ALA B 1 160 ? -8.404 67.196 11.173 1.00 35.66 174 ALA B O 1
ATOM 2986 N N . ALA B 1 161 ? -8.308 64.977 10.973 1.00 35.89 175 ALA B N 1
ATOM 2987 C CA . ALA B 1 161 ? -8.347 64.706 12.420 1.00 32.31 175 ALA B CA 1
ATOM 2988 C C . ALA B 1 161 ? -7.039 65.028 13.091 1.00 34.22 175 ALA B C 1
ATOM 2989 O O . ALA B 1 161 ? -6.042 65.259 12.426 1.00 35.42 175 ALA B O 1
ATOM 2991 N N . GLU B 1 162 ? -7.057 65.022 14.415 1.00 34.28 176 GLU B N 1
ATOM 2992 C CA . GLU B 1 162 ? -5.876 65.248 15.211 1.00 35.27 176 GLU B CA 1
ATOM 2993 C C . GLU B 1 162 ? -5.703 64.107 16.198 1.00 31.50 176 GLU B C 1
ATOM 2994 O O . GLU B 1 162 ? -6.674 63.507 16.661 1.00 30.96 176 GLU B O 1
ATOM 3000 N N . ALA B 1 163 ? -4.458 63.851 16.543 1.00 24.87 177 ALA B N 1
ATOM 3001 C CA . ALA B 1 163 ? -4.131 62.913 17.574 1.00 26.08 177 ALA B CA 1
ATOM 3002 C C . ALA B 1 163 ? -4.591 63.471 18.929 1.00 27.89 177 ALA B C 1
ATOM 3003 O O . ALA B 1 163 ? -4.528 64.686 19.146 1.00 27.68 177 ALA B O 1
ATOM 3005 N N . ASP B 1 164 ? -5.044 62.589 19.820 1.00 25.00 178 ASP B N 1
ATOM 3006 C CA . ASP B 1 164 ? -5.551 62.975 21.129 1.00 23.95 178 ASP B CA 1
ATOM 3007 C C . ASP B 1 164 ? -4.421 63.283 22.102 1.00 24.33 178 ASP B C 1
ATOM 3008 O O . ASP B 1 164 ? -3.602 62.426 22.372 1.00 21.18 178 ASP B O 1
ATOM 3013 N N . PRO B 1 165 ? -4.360 64.530 22.635 1.00 26.03 179 PRO B N 1
ATOM 3014 C CA . PRO B 1 165 ? -3.227 64.890 23.507 1.00 26.25 179 PRO B CA 1
ATOM 3015 C C . PRO B 1 165 ? -3.316 64.291 24.886 1.00 28.25 179 PRO B C 1
ATOM 3016 O O . PRO B 1 165 ? -2.328 64.272 25.609 1.00 29.05 179 PRO B O 1
ATOM 3020 N N . VAL B 1 166 ? -4.477 63.757 25.244 1.00 29.65 180 VAL B N 1
ATOM 3021 C CA . VAL B 1 166 ? -4.639 63.122 26.555 1.00 29.33 180 VAL B CA 1
ATOM 3022 C C . VAL B 1 166 ? -4.289 61.653 26.587 1.00 31.06 180 VAL B C 1
ATOM 3023 O O . VAL B 1 166 ? -3.700 61.194 27.572 1.00 31.85 180 VAL B O 1
ATOM 3027 N N . THR B 1 167 ? -4.623 60.916 25.521 1.00 30.10 181 THR B N 1
ATOM 3028 C CA . THR B 1 167 ? -4.442 59.430 25.493 1.00 30.30 181 THR B CA 1
ATOM 3029 C C . THR B 1 167 ? -3.073 58.874 25.971 1.00 30.38 181 THR B C 1
ATOM 3030 O O . THR B 1 167 ? -3.039 57.942 26.777 1.00 31.60 181 THR B O 1
ATOM 3034 N N . PRO B 1 168 ? -1.950 59.478 25.557 1.00 29.64 182 PRO B N 1
ATOM 3035 C CA . PRO B 1 168 ? -0.638 58.962 25.966 1.00 30.72 182 PRO B CA 1
ATOM 3036 C C . PRO B 1 168 ? -0.424 58.843 27.456 1.00 33.62 182 PRO B C 1
ATOM 3037 O O . PRO B 1 168 ? 0.308 57.969 27.864 1.00 31.81 182 PRO B O 1
ATOM 3041 N N . ARG B 1 169 ? -1.052 59.702 28.257 1.00 34.27 183 ARG B N 1
ATOM 3042 C CA . ARG B 1 169 ? -0.913 59.638 29.712 1.00 34.03 183 ARG B CA 1
ATOM 3043 C C . ARG B 1 169 ? -2.230 59.315 30.401 1.00 34.55 183 ARG B C 1
ATOM 3044 O O . ARG B 1 169 ? -2.390 59.459 31.618 1.00 37.43 183 ARG B O 1
ATOM 3052 N N . ALA B 1 170 ? -3.155 58.781 29.639 1.00 33.99 184 ALA B N 1
ATOM 3053 C CA . ALA B 1 170 ? -4.471 58.519 30.196 1.00 33.78 184 ALA B CA 1
ATOM 3054 C C . ALA B 1 170 ? -4.501 57.458 31.274 1.00 34.68 184 ALA B C 1
ATOM 3055 O O . ALA B 1 170 ? -5.243 57.606 32.240 1.00 33.93 184 ALA B O 1
ATOM 3057 N N . ALA B 1 171 ? -3.742 56.370 31.107 1.00 33.04 185 ALA B N 1
ATOM 3058 C CA . ALA B 1 171 ? -3.769 55.267 32.090 1.00 30.87 185 ALA B CA 1
ATOM 3059 C C . ALA B 1 171 ? -3.452 55.782 33.499 1.00 26.93 185 ALA B C 1
ATOM 3060 O O . ALA B 1 171 ? -4.178 55.488 34.427 1.00 26.73 185 ALA B O 1
ATOM 3062 N N . GLY B 1 172 ? -2.403 56.595 33.626 1.00 25.85 186 GLY B N 1
ATOM 3063 C CA . GLY B 1 172 ? -2.031 57.151 34.914 1.00 25.38 186 GLY B CA 1
ATOM 3064 C C . GLY B 1 172 ? -3.130 58.053 35.481 1.00 26.85 186 GLY B C 1
ATOM 3065 O O . GLY B 1 172 ? -3.492 57.964 36.665 1.00 29.40 186 GLY B O 1
ATOM 3066 N N . ALA B 1 173 ? -3.672 58.901 34.617 1.00 25.81 187 ALA B N 1
ATOM 3067 C CA . ALA B 1 173 ? -4.707 59.849 35.011 1.00 28.82 187 ALA B CA 1
ATOM 3068 C C . ALA B 1 173 ? -5.925 59.118 35.496 1.00 27.87 187 ALA B C 1
ATOM 3069 O O . ALA B 1 173 ? -6.511 59.504 36.480 1.00 25.63 187 ALA B O 1
ATOM 3071 N N . ILE B 1 174 ? -6.278 58.072 34.763 1.00 27.84 188 ILE B N 1
ATOM 3072 C CA . ILE B 1 174 ? -7.452 57.266 35.053 1.00 30.10 188 ILE B CA 1
ATOM 3073 C C . ILE B 1 174 ? -7.314 56.667 36.442 1.00 26.28 188 ILE B C 1
ATOM 3074 O O . ILE B 1 174 ? -8.245 56.765 37.272 1.00 26.48 188 ILE B O 1
ATOM 3079 N N . ALA B 1 175 ? -6.170 56.032 36.668 1.00 22.90 189 ALA B N 1
ATOM 3080 C CA . ALA B 1 175 ? -5.887 55.374 37.958 1.00 24.71 189 ALA B CA 1
ATOM 3081 C C . ALA B 1 175 ? -5.818 56.332 39.120 1.00 24.06 189 ALA B C 1
ATOM 3082 O O . ALA B 1 175 ? -6.330 56.018 40.211 1.00 25.57 189 ALA B O 1
ATOM 3084 N N . HIS B 1 176 ? -5.210 57.503 38.893 1.00 23.28 190 HIS B N 1
ATOM 3085 C CA . HIS B 1 176 ? -5.191 58.568 39.900 1.00 23.65 190 HIS B CA 1
ATOM 3086 C C . HIS B 1 176 ? -6.609 59.017 40.221 1.00 22.01 190 HIS B C 1
ATOM 3087 O O . HIS B 1 176 ? -6.965 59.231 41.380 1.00 23.14 190 HIS B O 1
ATOM 3094 N N . LEU B 1 177 ? -7.435 59.161 39.218 1.00 20.12 191 LEU B N 1
ATOM 3095 C CA . LEU B 1 177 ? -8.778 59.567 39.495 1.00 23.57 191 LEU B CA 1
ATOM 3096 C C . LEU B 1 177 ? -9.483 58.503 40.312 1.00 27.44 191 LEU B C 1
ATOM 3097 O O . LEU B 1 177 ? -10.303 58.834 41.161 1.00 32.30 191 LEU B O 1
ATOM 3102 N N . ASN B 1 178 ? -9.256 57.235 39.994 1.00 25.42 192 ASN B N 1
ATOM 3103 C CA . ASN B 1 178 ? -9.963 56.181 40.714 1.00 28.02 192 ASN B CA 1
ATOM 3104 C C . ASN B 1 178 ? -9.449 56.023 42.125 1.00 27.53 192 ASN B C 1
ATOM 3105 O O . ASN B 1 178 ? -10.220 55.768 43.023 1.00 24.81 192 ASN B O 1
ATOM 3110 N N . ALA B 1 179 ? -8.146 56.207 42.310 1.00 28.34 193 ALA B N 1
ATOM 3111 C CA . ALA B 1 179 ? -7.556 55.986 43.604 1.00 29.04 193 ALA B CA 1
ATOM 3112 C C . ALA B 1 179 ? -7.898 57.124 44.558 1.00 32.33 193 ALA B C 1
ATOM 3113 O O . ALA B 1 179 ? -8.217 56.863 45.699 1.00 30.87 193 ALA B O 1
ATOM 3115 N N . ASP B 1 180 ? -7.863 58.375 44.076 1.00 33.47 194 ASP B N 1
ATOM 3116 C CA . ASP B 1 180 ? -7.951 59.561 44.944 1.00 32.15 194 ASP B CA 1
ATOM 3117 C C . ASP B 1 180 ? -9.207 60.392 44.767 1.00 30.43 194 ASP B C 1
ATOM 3118 O O . ASP B 1 180 ? -9.505 61.230 45.591 1.00 32.11 194 ASP B O 1
ATOM 3123 N N . HIS B 1 181 ? -9.975 60.190 43.708 1.00 32.64 195 HIS B N 1
ATOM 3124 C CA . HIS B 1 181 ? -11.178 61.029 43.489 1.00 28.89 195 HIS B CA 1
ATOM 3125 C C . HIS B 1 181 ? -12.465 60.246 43.304 1.00 28.06 195 HIS B C 1
ATOM 3126 O O . HIS B 1 181 ? -13.425 60.758 42.705 1.00 30.98 195 HIS B O 1
ATOM 3133 N N . ALA B 1 182 ? -12.531 59.038 43.845 1.00 27.13 196 ALA B N 1
ATOM 3134 C CA . ALA B 1 182 ? -13.826 58.247 43.777 1.00 29.80 196 ALA B CA 1
ATOM 3135 C C . ALA B 1 182 ? -15.077 59.071 44.118 1.00 28.75 196 ALA B C 1
ATOM 3136 O O . ALA B 1 182 ? -16.095 58.961 43.461 1.00 29.95 196 ALA B O 1
ATOM 3138 N N . ASP B 1 183 ? -14.981 59.929 45.136 1.00 29.87 197 ASP B N 1
ATOM 3139 C CA . ASP B 1 183 ? -16.114 60.788 45.537 1.00 32.78 197 ASP B CA 1
ATOM 3140 C C . ASP B 1 183 ? -16.522 61.786 44.477 1.00 30.18 197 ASP B C 1
ATOM 3141 O O . ASP B 1 183 ? -17.713 61.983 44.251 1.00 29.74 197 ASP B O 1
ATOM 3146 N N . SER B 1 184 ? -15.553 62.412 43.796 1.00 30.06 198 SER B N 1
ATOM 3147 C CA . SER B 1 184 ? -15.889 63.372 42.718 1.00 28.99 198 SER B CA 1
ATOM 3148 C C . SER B 1 184 ? -16.453 62.620 41.542 1.00 27.56 198 SER B C 1
ATOM 3149 O O . SER B 1 184 ? -17.344 63.092 40.870 1.00 25.45 198 SER B O 1
ATOM 3152 N N . LEU B 1 185 ? -15.903 61.441 41.274 1.00 26.76 199 LEU B N 1
ATOM 3153 C CA . LEU B 1 185 ? -16.418 60.616 40.163 1.00 28.00 199 LEU B CA 1
ATOM 3154 C C . LEU B 1 185 ? -17.887 60.261 40.408 1.00 28.27 199 LEU B C 1
ATOM 3155 O O . LEU B 1 185 ? -18.714 60.292 39.480 1.00 27.32 199 LEU B O 1
ATOM 3160 N N . LEU B 1 186 ? -18.219 60.010 41.678 1.00 27.67 200 LEU B N 1
ATOM 3161 C CA . LEU B 1 186 ? -19.594 59.650 42.090 1.00 28.30 200 LEU B CA 1
ATOM 3162 C C . LEU B 1 186 ? -20.535 60.840 41.869 1.00 29.21 200 LEU B C 1
ATOM 3163 O O . LEU B 1 186 ? -21.631 60.696 41.298 1.00 27.52 200 LEU B O 1
ATOM 3168 N N . ALA B 1 187 ? -20.093 62.028 42.270 1.00 26.27 201 ALA B N 1
ATOM 3169 C CA . ALA B 1 187 ? -20.920 63.208 42.068 1.00 28.66 201 ALA B CA 1
ATOM 3170 C C . ALA B 1 187 ? -21.183 63.460 40.594 1.00 28.24 201 ALA B C 1
ATOM 3171 O O . ALA B 1 187 ? -22.258 63.904 40.213 1.00 32.24 201 ALA B O 1
ATOM 3173 N N . MET B 1 188 ? -20.166 63.269 39.757 1.00 30.38 202 MET B N 1
ATOM 3174 C CA . MET B 1 188 ? -20.341 63.450 38.315 1.00 29.12 202 MET B CA 1
ATOM 3175 C C . MET B 1 188 ? -21.399 62.472 37.797 1.00 27.60 202 MET B C 1
ATOM 3176 O O . MET B 1 188 ? -22.297 62.826 37.019 1.00 27.43 202 MET B O 1
ATOM 3181 N N . ALA B 1 189 ? -21.261 61.212 38.174 1.00 28.27 203 ALA B N 1
ATOM 3182 C CA . ALA B 1 189 ? -22.251 60.232 37.723 1.00 29.49 203 ALA B CA 1
ATOM 3183 C C . ALA B 1 189 ? -23.693 60.647 38.147 1.00 30.30 203 ALA B C 1
ATOM 3184 O O . ALA B 1 189 ? -24.645 60.586 37.349 1.00 27.64 203 ALA B O 1
ATOM 3186 N N . ARG B 1 190 ? -23.836 61.082 39.393 1.00 30.33 204 ARG B N 1
ATOM 3187 C CA . ARG B 1 190 ? -25.147 61.350 39.922 1.00 34.54 204 ARG B CA 1
ATOM 3188 C C . ARG B 1 190 ? -25.743 62.572 39.308 1.00 36.72 204 ARG B C 1
ATOM 3189 O O . ARG B 1 190 ? -26.946 62.566 38.966 1.00 36.55 204 ARG B O 1
ATOM 3197 N N . ASN B 1 191 ? -24.930 63.620 39.157 1.00 36.63 205 ASN B N 1
ATOM 3198 C CA . ASN B 1 191 ? -25.509 64.921 38.782 1.00 38.61 205 ASN B CA 1
ATOM 3199 C C . ASN B 1 191 ? -25.326 65.346 37.375 1.00 36.86 205 ASN B C 1
ATOM 3200 O O . ASN B 1 191 ? -26.052 66.213 36.904 1.00 38.00 205 ASN B O 1
ATOM 3205 N N . LEU B 1 192 ? -24.369 64.736 36.681 1.00 35.64 206 LEU B N 1
ATOM 3206 C CA . LEU B 1 192 ? -24.135 65.062 35.284 1.00 35.47 206 LEU B CA 1
ATOM 3207 C C . LEU B 1 192 ? -24.328 63.869 34.364 1.00 36.66 206 LEU B C 1
ATOM 3208 O O . LEU B 1 192 ? -24.562 64.040 33.189 1.00 38.31 206 LEU B O 1
ATOM 3213 N N . GLY B 1 193 ? -24.160 62.666 34.887 1.00 38.16 207 GLY B N 1
ATOM 3214 C CA . GLY B 1 193 ? -24.108 61.480 34.060 1.00 40.58 207 GLY B CA 1
ATOM 3215 C C . GLY B 1 193 ? -25.382 60.674 33.939 1.00 38.37 207 GLY B C 1
ATOM 3216 O O . GLY B 1 193 ? -25.387 59.674 33.221 1.00 37.45 207 GLY B O 1
ATOM 3217 N N . GLY B 1 194 ? -26.446 61.110 34.611 1.00 36.45 208 GLY B N 1
ATOM 3218 C CA . GLY B 1 194 ? -27.745 60.481 34.480 1.00 33.54 208 GLY B CA 1
ATOM 3219 C C . GLY B 1 194 ? -28.055 59.358 35.458 1.00 35.86 208 GLY B C 1
ATOM 3220 O O . GLY B 1 194 ? -29.121 58.738 35.361 1.00 38.11 208 GLY B O 1
ATOM 3221 N N . TYR B 1 195 ? -27.197 59.130 36.444 1.00 33.80 209 TYR B N 1
ATOM 3222 C CA . TYR B 1 195 ? -27.459 58.102 37.435 1.00 34.11 209 TYR B CA 1
ATOM 3223 C C . TYR B 1 195 ? -27.473 58.625 38.881 1.00 35.15 209 TYR B C 1
ATOM 3224 O O . TYR B 1 195 ? -26.531 58.340 39.629 1.00 36.42 209 TYR B O 1
ATOM 3233 N N . PRO B 1 196 ? -28.563 59.339 39.290 1.00 33.37 210 PRO B N 1
ATOM 3234 C CA . PRO B 1 196 ? -28.619 60.011 40.577 1.00 36.06 210 PRO B CA 1
ATOM 3235 C C . PRO B 1 196 ? -28.549 59.090 41.747 1.00 38.54 210 PRO B C 1
ATOM 3236 O O . PRO B 1 196 ? -28.110 59.518 42.827 1.00 38.28 210 PRO B O 1
ATOM 3240 N N . ASP B 1 197 ? -28.951 57.838 41.535 1.00 37.96 211 ASP B N 1
ATOM 3241 C CA . ASP B 1 197 ? -28.940 56.846 42.611 1.00 40.27 211 ASP B CA 1
ATOM 3242 C C . ASP B 1 197 ? -27.804 55.873 42.614 1.00 38.47 211 ASP B C 1
ATOM 3243 O O . ASP B 1 197 ? -27.830 54.960 43.444 1.00 34.80 211 ASP B O 1
ATOM 3248 N N . THR B 1 198 ? -26.803 56.025 41.752 1.00 33.04 212 THR B N 1
ATOM 3249 C CA . THR B 1 198 ? -25.728 55.035 41.812 1.00 31.74 212 THR B CA 1
ATOM 3250 C C . THR B 1 198 ? -24.990 55.229 43.115 1.00 33.08 212 THR B C 1
ATOM 3251 O O . THR B 1 198 ? -24.987 56.335 43.681 1.00 30.85 212 THR B O 1
ATOM 3255 N N . GLY B 1 199 ? -24.366 54.154 43.578 1.00 32.83 213 GLY B N 1
ATOM 3256 C CA . GLY B 1 199 ? -23.615 54.186 44.806 1.00 34.00 213 GLY B CA 1
ATOM 3257 C C . GLY B 1 199 ? -22.116 54.263 44.613 1.00 35.79 213 GLY B C 1
ATOM 3258 O O . GLY B 1 199 ? -21.420 54.703 45.519 1.00 39.91 213 GLY B O 1
ATOM 3259 N N . GLU B 1 200 ? -21.633 53.883 43.424 1.00 34.31 214 GLU B N 1
ATOM 3260 C CA . GLU B 1 200 ? -20.180 53.806 43.114 1.00 37.04 214 GLU B CA 1
ATOM 3261 C C . GLU B 1 200 ? -19.930 54.104 41.605 1.00 36.86 214 GLU B C 1
ATOM 3262 O O . GLU B 1 200 ? -20.683 53.621 40.722 1.00 30.60 214 GLU B O 1
ATOM 3268 N N . ALA B 1 201 ? -18.895 54.908 41.320 1.00 32.01 215 ALA B N 1
ATOM 3269 C CA . ALA B 1 201 ? -18.511 55.255 39.959 1.00 32.09 215 ALA B CA 1
ATOM 3270 C C . ALA B 1 201 ? -17.022 55.092 39.803 1.00 32.20 215 ALA B C 1
ATOM 3271 O O . ALA B 1 201 ? -16.235 55.622 40.618 1.00 38.58 215 ALA B O 1
ATOM 3273 N N . VAL B 1 202 ? -16.634 54.417 38.723 1.00 29.38 216 VAL B N 1
ATOM 3274 C CA . VAL B 1 202 ? -15.229 54.199 38.392 1.00 29.33 216 VAL B CA 1
ATOM 3275 C C . VAL B 1 202 ? -15.015 54.800 37.004 1.00 30.71 216 VAL B C 1
ATOM 3276 O O . VAL B 1 202 ? -15.911 54.703 36.146 1.00 30.14 216 VAL B O 1
ATOM 3280 N N . CYS B 1 203 ? -13.868 55.445 36.785 1.00 27.41 217 CYS B N 1
ATOM 3281 C CA . CYS B 1 203 ? -13.555 56.024 35.483 1.00 26.17 217 CYS B CA 1
ATOM 3282 C C . CYS B 1 203 ? -12.880 54.920 34.672 1.00 29.26 217 CYS B C 1
ATOM 3283 O O . CYS B 1 203 ? -11.917 54.337 35.149 1.00 32.27 217 CYS B O 1
ATOM 3286 N N . THR B 1 204 ? -13.376 54.639 33.470 1.00 25.63 218 THR B N 1
ATOM 3287 C CA . THR B 1 204 ? -12.823 53.578 32.646 1.00 28.13 218 THR B CA 1
ATOM 3288 C C . THR B 1 204 ? -12.164 54.095 31.391 1.00 29.14 218 THR B C 1
ATOM 3289 O O . THR B 1 204 ? -11.681 53.307 30.610 1.00 32.08 218 THR B O 1
ATOM 3293 N N . GLY B 1 205 ? -12.154 55.409 31.192 1.00 27.85 219 GLY B N 1
ATOM 3294 C CA . GLY B 1 205 ? -11.438 55.999 30.077 1.00 24.89 219 GLY B CA 1
ATOM 3295 C C . GLY B 1 205 ? -11.451 57.503 30.180 1.00 25.43 219 GLY B C 1
ATOM 3296 O O . GLY B 1 205 ? -12.349 58.078 30.760 1.00 24.71 219 GLY B O 1
ATOM 3297 N N . ALA B 1 206 ? -10.414 58.126 29.640 1.00 26.36 220 ALA B N 1
ATOM 3298 C CA . ALA B 1 206 ? -10.303 59.569 29.548 1.00 27.90 220 ALA B CA 1
ATOM 3299 C C . ALA B 1 206 ? -9.688 59.915 28.194 1.00 27.09 220 ALA B C 1
ATOM 3300 O O . ALA B 1 206 ? -8.730 59.270 27.720 1.00 26.34 220 ALA B O 1
ATOM 3302 N N . ASP B 1 207 ? -10.246 60.949 27.579 1.00 27.28 221 ASP B N 1
ATOM 3303 C CA . ASP B 1 207 ? -9.763 61.456 26.293 1.00 26.13 221 ASP B CA 1
ATOM 3304 C C . ASP B 1 207 ? -9.921 62.975 26.297 1.00 23.04 221 ASP B C 1
ATOM 3305 O O . ASP B 1 207 ? -10.233 63.521 27.343 1.00 20.57 221 ASP B O 1
ATOM 3310 N N . ARG B 1 208 ? -9.683 63.643 25.171 1.00 20.77 222 ARG B N 1
ATOM 3311 C CA . ARG B 1 208 ? -9.724 65.094 25.168 1.00 23.80 222 ARG B CA 1
ATOM 3312 C C . ARG B 1 208 ? -11.135 65.675 25.235 1.00 23.43 222 ARG B C 1
ATOM 3313 O O . ARG B 1 208 ? -11.281 66.879 25.345 1.00 22.79 222 ARG B O 1
ATOM 3321 N N . TYR B 1 209 ? -12.158 64.835 25.101 1.00 23.84 223 TYR B N 1
ATOM 3322 C CA . TYR B 1 209 ? -13.537 65.299 25.127 1.00 22.98 223 TYR B CA 1
ATOM 3323 C C . TYR B 1 209 ? -14.226 65.098 26.460 1.00 23.29 223 TYR B C 1
ATOM 3324 O O . TYR B 1 209 ? -15.145 65.828 26.788 1.00 21.52 223 TYR B O 1
ATOM 3333 N N . GLY B 1 210 ? -13.803 64.106 27.221 1.00 24.38 224 GLY B N 1
ATOM 3334 C CA . GLY B 1 210 ? -14.525 63.771 28.443 1.00 26.02 224 GLY B CA 1
ATOM 3335 C C . GLY B 1 210 ? -14.083 62.486 29.090 1.00 26.97 224 GLY B C 1
ATOM 3336 O O . GLY B 1 210 ? -13.111 61.857 28.644 1.00 29.17 224 GLY B O 1
ATOM 3337 N N . LEU B 1 211 ? -14.804 62.090 30.127 1.00 27.75 225 LEU B N 1
ATOM 3338 C CA . LEU B 1 211 ? -14.480 60.864 30.870 1.00 27.81 225 LEU B CA 1
ATOM 3339 C C . LEU B 1 211 ? -15.582 59.851 30.712 1.00 26.63 225 LEU B C 1
ATOM 3340 O O . LEU B 1 211 ? -16.758 60.216 30.753 1.00 23.70 225 LEU B O 1
ATOM 3345 N N . ASP B 1 212 ? -15.193 58.589 30.559 1.00 25.23 226 ASP B N 1
ATOM 3346 C CA . ASP B 1 212 ? -16.135 57.467 30.622 1.00 25.79 226 ASP B CA 1
ATOM 3347 C C . ASP B 1 212 ? -16.187 56.917 32.037 1.00 23.97 226 ASP B C 1
ATOM 3348 O O . ASP B 1 212 ? -15.153 56.693 32.665 1.00 23.28 226 ASP B O 1
ATOM 3353 N N . LEU B 1 213 ? -17.406 56.661 32.496 1.00 24.95 227 LEU B N 1
ATOM 3354 C CA . LEU B 1 213 ? -17.674 56.200 33.862 1.00 26.51 227 LEU B CA 1
ATOM 3355 C C . LEU B 1 213 ? -18.482 54.880 33.843 1.00 27.95 227 LEU B C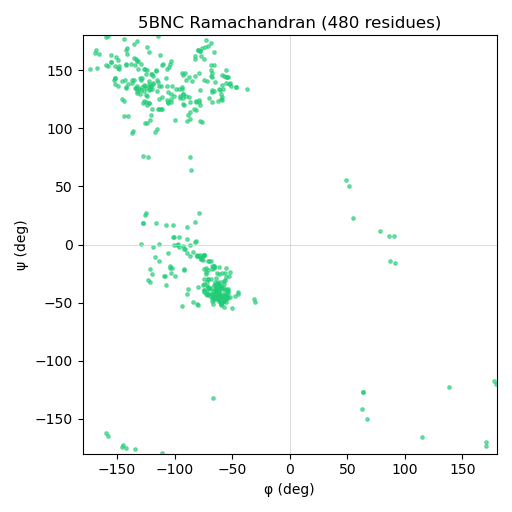 1
ATOM 3356 O O . LEU B 1 213 ? -19.473 54.779 33.088 1.00 25.68 227 LEU B O 1
ATOM 3361 N N . ARG B 1 214 ? -18.055 53.925 34.672 1.00 26.32 228 ARG B N 1
ATOM 3362 C CA . ARG B 1 214 ? -18.805 52.725 34.939 1.00 28.41 228 ARG B CA 1
ATOM 3363 C C . ARG B 1 214 ? -19.455 52.904 36.301 1.00 31.22 228 ARG B C 1
ATOM 3364 O O . ARG B 1 214 ? -18.755 53.096 37.294 1.00 30.38 228 ARG B O 1
ATOM 3372 N N . VAL B 1 215 ? -20.785 52.803 36.326 1.00 29.91 229 VAL B N 1
ATOM 3373 C CA . VAL B 1 215 ? -21.577 53.078 37.502 1.00 32.76 229 VAL B CA 1
ATOM 3374 C C . VAL B 1 215 ? -22.368 51.818 37.946 1.00 35.26 229 VAL B C 1
ATOM 3375 O O . VAL B 1 215 ? -22.826 51.033 37.127 1.00 33.30 229 VAL B O 1
ATOM 3379 N N . THR B 1 216 ? -22.536 51.649 39.245 1.00 35.71 230 THR B N 1
ATOM 3380 C CA . THR B 1 216 ? -23.272 50.529 39.786 1.00 38.01 230 THR B CA 1
ATOM 3381 C C . THR B 1 216 ? -24.768 50.778 39.643 1.00 39.03 230 THR B C 1
ATOM 3382 O O . THR B 1 216 ? -25.234 51.872 39.934 1.00 39.62 230 THR B O 1
ATOM 3386 N N . THR B 1 217 ? -25.509 49.782 39.151 1.00 39.96 231 THR B N 1
ATOM 3387 C CA . THR B 1 217 ? -26.985 49.832 39.162 1.00 41.14 231 THR B CA 1
ATOM 3388 C C . THR B 1 217 ? -27.468 48.617 39.928 1.00 40.52 231 THR B C 1
ATOM 3389 O O . THR B 1 217 ? -26.697 47.668 40.174 1.00 34.62 231 THR B O 1
ATOM 3393 N N . GLU B 1 218 ? -28.745 48.628 40.297 1.00 42.44 232 GLU B N 1
ATOM 3394 C CA . GLU B 1 218 ? -29.348 47.418 40.882 1.00 45.17 232 GLU B CA 1
ATOM 3395 C C . GLU B 1 218 ? -29.211 46.220 39.956 1.00 41.04 232 GLU B C 1
ATOM 3396 O O . GLU B 1 218 ? -29.179 45.122 40.425 1.00 42.65 232 GLU B O 1
ATOM 3402 N N . ARG B 1 219 ? -29.072 46.426 38.650 1.00 40.39 233 ARG B N 1
ATOM 3403 C CA . ARG B 1 219 ? -29.034 45.313 37.702 1.00 41.27 233 ARG B CA 1
ATOM 3404 C C . ARG B 1 219 ? -27.666 44.907 37.226 1.00 36.76 233 ARG B C 1
ATOM 3405 O O . ARG B 1 219 ? -27.552 44.055 36.372 1.00 44.84 233 ARG B O 1
ATOM 3413 N N . GLY B 1 220 ? -26.623 45.486 37.779 1.00 34.91 234 GLY B N 1
ATOM 3414 C CA . GLY B 1 220 ? -25.281 45.235 37.312 1.00 33.66 234 GLY B CA 1
ATOM 3415 C C . GLY B 1 220 ? -24.504 46.537 37.286 1.00 35.75 234 GLY B C 1
ATOM 3416 O O . GLY B 1 220 ? -24.320 47.169 38.337 1.00 36.50 234 GLY B O 1
ATOM 3417 N N . VAL B 1 221 ? -23.977 46.902 36.115 1.00 36.14 235 VAL B N 1
ATOM 3418 C CA . VAL B 1 221 ? -23.351 48.213 35.874 1.00 30.98 235 VAL B CA 1
ATOM 3419 C C . VAL B 1 221 ? -23.804 48.845 34.547 1.00 33.82 235 VAL B C 1
ATOM 3420 O O . VAL B 1 221 ? -24.192 48.163 33.588 1.00 36.64 235 VAL B O 1
ATOM 3424 N N . ALA B 1 222 ? -23.735 50.170 34.509 1.00 33.42 236 ALA B N 1
ATOM 3425 C CA . ALA B 1 222 ? -24.058 50.951 33.338 1.00 33.22 236 ALA B CA 1
ATOM 3426 C C . ALA B 1 222 ? -22.842 51.798 33.029 1.00 35.91 236 ALA B C 1
ATOM 3427 O O . ALA B 1 222 ? -21.878 51.870 33.812 1.00 38.97 236 ALA B O 1
ATOM 3429 N N . TYR B 1 223 ? -22.875 52.423 31.875 1.00 32.88 237 TYR B N 1
ATOM 3430 C CA . TYR B 1 223 ? -21.749 53.186 31.398 1.00 35.55 237 TYR B CA 1
ATOM 3431 C C . TYR B 1 223 ? -22.314 54.549 30.990 1.00 34.31 237 TYR B C 1
ATOM 3432 O O . TYR B 1 223 ? -23.314 54.633 30.285 1.00 35.11 237 TYR B O 1
ATOM 3441 N N . THR B 1 224 ? -21.697 55.610 31.472 1.00 31.74 238 THR B N 1
ATOM 3442 C CA . THR B 1 224 ? -22.112 56.922 31.069 1.00 28.84 238 THR B CA 1
ATOM 3443 C C . THR B 1 224 ? -20.859 57.676 30.758 1.00 30.40 238 THR B C 1
ATOM 3444 O O . THR B 1 224 ? -19.745 57.121 30.808 1.00 31.86 238 THR B O 1
ATOM 3448 N N . ARG B 1 225 ? -21.030 58.944 30.438 1.00 31.65 239 ARG B N 1
ATOM 3449 C CA . ARG B 1 225 ? -19.944 59.742 29.937 1.00 31.66 239 ARG B CA 1
ATOM 3450 C C . ARG B 1 225 ? -20.236 61.144 30.323 1.00 29.28 239 ARG B C 1
ATOM 3451 O O . ARG B 1 225 ? -21.367 61.582 30.239 1.00 28.48 239 ARG B O 1
ATOM 3459 N N . VAL B 1 226 ? -19.216 61.857 30.767 1.00 28.56 240 VAL B N 1
ATOM 3460 C CA . VAL B 1 226 ? -19.397 63.260 31.132 1.00 29.49 240 VAL B CA 1
ATOM 3461 C C . VAL B 1 226 ? -18.341 64.033 30.331 1.00 29.23 240 VAL B C 1
ATOM 3462 O O . VAL B 1 226 ? -17.149 63.644 30.280 1.00 23.41 240 VAL B O 1
ATOM 3466 N N 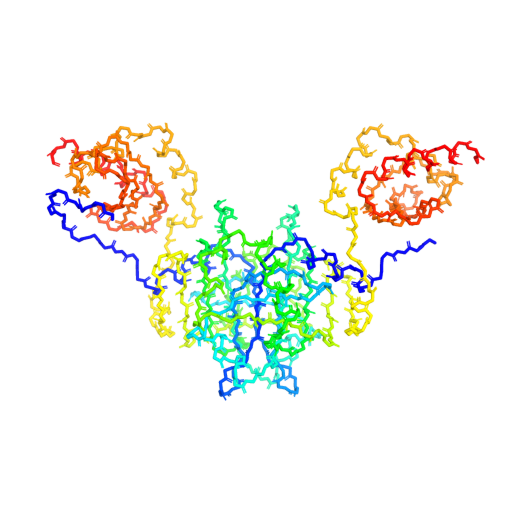. GLY B 1 227 ? -18.805 65.103 29.690 1.00 28.40 241 GLY B N 1
ATOM 3467 C CA . GLY B 1 227 ? -17.966 65.915 28.806 1.00 29.20 241 GLY B CA 1
ATOM 3468 C C . GLY B 1 227 ? -17.347 67.092 29.558 1.00 28.23 241 GLY B C 1
ATOM 3469 O O . GLY B 1 227 ? -17.919 67.616 30.515 1.00 28.85 241 GLY B O 1
ATOM 3470 N N . TYR B 1 228 ? -16.149 67.478 29.152 1.00 27.25 242 TYR B N 1
ATOM 3471 C CA . TYR B 1 228 ? -15.509 68.656 29.719 1.00 24.99 242 TYR B CA 1
ATOM 3472 C C . TYR B 1 228 ? -16.303 69.862 29.247 1.00 26.55 242 TYR B C 1
ATOM 3473 O O . TYR B 1 228 ? -17.156 69.728 28.370 1.00 22.55 242 TYR B O 1
ATOM 3482 N N . ALA B 1 229 ? -15.978 71.057 29.758 1.00 26.41 243 ALA B N 1
ATOM 3483 C CA . ALA B 1 229 ? -16.739 72.213 29.323 1.00 27.15 243 ALA B CA 1
ATOM 3484 C C . ALA B 1 229 ? -16.587 72.347 27.812 1.00 28.05 243 ALA B C 1
ATOM 3485 O O . ALA B 1 229 ? -17.505 72.801 27.131 1.00 29.24 243 ALA B O 1
ATOM 3487 N N . ALA B 1 230 ? -15.430 71.948 27.288 1.00 25.85 244 ALA B N 1
ATOM 3488 C CA . ALA B 1 230 ? -15.184 71.953 25.844 1.00 25.97 244 ALA B CA 1
ATOM 3489 C C . ALA B 1 230 ? -13.931 71.100 25.606 1.00 26.46 244 ALA B C 1
ATOM 3490 O O . ALA B 1 230 ? -13.177 70.817 26.525 1.00 24.49 244 ALA B O 1
ATOM 3492 N N . PRO B 1 231 ? -13.700 70.685 24.370 1.00 28.62 245 PRO B N 1
ATOM 3493 C CA . PRO B 1 231 ? -12.557 69.821 24.164 1.00 27.59 245 PRO B CA 1
ATOM 3494 C C . PRO B 1 231 ? -11.247 70.470 24.596 1.00 28.34 245 PRO B C 1
ATOM 3495 O O . PRO B 1 231 ? -11.059 71.678 24.416 1.00 27.43 245 PRO B O 1
ATOM 3499 N N . ILE B 1 232 ? -10.337 69.639 25.116 1.00 26.16 246 ILE B N 1
ATOM 3500 C CA A ILE B 1 232 ? -9.034 70.029 25.623 0.09 25.29 246 ILE B CA 1
ATOM 3501 C CA B ILE B 1 232 ? -9.046 70.138 25.540 0.91 23.92 246 ILE B CA 1
ATOM 3502 C C . ILE B 1 232 ? -8.011 69.848 24.509 1.00 23.95 246 ILE B C 1
ATOM 3503 O O . ILE B 1 232 ? -8.220 69.017 23.663 1.00 25.89 246 ILE B O 1
ATOM 3512 N N . SER B 1 233 ? -6.892 70.587 24.583 1.00 23.57 247 SER B N 1
ATOM 3513 C CA . SER B 1 233 ? -5.796 70.490 23.603 1.00 24.90 247 SER B CA 1
ATOM 3514 C C . SER B 1 233 ? -4.414 70.054 24.090 1.00 23.66 247 SER B C 1
ATOM 3515 O O . SER B 1 233 ? -3.502 69.953 23.280 1.00 23.64 247 SER B O 1
ATOM 3518 N N . SER B 1 234 ? -4.243 69.822 25.384 1.00 21.54 248 SER B N 1
ATOM 3519 C CA . SER B 1 234 ? -2.982 69.305 25.894 1.00 23.15 248 SER B CA 1
ATOM 3520 C C . SER B 1 234 ? -3.309 68.536 27.108 1.00 24.99 248 SER B C 1
ATOM 3521 O O . SER B 1 234 ? -4.374 68.742 27.726 1.00 26.78 248 SER B O 1
ATOM 3524 N N . PHE B 1 235 ? -2.373 67.684 27.480 1.00 24.97 249 PHE B N 1
ATOM 3525 C CA . PHE B 1 235 ? -2.520 66.950 28.676 1.00 26.21 249 PHE B CA 1
ATOM 3526 C C . PHE B 1 235 ? -2.563 67.844 29.890 1.00 25.38 249 PHE B C 1
ATOM 3527 O O . PHE B 1 235 ? -3.299 67.552 30.843 1.00 28.38 249 PHE B O 1
ATOM 3535 N N . ASP B 1 236 ? -1.776 68.911 29.911 1.00 26.49 250 ASP B N 1
ATOM 3536 C CA . ASP B 1 236 ? -1.755 69.783 31.103 1.00 27.40 250 ASP B CA 1
ATOM 3537 C C . ASP B 1 236 ? -3.133 70.397 31.356 1.00 25.76 250 ASP B C 1
ATOM 3538 O O . ASP B 1 236 ? -3.445 70.663 32.493 1.00 29.69 250 ASP B O 1
ATOM 3543 N N . GLN B 1 237 ? -3.985 70.539 30.327 1.00 23.68 251 GLN B N 1
ATOM 3544 C CA . GLN B 1 237 ? -5.364 71.057 30.511 1.00 24.69 251 GLN B CA 1
ATOM 3545 C C . GLN B 1 237 ? -6.324 70.032 31.159 1.00 23.98 251 GLN B C 1
ATOM 3546 O O . GLN B 1 237 ? -7.422 70.392 31.519 1.00 24.70 251 GLN B O 1
ATOM 3552 N N . LEU B 1 238 ? -5.915 68.781 31.319 1.00 22.54 252 LEU B N 1
ATOM 3553 C CA . LEU B 1 238 ? -6.775 67.758 31.931 1.00 24.46 252 LEU B CA 1
ATOM 3554 C C . LEU B 1 238 ? -7.063 68.073 33.393 1.00 25.90 252 LEU B C 1
ATOM 3555 O O . LEU B 1 238 ? -8.167 67.827 33.896 1.00 25.11 252 LEU B O 1
ATOM 3560 N N . ARG B 1 239 ? -6.063 68.576 34.094 1.00 28.01 253 ARG B N 1
ATOM 3561 C CA . ARG B 1 239 ? -6.229 68.927 35.477 1.00 33.32 253 ARG B CA 1
ATOM 3562 C C . ARG B 1 239 ? -7.372 69.944 35.639 1.00 30.37 253 ARG B C 1
ATOM 3563 O O . ARG B 1 239 ? -8.304 69.722 36.400 1.00 28.36 253 ARG B O 1
ATOM 3571 N N . ALA B 1 240 ? -7.304 71.038 34.911 1.00 27.70 254 ALA B N 1
ATOM 3572 C CA . ALA B 1 240 ? -8.309 72.066 35.057 1.00 27.78 254 ALA B CA 1
ATOM 3573 C C . ALA B 1 240 ? -9.655 71.526 34.599 1.00 29.60 254 ALA B C 1
ATOM 3574 O O . ALA B 1 240 ? -10.712 71.954 35.119 1.00 25.83 254 ALA B O 1
ATOM 3576 N N . ALA B 1 241 ? -9.629 70.620 33.616 1.00 27.23 255 ALA B N 1
ATOM 3577 C CA . ALA B 1 241 ? -10.885 70.108 33.055 1.00 27.55 255 ALA B CA 1
ATOM 3578 C C . ALA B 1 241 ? -11.612 69.214 34.044 1.00 26.82 255 ALA B C 1
ATOM 3579 O O . ALA B 1 241 ? -12.824 69.285 34.117 1.00 27.97 255 ALA B O 1
ATOM 3581 N N . THR B 1 242 ? -10.882 68.400 34.798 1.00 26.57 256 THR B N 1
ATOM 3582 C CA . THR B 1 242 ? -11.479 67.572 35.842 1.00 28.84 256 THR B CA 1
ATOM 3583 C C . THR B 1 242 ? -11.842 68.368 37.071 1.00 30.08 256 THR B C 1
ATOM 3584 O O . THR B 1 242 ? -12.867 68.077 37.708 1.00 29.07 256 THR B O 1
ATOM 3588 N N . VAL B 1 243 ? -11.044 69.385 37.411 1.00 30.83 257 VAL B N 1
ATOM 3589 C CA . VAL B 1 243 ? -11.453 70.276 38.493 1.00 30.58 257 VAL B CA 1
ATOM 3590 C C . VAL B 1 243 ? -12.785 70.957 38.100 1.00 30.61 257 VAL B C 1
ATOM 3591 O O . VAL B 1 243 ? -13.742 70.901 38.878 1.00 36.19 257 VAL B O 1
ATOM 3595 N N . GLU B 1 244 ? -12.902 71.514 36.895 1.00 26.50 258 GLU B N 1
ATOM 3596 C CA . GLU B 1 244 ? -14.191 72.082 36.506 1.00 28.94 258 GLU B CA 1
ATOM 3597 C C . GLU B 1 244 ? -15.362 71.030 36.514 1.00 30.04 258 GLU B C 1
ATOM 3598 O O . GLU B 1 244 ? -16.503 71.387 36.845 1.00 30.54 258 GLU B O 1
ATOM 3604 N N . LEU B 1 245 ? -15.091 69.783 36.105 1.00 29.69 259 LEU B N 1
ATOM 3605 C CA . LEU B 1 245 ? -16.095 68.730 36.142 1.00 30.55 259 LEU B CA 1
ATOM 3606 C C . LEU B 1 245 ? -16.584 68.498 37.556 1.00 30.02 259 LEU B C 1
ATOM 3607 O O . LEU B 1 245 ? -17.800 68.546 37.784 1.00 29.42 259 LEU B O 1
ATOM 3612 N N . ALA B 1 246 ? -15.666 68.291 38.498 1.00 27.49 260 ALA B N 1
ATOM 3613 C CA . ALA B 1 246 ? -16.060 68.161 39.908 1.00 30.83 260 ALA B CA 1
ATOM 3614 C C . ALA B 1 246 ? -16.873 69.376 40.461 1.00 32.04 260 ALA B C 1
ATOM 3615 O O . ALA B 1 246 ? -17.866 69.182 41.143 1.00 34.65 260 ALA B O 1
ATOM 3617 N N . GLN B 1 247 ? -16.500 70.595 40.074 1.00 31.67 261 GLN B N 1
ATOM 3618 C CA A GLN B 1 247 ? -17.200 71.781 40.535 0.50 33.62 261 GLN B CA 1
ATOM 3619 C CA B GLN B 1 247 ? -17.200 71.808 40.497 0.50 32.92 261 GLN B CA 1
ATOM 3620 C C . GLN B 1 247 ? -18.621 71.860 39.941 1.00 36.10 261 GLN B C 1
ATOM 3621 O O . GLN B 1 247 ? -19.576 72.158 40.663 1.00 42.27 261 GLN B O 1
ATOM 3632 N N . ARG B 1 248 ? -18.759 71.594 38.636 1.00 38.74 262 ARG B N 1
ATOM 3633 C CA . ARG B 1 248 ? -20.070 71.613 37.977 1.00 39.58 262 ARG B CA 1
ATOM 3634 C C . ARG B 1 248 ? -20.988 70.562 38.578 1.00 39.61 262 ARG B C 1
ATOM 3635 O O . ARG B 1 248 ? -22.195 70.770 38.646 1.00 40.90 262 ARG B O 1
ATOM 3643 N N . ALA B 1 249 ? -20.418 69.432 38.994 1.00 39.62 263 ALA B N 1
ATOM 3644 C CA . ALA B 1 249 ? -21.196 68.368 39.621 1.00 42.36 263 ALA B CA 1
ATOM 3645 C C . ALA B 1 249 ? -21.791 68.787 40.972 1.00 46.94 263 ALA B C 1
ATOM 3646 O O . ALA B 1 249 ? -22.933 68.464 41.234 1.00 41.96 263 ALA B O 1
ATOM 3648 N N . LYS B 1 250 ? -21.028 69.483 41.815 1.00 52.40 264 LYS B N 1
ATOM 3649 C CA . LYS B 1 250 ? -21.577 69.998 43.086 1.00 59.20 264 LYS B CA 1
ATOM 3650 C C . LYS B 1 250 ? -22.719 71.002 42.884 1.00 55.85 264 LYS B C 1
ATOM 3651 O O . LYS B 1 250 ? -23.644 71.038 43.678 1.00 57.96 264 LYS B O 1
ATOM 3657 N N . GLN B 1 251 ? -22.657 71.799 41.823 1.00 58.10 265 GLN B N 1
ATOM 3658 C CA . GLN B 1 251 ? -23.702 72.785 41.518 1.00 65.81 265 GLN B CA 1
ATOM 3659 C C . GLN B 1 251 ? -24.918 72.196 40.779 1.00 73.83 265 GLN B C 1
ATOM 3660 O O . GLN B 1 251 ? -25.688 72.935 40.142 1.00 67.66 265 GLN B O 1
ATOM 3666 N N . SER B 1 252 ? -25.079 70.869 40.858 1.00 75.01 266 SER B N 1
ATOM 3667 C CA . SER B 1 252 ? -26.274 70.181 40.365 1.00 73.77 266 SER B CA 1
ATOM 3668 C C . SER B 1 252 ? -26.808 69.287 41.491 1.00 68.46 266 SER B C 1
ATOM 3669 O O . SER B 1 252 ? -26.527 69.534 42.676 1.00 62.83 266 SER B O 1
#

Secondary structure (DSSP, 8-state):
-PPPSS---------HHHHHHHHHHT-SEEEEEEE-TTS-EEEEEEE-EEETTEEEEEEETTSHHHHHHHH--EEEEEEE---S-S-GGG-EEEEEEEEEE---HHHHHHHHHHHHHH-GGGGGTTTSTTEEEEEEEEEEEEEEETTS-EEEEEHHHHHHS---SSGGG-HHHHHHHHHH-HHHHHHHHHHTSS-TTEEEEEEEEE-SSEEEEEEEETTEEEEEEEE-SS---SGGGHHHHHHHHHHHHHT-/-----HHHHHHHHHHT-SEEEEEEE-TT--EEEEEEE-EEETTEEEEEEETTSHHHHHHHH--EEEEEEE---S-S-GGG-EEEEEEEEEE---HHHHHHHHHHHHHH-GGGGGTTTSTTEEEEEEEEEEEEEEESTT-EEEEEHHHHHHS---SSGGGHHHHHHHHHHH-HHHHHHHHHHTSS-TT-S-EEEEEE-SSEEEEEEEETTEEEEEEEE-SS---STTHHHHHHHHHHHHHHT-

InterPro domains:
  IPR012349 FMN-binding split barrel [G3DSA:2.30.110.10] (15-173)
  IPR019595 Domain of unknown function DUF2470 [PF10615] (185-259)
  IPR037119 Haem oxygenase HugZ-like superfamily [G3DSA:3.20.180.10] (174-266)
  IPR055343 CREG-like, beta-barrel [PF13883] (29-173)

Nearest PDB structures (foldseek):
  5bnc-assembly1_B  TM=1.004E+00  e=1.290E-52  Mycolicibacterium smegmatis MC2 155
  1rfe-assembly1_A  TM=6.993E-01  e=1.170E-09  Mycobacterium tuberculosis H37Rv
  8zxq-assembly1_A  TM=8.972E-01  e=7.168E-06  Synechocystis sp. PCC 6803 substr. Kazusa
  8gbk-assembly1_G  TM=9.029E-01  e=1.156E-05  Synechocystis sp. PCC 6803 substr. Kazusa
  8fm6-assembly1_B  TM=8.930E-01  e=1.156E-05  Synechocystis sp. PCC 6803

Organism: Mycolicibacterium smegmatis (strain ATCC 700084 / mc(2)155) (NCBI:txid246196)

Sequence (494 aa):
VPPPLTPVADVVRPSAAEEARTIAASSTNVGTLATLTTEGDPWASFVTYGLLGGAPVLCVSDMAEHGRRNLAHDPRASIAIVAPSAESDPLASARVTLAGVAERPEGDELAAARAAHLDAVAAAKYYIDYSDFSVWVLRVQRVRWVGGYGRMDSTTGEAYAAAEADPVTPRAAGAIAHLNADHADSLLAMARNLGGYPDTGEAVCTGADRYGLDLRVTTERGVAYTRVGYAAPIISSFDQLRAATVELAQRAKQSVVRPSAAEEARTIAASTNVGTLATLTTEEGDPWASFVTYGLLGGAPVLCVSDMMAEHGRRNLAHDPRASIAIVAPSAESDPLASARVTLAGVAERPEGDELAAARAAHLDAVAAAKYYIDYSDFSVWVLRVQRVRWVGGYGRMDSTTGEAYAAAEADPVTPRAAGAIAHLNADHADSLLAMARNLGGYPDTGEAVCTGADRYGLDLRVTTERGVAYTRVGYAAPIISSFDQLRAATVELAQQRAKQS

Radius of gyration: 25.7 Å; Cα contacts (8 Å, |Δi|>4): 1161; chains: 2; bounding box: 75×57×54 Å